Protein AF-0000000080321333 (afdb_homodimer)

Nearest PDB structures (foldseek):
  4h0o-assembly1_A  TM=6.519E-01  e=1.155E-08  Entamoeba histolytica
  5eox-assembly1_A  TM=4.778E-01  e=8.987E-06  Pseudomonas aeruginosa PAO1
  5eou-assembly2_B  TM=4.467E-01  e=1.637E-05  Pseudomonas aeruginosa PAO1
  8jgx-assembly1_A  TM=3.972E-01  e=1.157E-03  Acinetobacter baumannii 15827
  6pc1-assembly2_D  TM=5.020E-01  e=1.436E-02  Helicobacter pylori G27

Secondary structure (DSSP, 8-state):
-EEEEEE-SSEEEEEETTTTEEEEEEHHHHHH-HHHHHHHHHHT--SEEEE--TT---S-BGGG--HHHHHHHHT---TT---HHHHHHHHHHHHT--EE----GGG-TTS-GGGSTT-S-SS-HHHHHHHHHHHHHH-TT--EEEEEE-SS-EEEEEEETTEEEEEE-TTTSS--SSB--SB-HHHHHHH-B--HHHHTSBSHHHHHHHTT----HHHHHHHHHHHHHHHTTT----EEEEESTTHHHHHHHHHTTSEEEEGGGSSS-HHHHHHHHHHHHHTTSTTHHHHHHHTGGG--S-TTTT--HHHHTT----TT-/-EEEEEE-SSEEEEEETTTTEEEEEEHHHHHH-HHHHHHHHHHT--SEEEE--TT---S-BGGG--HHHHHHHHT---TT---HHHHHHHHHHHHT--EE----GGG-TTS-GGGSTT-S-SS-HHHHHHHHHHHHHH-TT--EEEEEE-SS-EEEEEEETTEEEEEE-TTTSS--SSB--SB-HHHHHHH-B--HHHHTSBSHHHHHHHTT----HHHHHHHHHHHHHHHTTT----EEEEESTTHHHHHHHHHTTSEEEEGGGSSS-HHHHHHHHHHHHHTTSTTHHHHHHHTGGG--S-TTTT--HHHHTT----TT-

Solvent-accessible surface area (backbone atoms only — not comparable to full-atom values): 31102 Å² total; per-residue (Å²): 85,22,25,4,34,29,76,43,91,68,35,30,25,37,18,34,56,85,74,70,44,61,48,77,42,50,30,67,55,36,45,75,36,32,66,59,52,51,51,50,57,57,70,64,69,56,67,30,25,16,32,77,25,57,53,19,34,40,63,41,50,54,53,69,59,48,73,66,54,49,33,61,18,63,70,49,84,59,78,81,66,69,47,48,66,54,57,38,50,52,53,43,32,74,68,56,53,61,31,26,33,33,40,12,47,74,26,26,74,64,29,57,68,84,79,36,60,58,42,52,43,26,24,34,18,54,51,47,14,34,51,40,32,48,27,68,76,76,35,54,61,45,48,28,32,40,38,40,26,37,67,47,32,25,28,32,36,30,28,55,58,32,24,51,47,47,45,35,1,36,28,45,38,47,55,15,42,27,6,32,10,25,35,22,29,63,48,40,34,45,33,27,63,41,50,71,71,56,45,62,26,51,8,51,51,44,50,25,54,78,68,77,44,73,89,53,50,68,66,52,33,45,42,51,36,22,51,57,33,20,46,51,52,79,35,95,52,57,35,33,39,26,28,52,81,47,23,76,65,28,44,66,70,52,40,74,81,32,50,67,45,71,45,78,73,65,74,51,55,48,30,6,48,5,17,8,38,44,18,28,13,75,72,66,44,84,25,28,59,48,36,58,49,50,35,46,86,64,22,45,80,57,62,68,72,40,42,27,68,80,49,49,73,46,44,59,59,68,81,86,110,85,23,26,4,34,28,74,44,89,67,35,29,24,38,17,35,55,86,75,69,44,58,48,77,42,50,30,67,55,36,44,74,36,34,64,57,52,52,50,52,59,59,70,64,67,56,67,30,24,16,33,76,24,58,53,20,34,42,64,42,50,54,53,71,59,48,73,68,54,50,33,60,18,63,70,49,84,58,78,78,64,69,47,48,65,53,56,38,49,51,53,43,31,74,67,55,52,63,32,26,33,32,38,12,49,74,25,27,73,64,28,56,68,84,78,35,62,57,43,52,44,25,23,35,17,54,51,46,14,35,50,41,32,48,26,68,77,75,36,55,62,45,48,28,32,39,38,40,26,37,68,47,31,27,28,33,36,32,28,54,59,32,23,52,48,48,47,34,1,35,27,45,38,46,56,15,42,27,5,32,11,24,34,21,30,64,49,41,36,45,33,28,61,42,50,70,69,57,42,60,25,53,8,51,50,44,51,24,55,77,68,75,43,72,90,51,51,68,64,54,33,43,43,50,36,22,52,57,32,21,46,52,52,82,37,94,51,57,34,34,40,26,28,51,80,47,22,76,66,28,42,66,69,52,40,76,80,30,49,68,46,72,44,79,76,66,73,50,54,49,31,6,48,6,17,8,37,44,18,27,14,76,72,66,43,85,25,29,61,48,36,57,49,51,35,47,86,63,22,44,80,58,62,70,71,41,43,27,68,79,48,50,74,44,44,60,60,68,82,86,108

InterPro domains:
  IPR009927 Protein of unknown function DUF1464 [PF07318] (4-307)
  IPR009927 Protein of unknown function DUF1464 [PIRSF009433] (2-315)
  IPR043129 ATPase, nucleotide binding domain [SSF53067] (142-283)

Radius of gyration: 25.5 Å; Cα contacts (8 Å, |Δi|>4): 1638; chains: 2; bounding box: 49×78×59 Å

pLDDT: mean 93.93, std 9.77, range [37.0, 98.94]

Organism: NCBI:txid113653

Structure (mmCIF, N/CA/C/O backbone):
data_AF-0000000080321333-model_v1
#
loop_
_entity.id
_entity.type
_entity.pdbx_description
1 polymer 'Putative butyrate kinase'
#
loop_
_atom_site.group_PDB
_atom_site.id
_atom_site.type_symbol
_atom_site.label_atom_id
_atom_site.label_alt_id
_atom_site.label_comp_id
_atom_site.label_asym_id
_atom_site.label_entity_id
_atom_site.label_seq_id
_atom_site.pdbx_PDB_ins_code
_atom_site.Cartn_x
_atom_site.Cartn_y
_atom_site.Cartn_z
_atom_site.occupancy
_atom_site.B_iso_or_equiv
_atom_site.auth_seq_id
_atom_site.auth_comp_id
_atom_site.auth_asym_id
_atom_site.auth_atom_id
_atom_site.pdbx_PDB_model_num
ATOM 1 N N . MET A 1 1 ? 4.902 -38.062 -16.344 1 95.88 1 MET A N 1
ATOM 2 C CA . MET A 1 1 ? 5.75 -36.938 -15.898 1 95.88 1 MET A CA 1
ATOM 3 C C . MET A 1 1 ? 4.918 -35.688 -15.633 1 95.88 1 MET A C 1
ATOM 5 O O . MET A 1 1 ? 3.945 -35.438 -16.344 1 95.88 1 MET A O 1
ATOM 9 N N . SER A 1 2 ? 5.238 -35.062 -14.516 1 98.38 2 SER A N 1
ATOM 10 C CA . SER A 1 2 ? 4.605 -33.812 -14.156 1 98.38 2 SER A CA 1
ATOM 11 C C . SER A 1 2 ? 5.496 -32.625 -14.516 1 98.38 2 SER A C 1
ATOM 13 O O . SER A 1 2 ? 6.691 -32.625 -14.211 1 98.38 2 SER A O 1
ATOM 15 N N . VAL A 1 3 ? 4.875 -31.609 -15.141 1 98.56 3 VAL A N 1
ATOM 16 C CA . VAL A 1 3 ? 5.641 -30.453 -15.617 1 98.56 3 VAL A CA 1
ATOM 17 C C . VAL A 1 3 ? 5.035 -29.172 -15.062 1 98.56 3 VAL A C 1
ATOM 19 O O . VAL A 1 3 ? 3.814 -29.047 -14.945 1 98.56 3 VAL A O 1
ATOM 22 N N . GLY A 1 4 ? 5.883 -28.328 -14.586 1 98.62 4 GLY A N 1
ATOM 23 C CA . GLY A 1 4 ? 5.484 -26.984 -14.188 1 98.62 4 GLY A CA 1
ATOM 24 C C . GLY A 1 4 ? 5.98 -25.906 -15.141 1 98.62 4 GLY A C 1
ATOM 25 O O . GLY A 1 4 ? 7.102 -25.984 -15.648 1 98.62 4 GLY A O 1
ATOM 26 N N . ILE A 1 5 ? 5.117 -24.891 -15.422 1 97.56 5 ILE A N 1
ATOM 27 C CA . ILE A 1 5 ? 5.453 -23.828 -16.359 1 97.56 5 ILE A CA 1
ATOM 28 C C . ILE A 1 5 ? 5.184 -22.469 -15.727 1 97.56 5 ILE A C 1
ATOM 30 O O . ILE A 1 5 ? 4.07 -22.203 -15.273 1 97.56 5 ILE A O 1
ATOM 34 N N . ASP A 1 6 ? 6.129 -21.578 -15.656 1 94.94 6 ASP A N 1
ATOM 35 C CA . ASP A 1 6 ? 5.98 -20.219 -15.164 1 94.94 6 ASP A CA 1
ATOM 36 C C . ASP A 1 6 ? 6.359 -19.203 -16.234 1 94.94 6 ASP A C 1
ATOM 38 O O . ASP A 1 6 ? 7.488 -19.203 -16.734 1 94.94 6 ASP A O 1
ATOM 42 N N . ALA A 1 7 ? 5.406 -18.375 -16.578 1 91.75 7 ALA A N 1
ATOM 43 C CA . ALA A 1 7 ? 5.621 -17.297 -17.547 1 91.75 7 ALA A CA 1
ATOM 44 C C . ALA A 1 7 ? 5.984 -15.992 -16.828 1 91.75 7 ALA A C 1
ATOM 46 O O . ALA A 1 7 ? 5.117 -15.148 -16.594 1 91.75 7 ALA A O 1
ATOM 47 N N . GLY A 1 8 ? 7.211 -15.773 -16.578 1 83.81 8 GLY A N 1
ATOM 48 C CA . GLY A 1 8 ? 7.656 -14.562 -15.906 1 83.81 8 GLY A CA 1
ATOM 49 C C . GLY A 1 8 ? 7.922 -13.414 -16.859 1 83.81 8 GLY A C 1
ATOM 50 O O . GLY A 1 8 ? 7.949 -13.602 -18.078 1 83.81 8 GLY A O 1
ATOM 51 N N . THR A 1 9 ? 8.094 -12.258 -16.297 1 78.81 9 THR A N 1
ATOM 52 C CA . THR A 1 9 ? 8.289 -11.023 -17.062 1 78.81 9 THR A CA 1
ATOM 53 C C . THR A 1 9 ? 9.594 -11.086 -17.859 1 78.81 9 THR A C 1
ATOM 55 O O . THR A 1 9 ? 9.633 -10.664 -19.016 1 78.81 9 THR A O 1
ATOM 58 N N . LYS A 1 10 ? 10.594 -11.711 -17.281 1 81.75 10 LYS A N 1
ATOM 59 C CA . LYS A 1 10 ? 11.891 -11.758 -17.953 1 81.75 10 LYS A CA 1
ATOM 60 C C . LYS A 1 10 ? 12.109 -13.102 -18.625 1 81.75 10 LYS A C 1
ATOM 62 O O . LYS A 1 10 ? 12.758 -13.18 -19.688 1 81.75 10 LYS A O 1
ATOM 67 N N . SER A 1 11 ? 11.539 -14.141 -18 1 89.38 11 SER A N 1
ATOM 68 C CA . SER A 1 11 ? 11.805 -15.469 -18.531 1 89.38 11 SER A CA 1
ATOM 69 C C . SER A 1 11 ? 10.672 -16.438 -18.188 1 89.38 11 SER A C 1
ATOM 71 O O . SER A 1 11 ? 10 -16.281 -17.172 1 89.38 11 SER A O 1
ATOM 73 N N . TYR A 1 12 ? 10.578 -17.453 -19.125 1 93.88 12 TYR A N 1
ATOM 74 C CA . TYR A 1 12 ? 9.734 -18.609 -18.859 1 93.88 12 TYR A CA 1
ATOM 75 C C . TYR A 1 12 ? 10.547 -19.75 -18.234 1 93.88 12 TYR A C 1
ATOM 77 O O . TYR A 1 12 ? 11.695 -19.984 -18.609 1 93.88 12 TYR A O 1
ATOM 85 N N . GLY A 1 13 ? 9.992 -20.312 -17.219 1 95.5 13 GLY A N 1
ATOM 86 C CA . GLY A 1 13 ? 10.586 -21.516 -16.625 1 95.5 13 GLY A CA 1
ATOM 87 C C . GLY A 1 13 ? 9.734 -22.75 -16.828 1 95.5 13 GLY A C 1
ATOM 88 O O . GLY A 1 13 ? 8.508 -22.688 -16.75 1 95.5 13 GLY A O 1
ATOM 89 N N . VAL A 1 14 ? 10.422 -23.875 -17.219 1 97.88 14 VAL A N 1
ATOM 90 C CA . VAL A 1 14 ? 9.789 -25.188 -17.312 1 97.88 14 VAL A CA 1
ATOM 91 C C . VAL A 1 14 ? 10.547 -26.188 -16.453 1 97.88 14 VAL A C 1
ATOM 93 O O . VAL A 1 14 ? 11.773 -26.25 -16.516 1 97.88 14 VAL A O 1
ATOM 96 N N . PHE A 1 15 ? 9.781 -26.875 -15.656 1 98.06 15 PHE A N 1
ATOM 97 C CA . PHE A 1 15 ? 10.414 -27.844 -14.766 1 98.06 15 PHE A CA 1
ATOM 98 C C . PHE A 1 15 ? 9.742 -29.203 -14.883 1 98.06 15 PHE A C 1
ATOM 100 O O . PHE A 1 15 ? 8.516 -29.297 -14.812 1 98.06 15 PHE A O 1
ATOM 107 N N . VAL A 1 16 ? 10.531 -30.281 -15.062 1 98.06 16 VAL A N 1
ATOM 108 C CA . VAL A 1 16 ? 10.062 -31.656 -15.062 1 98.06 16 VAL A CA 1
ATOM 109 C C . VAL A 1 16 ? 10.344 -32.312 -13.711 1 98.06 16 VAL A C 1
ATOM 111 O O . VAL A 1 16 ? 11.5 -32.594 -13.391 1 98.06 16 VAL A O 1
ATOM 114 N N . LEU A 1 17 ? 9.344 -32.625 -12.969 1 96.94 17 LEU A N 1
ATOM 115 C CA . LEU A 1 17 ? 9.453 -32.969 -11.555 1 96.94 17 LEU A CA 1
ATOM 116 C C . LEU A 1 17 ? 10.219 -34.25 -11.367 1 96.94 17 LEU A C 1
ATOM 118 O O . LEU A 1 17 ? 11.188 -34.312 -10.609 1 96.94 17 LEU A O 1
ATOM 122 N N . GLU A 1 18 ? 9.875 -35.312 -12.07 1 95.94 18 GLU A N 1
ATOM 123 C CA . GLU A 1 18 ? 10.414 -36.656 -11.875 1 95.94 18 GLU A CA 1
ATOM 124 C C . GLU A 1 18 ? 11.867 -36.75 -12.328 1 95.94 18 GLU A C 1
ATOM 126 O O . GLU A 1 18 ? 12.641 -37.531 -11.797 1 95.94 18 GLU A O 1
ATOM 131 N N . GLU A 1 19 ? 12.242 -35.875 -13.203 1 95.06 19 GLU A N 1
ATOM 132 C CA . GLU A 1 19 ? 13.609 -35.875 -13.727 1 95.06 19 GLU A CA 1
ATOM 133 C C . GLU A 1 19 ? 14.469 -34.812 -13.047 1 95.06 19 GLU A C 1
ATOM 135 O O . GLU A 1 19 ? 15.703 -34.875 -13.141 1 95.06 19 GLU A O 1
ATOM 140 N N . GLY A 1 20 ? 13.828 -33.906 -12.438 1 93.94 20 GLY A N 1
ATOM 141 C CA . GLY A 1 20 ? 14.57 -32.781 -11.836 1 93.94 20 GLY A CA 1
ATOM 142 C C . GLY A 1 20 ? 15.219 -31.875 -12.859 1 93.94 20 GLY A C 1
ATOM 143 O O . GLY A 1 20 ? 16.281 -31.312 -12.609 1 93.94 20 GLY A O 1
ATOM 144 N N . GLU A 1 21 ? 14.617 -31.797 -14.062 1 95.62 21 GLU A N 1
ATOM 145 C CA . GLU A 1 21 ? 15.18 -31 -15.148 1 95.62 21 GLU A CA 1
ATOM 146 C C . GLU A 1 21 ? 14.5 -29.641 -15.242 1 95.62 21 GLU A C 1
ATOM 148 O O . GLU A 1 21 ? 13.281 -29.531 -15.07 1 95.62 21 GLU A O 1
ATOM 153 N N . HIS A 1 22 ? 15.297 -28.688 -15.469 1 95.56 22 HIS A N 1
ATOM 154 C CA . HIS A 1 22 ? 14.812 -27.312 -15.586 1 95.56 22 HIS A CA 1
ATOM 155 C C . HIS A 1 22 ? 15.219 -26.703 -16.922 1 95.56 22 HIS A C 1
ATOM 157 O O . HIS A 1 22 ? 16.344 -26.938 -17.406 1 95.56 22 HIS A O 1
ATOM 163 N N . TYR A 1 23 ? 14.297 -25.984 -17.562 1 96.38 23 TYR A N 1
ATOM 164 C CA . TYR A 1 23 ? 14.523 -25.234 -18.797 1 96.38 23 TYR A CA 1
ATOM 165 C C . TYR A 1 23 ? 14.117 -23.781 -18.641 1 96.38 23 TYR A C 1
ATOM 167 O O . TYR A 1 23 ? 13.125 -23.484 -17.953 1 96.38 23 TYR A O 1
ATOM 175 N N . GLU A 1 24 ? 14.836 -22.906 -19.203 1 94.75 24 GLU A N 1
ATOM 176 C CA . GLU A 1 24 ? 14.531 -21.484 -19.156 1 94.75 24 GLU A CA 1
ATOM 177 C C . GLU A 1 24 ? 14.555 -20.875 -20.562 1 94.75 24 GLU A C 1
ATOM 179 O O . GLU A 1 24 ? 15.422 -21.203 -21.375 1 94.75 24 GLU A O 1
ATOM 184 N N . PHE A 1 25 ? 13.578 -20.062 -20.828 1 94.5 25 PHE A N 1
ATOM 185 C CA . PHE A 1 25 ? 13.438 -19.359 -22.094 1 94.5 25 PHE A CA 1
ATOM 186 C C . PHE A 1 25 ? 13.273 -17.859 -21.875 1 94.5 25 PHE A C 1
ATOM 188 O O . PHE A 1 25 ? 12.516 -17.438 -21 1 94.5 25 PHE A O 1
ATOM 195 N N . SER A 1 26 ? 13.953 -17.078 -22.641 1 93.06 26 SER A N 1
ATOM 196 C CA . SER A 1 26 ? 13.703 -15.633 -22.578 1 93.06 26 SER A CA 1
ATOM 197 C C . SER A 1 26 ? 12.273 -15.305 -22.969 1 93.06 26 SER A C 1
ATOM 199 O O . SER A 1 26 ? 11.773 -15.789 -23.984 1 93.06 26 SER A O 1
ATOM 201 N N . SER A 1 27 ? 11.578 -14.461 -22.172 1 88.94 27 SER A N 1
ATOM 202 C CA . SER A 1 27 ? 10.203 -14.07 -22.484 1 88.94 27 SER A CA 1
ATOM 203 C C . SER A 1 27 ? 10.117 -13.414 -23.859 1 88.94 27 SER A C 1
ATOM 205 O O . SER A 1 27 ? 9.148 -13.641 -24.594 1 88.94 27 SER A O 1
ATOM 207 N N . SER A 1 28 ? 11.086 -12.664 -24.156 1 90.31 28 SER A N 1
ATOM 208 C CA . SER A 1 28 ? 11.117 -12.016 -25.469 1 90.31 28 SER A CA 1
ATOM 209 C C . SER A 1 28 ? 11.188 -13.047 -26.594 1 90.31 28 SER A C 1
ATOM 211 O O . SER A 1 28 ? 10.508 -12.906 -27.609 1 90.31 28 SER A O 1
ATOM 213 N N . LYS A 1 29 ? 11.953 -14.031 -26.438 1 91.5 29 LYS A N 1
ATOM 214 C CA . LYS A 1 29 ? 12.07 -15.078 -27.438 1 91.5 29 LYS A CA 1
ATOM 215 C C . LYS A 1 29 ? 10.766 -15.852 -27.594 1 91.5 29 LYS A C 1
ATOM 217 O O . LYS A 1 29 ? 10.383 -16.219 -28.703 1 91.5 29 LYS A O 1
ATOM 222 N N . VAL A 1 30 ? 10.156 -16.125 -26.484 1 92.88 30 VAL A N 1
ATOM 223 C CA . VAL A 1 30 ? 8.883 -16.844 -26.531 1 92.88 30 VAL A CA 1
ATOM 224 C C . VAL A 1 30 ? 7.844 -16 -27.266 1 92.88 30 VAL A C 1
ATOM 226 O O . VAL A 1 30 ? 7.039 -16.547 -28.031 1 92.88 30 VAL A O 1
ATOM 229 N N . LYS A 1 31 ? 7.848 -14.734 -26.984 1 88.5 31 LYS A N 1
ATOM 230 C CA . LYS A 1 31 ? 6.926 -13.82 -27.672 1 88.5 31 LYS A CA 1
ATOM 231 C C . LYS A 1 31 ? 7.164 -13.828 -29.172 1 88.5 31 LYS A C 1
ATOM 233 O O . LYS A 1 31 ? 6.215 -13.766 -29.969 1 88.5 31 LYS A O 1
ATOM 238 N N . GLU A 1 32 ? 8.398 -13.883 -29.547 1 91.44 32 GLU A N 1
ATOM 239 C CA . GLU A 1 32 ? 8.773 -13.859 -30.953 1 91.44 32 GLU A CA 1
ATOM 240 C C . GLU A 1 32 ? 8.438 -15.18 -31.641 1 91.44 32 GLU A C 1
ATOM 242 O O . GLU A 1 32 ? 8.109 -15.203 -32.812 1 91.44 32 GLU A O 1
ATOM 247 N N . SER A 1 33 ? 8.586 -16.234 -30.922 1 93.25 33 SER A N 1
ATOM 248 C CA . SER A 1 33 ? 8.359 -17.562 -31.5 1 93.25 33 SER A CA 1
ATOM 249 C C . SER A 1 33 ? 7.578 -18.453 -30.531 1 93.25 33 SER A C 1
ATOM 251 O O . SER A 1 33 ? 8.086 -19.484 -30.078 1 93.25 33 SER A O 1
ATOM 253 N N . PRO A 1 34 ? 6.379 -18.109 -30.359 1 94.38 34 PRO A N 1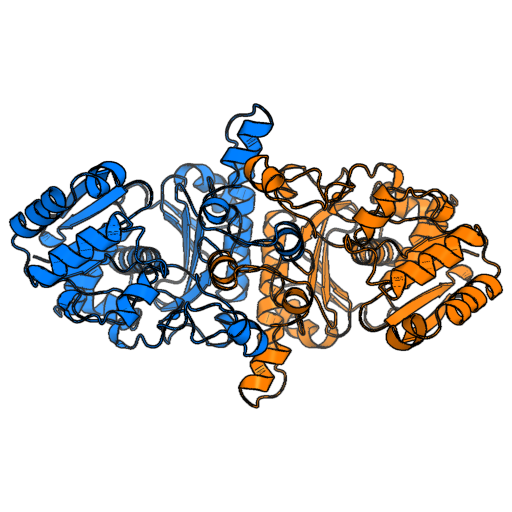
ATOM 254 C CA . PRO A 1 34 ? 5.562 -18.906 -29.438 1 94.38 34 PRO A CA 1
ATOM 255 C C . PRO A 1 34 ? 5.406 -20.359 -29.891 1 94.38 34 PRO A C 1
ATOM 257 O O . PRO A 1 34 ? 5.316 -21.266 -29.062 1 94.38 34 PRO A O 1
ATOM 260 N N . GLU A 1 35 ? 5.426 -20.594 -31.188 1 94.94 35 GLU A N 1
ATOM 261 C CA . GLU A 1 35 ? 5.281 -21.938 -31.75 1 94.94 35 GLU A CA 1
ATOM 262 C C . GLU A 1 35 ? 6.43 -22.844 -31.297 1 94.94 35 GLU A C 1
ATOM 264 O O . GLU A 1 35 ? 6.223 -24.016 -31 1 94.94 35 GLU A O 1
ATOM 269 N N . ASP A 1 36 ? 7.598 -22.25 -31.281 1 95.94 36 ASP A N 1
ATOM 270 C CA . ASP A 1 36 ? 8.766 -23.016 -30.859 1 95.94 36 ASP A CA 1
ATOM 271 C C . ASP A 1 36 ? 8.633 -23.469 -29.406 1 95.94 36 ASP A C 1
ATOM 273 O O . ASP A 1 36 ? 8.977 -24.609 -29.062 1 95.94 36 ASP A O 1
ATOM 277 N N . PHE A 1 37 ? 8.242 -22.625 -28.625 1 96.25 37 PHE A N 1
ATOM 278 C CA . PHE A 1 37 ? 8.055 -22.938 -27.203 1 96.25 37 PHE A CA 1
ATOM 279 C C . PHE A 1 37 ? 7.004 -24.031 -27.016 1 96.25 37 PHE A C 1
ATOM 281 O O . PHE A 1 37 ? 7.203 -24.969 -26.25 1 96.25 37 PHE A O 1
ATOM 288 N N . VAL A 1 38 ? 5.898 -23.938 -27.766 1 96.44 38 VAL A N 1
ATOM 289 C CA . VAL A 1 38 ? 4.816 -24.906 -27.672 1 96.44 38 VAL A CA 1
ATOM 290 C C . VAL A 1 38 ? 5.305 -26.266 -28.188 1 96.44 38 VAL A C 1
ATOM 292 O O . VAL A 1 38 ? 4.965 -27.297 -27.609 1 96.44 38 VAL A O 1
ATOM 295 N N . GLU A 1 39 ? 6.051 -26.25 -29.234 1 96.81 39 GLU A N 1
ATOM 296 C CA . GLU A 1 39 ? 6.633 -27.484 -29.75 1 96.81 39 GLU A CA 1
ATOM 297 C C . GLU A 1 39 ? 7.547 -28.141 -28.703 1 96.81 39 GLU A C 1
ATOM 299 O O . GLU A 1 39 ? 7.559 -29.359 -28.562 1 96.81 39 GLU A O 1
ATOM 304 N N . PHE A 1 40 ? 8.32 -27.312 -28.078 1 97.25 40 PHE A N 1
ATOM 305 C CA . PHE A 1 40 ? 9.172 -27.812 -27.016 1 97.25 40 PHE A CA 1
ATOM 306 C C . PHE A 1 40 ? 8.344 -28.5 -25.922 1 97.25 40 PHE A C 1
ATOM 308 O O . PHE A 1 40 ? 8.648 -29.609 -25.516 1 97.25 40 PHE A O 1
ATOM 315 N N . LEU A 1 41 ? 7.27 -27.844 -25.484 1 97.31 41 LEU A N 1
ATOM 316 C CA . LEU A 1 41 ? 6.414 -28.422 -24.453 1 97.31 41 LEU A CA 1
ATOM 317 C C . LEU A 1 41 ? 5.844 -29.75 -24.906 1 97.31 41 LEU A C 1
ATOM 319 O O . LEU A 1 41 ? 5.785 -30.703 -24.125 1 97.31 41 LEU A O 1
ATOM 323 N N . GLN A 1 42 ? 5.461 -29.812 -26.141 1 96.44 42 GLN A N 1
ATOM 324 C CA . GLN A 1 42 ? 4.918 -31.047 -26.703 1 96.44 42 GLN A CA 1
ATOM 325 C C . GLN A 1 42 ? 5.957 -32.156 -26.688 1 96.44 42 GLN A C 1
ATOM 327 O O . GLN A 1 42 ? 5.629 -33.312 -26.453 1 96.44 42 GLN A O 1
ATOM 332 N N . SER A 1 43 ? 7.117 -31.781 -26.938 1 97 43 SER A N 1
ATOM 333 C CA . SER A 1 43 ? 8.188 -32.75 -27.047 1 97 43 SER A CA 1
ATOM 334 C C . SER A 1 43 ? 8.484 -33.406 -25.703 1 97 43 SER A C 1
ATOM 336 O O . SER A 1 43 ? 9.078 -34.5 -25.641 1 97 43 SER A O 1
ATOM 338 N N . LEU A 1 44 ? 8.148 -32.75 -24.656 1 96.94 44 LEU A N 1
ATOM 339 C CA . LEU A 1 44 ? 8.383 -33.281 -23.328 1 96.94 44 LEU A CA 1
ATOM 340 C C . LEU A 1 44 ? 7.496 -34.5 -23.062 1 96.94 44 LEU A C 1
ATOM 342 O O . LEU A 1 44 ? 7.773 -35.312 -22.172 1 96.94 44 LEU A O 1
ATOM 346 N N . ASP A 1 45 ? 6.387 -34.688 -23.797 1 96 45 ASP A N 1
ATOM 347 C CA . ASP A 1 45 ? 5.473 -35.812 -23.688 1 96 45 ASP A CA 1
ATOM 348 C C . ASP A 1 45 ? 5.078 -36.062 -22.234 1 96 45 ASP A C 1
ATOM 350 O O . ASP A 1 45 ? 5.211 -37.188 -21.734 1 96 45 ASP A O 1
ATOM 354 N N . PHE A 1 46 ? 4.695 -35.031 -21.562 1 97.5 46 PHE A N 1
ATOM 355 C CA . PHE A 1 46 ? 4.332 -35.125 -20.141 1 97.5 46 PHE A CA 1
ATOM 356 C C . PHE A 1 46 ? 2.918 -35.688 -19.984 1 97.5 46 PHE A C 1
ATOM 358 O O . PHE A 1 46 ? 2.104 -35.594 -20.906 1 97.5 46 PHE A O 1
ATOM 365 N N . ASP A 1 47 ? 2.619 -36.25 -18.797 1 97.5 47 ASP A N 1
ATOM 366 C CA . ASP A 1 47 ? 1.285 -36.719 -18.453 1 97.5 47 ASP A CA 1
ATOM 367 C C . ASP A 1 47 ? 0.385 -35.562 -18 1 97.5 47 ASP A C 1
ATOM 369 O O . ASP A 1 47 ? -0.802 -35.562 -18.344 1 97.5 47 ASP A O 1
ATOM 373 N N . VAL A 1 48 ? 0.947 -34.688 -17.234 1 98.44 48 VAL A N 1
ATOM 374 C CA . VAL A 1 48 ? 0.192 -33.594 -16.672 1 98.44 48 VAL A CA 1
ATOM 375 C C . VAL A 1 48 ? 1.114 -32.375 -16.484 1 98.44 48 VAL A C 1
ATOM 377 O O . VAL A 1 48 ? 2.297 -32.531 -16.172 1 98.44 48 VAL A O 1
ATOM 380 N N . ALA A 1 49 ? 0.614 -31.172 -16.734 1 98.75 49 ALA A N 1
ATOM 381 C CA . ALA A 1 49 ? 1.336 -29.922 -16.484 1 98.75 49 ALA A CA 1
ATOM 382 C C . ALA A 1 49 ? 0.429 -28.891 -15.828 1 98.75 49 ALA A C 1
ATOM 384 O O . ALA A 1 49 ? -0.795 -29.047 -15.82 1 98.75 49 ALA A O 1
ATOM 385 N N . ALA A 1 50 ? 0.986 -27.922 -15.195 1 98.75 50 ALA A N 1
ATOM 386 C CA . ALA A 1 50 ? 0.255 -26.797 -14.625 1 98.75 50 ALA A CA 1
ATOM 387 C C . ALA A 1 50 ? 1.039 -25.5 -14.781 1 98.75 50 ALA A C 1
ATOM 389 O O . ALA A 1 50 ? 2.271 -25.516 -14.828 1 98.75 50 ALA A O 1
ATOM 390 N N . GLY A 1 51 ? 0.362 -24.422 -14.93 1 97.5 51 GLY A N 1
ATOM 391 C CA . GLY A 1 51 ? 0.979 -23.109 -15.055 1 97.5 51 GLY A CA 1
ATOM 392 C C . GLY A 1 51 ? 0.263 -22.203 -16.031 1 97.5 51 GLY A C 1
ATOM 393 O O . GLY A 1 51 ? -0.944 -22.344 -16.25 1 97.5 51 GLY A O 1
ATOM 394 N N . LEU A 1 52 ? 0.976 -21.109 -16.453 1 95.12 52 LEU A N 1
ATOM 395 C CA . LEU A 1 52 ? 0.505 -20.203 -17.484 1 95.12 52 LEU A CA 1
ATOM 396 C C . LEU A 1 52 ? -0.868 -19.641 -17.141 1 95.12 52 LEU A C 1
ATOM 398 O O . LEU A 1 52 ? -1.776 -19.641 -17.969 1 95.12 52 LEU A O 1
ATOM 402 N N . SER A 1 53 ? -0.96 -19.109 -15.938 1 95.88 53 SER A N 1
ATOM 403 C CA . SER A 1 53 ? -2.301 -18.781 -15.461 1 95.88 53 SER A CA 1
ATOM 404 C C . SER A 1 53 ? -2.449 -17.297 -15.195 1 95.88 53 SER A C 1
ATOM 406 O O . SER A 1 53 ? -3.412 -16.859 -14.562 1 95.88 53 SER A O 1
ATOM 408 N N . GLY A 1 54 ? -1.459 -16.422 -15.578 1 92.69 54 GLY A N 1
ATOM 409 C CA . GLY A 1 54 ? -1.566 -14.977 -15.445 1 92.69 54 GLY A CA 1
ATOM 410 C C . GLY A 1 54 ? -1.938 -14.531 -14.047 1 92.69 54 GLY A C 1
ATOM 411 O O . GLY A 1 54 ? -1.253 -14.867 -13.078 1 92.69 54 GLY A O 1
ATOM 412 N N . TYR A 1 55 ? -3.09 -13.953 -13.969 1 95.06 55 TYR A N 1
ATOM 413 C CA . TYR A 1 55 ? -3.568 -13.469 -12.68 1 95.06 55 TYR A CA 1
ATOM 414 C C . TYR A 1 55 ? -4.324 -14.57 -11.938 1 95.06 55 TYR A C 1
ATOM 416 O O . TYR A 1 55 ? -4.949 -14.305 -10.906 1 95.06 55 TYR A O 1
ATOM 424 N N . GLY A 1 56 ? -4.277 -15.742 -12.43 1 97.06 56 GLY A N 1
ATOM 425 C CA . GLY A 1 56 ? -4.844 -16.906 -11.781 1 97.06 56 GLY A CA 1
ATOM 426 C C . GLY A 1 56 ? -6.242 -17.25 -12.266 1 97.06 56 GLY A C 1
ATOM 427 O O . GLY A 1 56 ? -6.957 -16.375 -12.766 1 97.06 56 GLY A O 1
ATOM 428 N N . LEU A 1 57 ? -6.57 -18.453 -12.188 1 97.38 57 LEU A N 1
ATOM 429 C CA . LEU A 1 57 ? -7.898 -19.016 -12.414 1 97.38 57 LEU A CA 1
ATOM 430 C C . LEU A 1 57 ? -8.141 -20.234 -11.531 1 97.38 57 LEU A C 1
ATOM 432 O O . LEU A 1 57 ? -7.203 -20.969 -11.219 1 97.38 57 LEU A O 1
ATOM 436 N N . PRO A 1 58 ? -9.406 -20.406 -11.172 1 98.25 58 PRO A N 1
ATOM 437 C CA . PRO A 1 58 ? -9.703 -21.703 -10.562 1 98.25 58 PRO A CA 1
ATOM 438 C C . PRO A 1 58 ? -9.25 -22.875 -11.43 1 98.25 58 PRO A C 1
ATOM 440 O O . PRO A 1 58 ? -9.117 -22.734 -12.648 1 98.25 58 PRO A O 1
ATOM 443 N N . VAL A 1 59 ? -9.094 -24 -10.812 1 98.44 59 VAL A N 1
ATOM 444 C CA . VAL A 1 59 ? -8.445 -25.156 -11.445 1 98.44 59 VAL A CA 1
ATOM 445 C C . VAL A 1 59 ? -9.32 -25.672 -12.578 1 98.44 59 VAL A C 1
ATOM 447 O O . VAL A 1 59 ? -10.484 -26.031 -12.367 1 98.44 59 VAL A O 1
ATOM 450 N N . LYS A 1 60 ? -8.789 -25.688 -13.719 1 97.38 60 LYS A N 1
ATOM 451 C CA . LYS A 1 60 ? -9.375 -26.297 -14.914 1 97.38 60 LYS A CA 1
ATOM 452 C C . LYS A 1 60 ? -8.32 -26.578 -15.969 1 97.38 60 LYS A C 1
ATOM 454 O O . LYS A 1 60 ? -7.164 -26.172 -15.82 1 97.38 60 LYS A O 1
ATOM 459 N N . ARG A 1 61 ? -8.68 -27.344 -16.969 1 97.44 61 ARG A N 1
ATOM 460 C CA . ARG A 1 61 ? -7.773 -27.547 -18.094 1 97.44 61 ARG A CA 1
ATOM 461 C C . ARG A 1 61 ? -7.688 -26.297 -18.969 1 97.44 61 ARG A C 1
ATOM 463 O O . ARG A 1 61 ? -8.695 -25.625 -19.188 1 97.44 61 ARG A O 1
ATOM 470 N N . LEU A 1 62 ? -6.492 -26.031 -19.344 1 96.12 62 LEU A N 1
ATOM 471 C CA . LEU A 1 62 ? -6.238 -24.812 -20.094 1 96.12 62 LEU A CA 1
ATOM 472 C C . LEU A 1 62 ? -7.125 -24.75 -21.344 1 96.12 62 LEU A C 1
ATOM 474 O O . LEU A 1 62 ? -7.629 -23.688 -21.703 1 96.12 62 LEU A O 1
ATOM 478 N N . TYR A 1 63 ? -7.379 -25.844 -22 1 95.69 63 TYR A N 1
ATOM 479 C CA . TYR A 1 63 ? -8.125 -25.828 -23.25 1 95.69 63 TYR A CA 1
ATOM 480 C C . TYR A 1 63 ? -9.625 -25.703 -22.984 1 95.69 63 TYR A C 1
ATOM 482 O O . TYR A 1 63 ? -10.406 -25.531 -23.922 1 95.69 63 TYR A O 1
ATOM 490 N N . GLU A 1 64 ? -10.078 -25.672 -21.734 1 96 64 GLU A N 1
ATOM 491 C CA . GLU A 1 64 ? -11.484 -25.531 -21.375 1 96 64 GLU A CA 1
ATOM 492 C C . GLU A 1 64 ? -11.812 -24.094 -20.984 1 96 64 GLU A C 1
ATOM 494 O O . GLU A 1 64 ? -12.977 -23.75 -20.781 1 96 64 GLU A O 1
ATOM 499 N N . ILE A 1 65 ? -10.82 -23.25 -20.906 1 94.19 65 ILE A N 1
ATOM 500 C CA . ILE A 1 65 ? -11.062 -21.906 -20.406 1 94.19 65 ILE A CA 1
ATOM 501 C C . ILE A 1 65 ? -11.875 -21.109 -21.438 1 94.19 65 ILE A C 1
ATOM 503 O O . ILE A 1 65 ? -11.648 -21.234 -22.641 1 94.19 65 ILE A O 1
ATOM 507 N N . SER A 1 66 ? -12.875 -20.375 -20.984 1 92.38 66 SER A N 1
ATOM 508 C CA . SER A 1 66 ? -13.688 -19.531 -21.844 1 92.38 66 SER A CA 1
ATOM 509 C C . SER A 1 66 ? -12.938 -18.25 -22.219 1 92.38 66 SER A C 1
ATOM 511 O O . SER A 1 66 ? -11.891 -17.953 -21.641 1 92.38 66 SER A O 1
ATOM 513 N N . GLU A 1 67 ? -13.508 -17.516 -23.172 1 88.25 67 GLU A N 1
ATOM 514 C CA . GLU A 1 67 ? -12.922 -16.234 -23.562 1 88.25 67 GLU A CA 1
ATOM 515 C C . GLU A 1 67 ? -12.961 -15.234 -22.422 1 88.25 67 GLU A C 1
ATOM 517 O O . GLU A 1 67 ? -12.031 -14.438 -22.266 1 88.25 67 GLU A O 1
ATOM 522 N N . LYS A 1 68 ? -13.992 -15.312 -21.688 1 89.06 68 LYS A N 1
ATOM 523 C CA . LYS A 1 68 ? -14.109 -14.438 -20.516 1 89.06 68 LYS A CA 1
ATOM 524 C C . LYS A 1 68 ? -13.031 -14.742 -19.484 1 89.06 68 LYS A C 1
ATOM 526 O O . LYS A 1 68 ? -12.398 -13.828 -18.953 1 89.06 68 LYS A O 1
ATOM 531 N N . GLU A 1 69 ? -12.883 -15.984 -19.234 1 91.88 69 GLU A N 1
ATOM 532 C CA . GLU A 1 69 ? -11.859 -16.422 -18.297 1 91.88 69 GLU A CA 1
ATOM 533 C C . GLU A 1 69 ? -10.461 -16.047 -18.797 1 91.88 69 GLU A C 1
ATOM 535 O O . GLU A 1 69 ? -9.594 -15.656 -18.016 1 91.88 69 GLU A O 1
ATOM 540 N N . PHE A 1 70 ? -10.297 -16.188 -20.031 1 90.69 70 PHE A N 1
ATOM 541 C CA . PHE A 1 70 ? -9.023 -15.836 -20.641 1 90.69 70 PHE A CA 1
ATOM 542 C C . PHE A 1 70 ? -8.742 -14.352 -20.469 1 90.69 70 PHE A C 1
ATOM 544 O O . PHE A 1 70 ? -7.617 -13.961 -20.141 1 90.69 70 PHE A O 1
ATOM 551 N N . ALA A 1 71 ? -9.703 -13.539 -20.688 1 87.5 71 ALA A N 1
ATOM 552 C CA . ALA A 1 71 ? -9.57 -12.094 -20.516 1 87.5 71 ALA A CA 1
ATOM 553 C C . ALA A 1 71 ? -9.242 -11.742 -19.062 1 87.5 71 ALA A C 1
ATOM 555 O O . ALA A 1 71 ? -8.414 -10.867 -18.812 1 87.5 71 ALA A O 1
ATOM 556 N N . LEU A 1 72 ? -9.812 -12.438 -18.141 1 90.25 72 LEU A N 1
ATOM 557 C CA . LEU A 1 72 ? -9.633 -12.156 -16.719 1 90.25 72 LEU A CA 1
ATOM 558 C C . LEU A 1 72 ? -8.25 -12.602 -16.25 1 90.25 72 LEU A C 1
ATOM 560 O O . LEU A 1 72 ? -7.641 -11.945 -15.406 1 90.25 72 LEU A O 1
ATOM 564 N N . MET A 1 73 ? -7.812 -13.648 -16.828 1 91.06 73 MET A N 1
ATOM 565 C CA . MET A 1 73 ? -6.512 -14.18 -16.422 1 91.06 73 MET A CA 1
ATOM 566 C C . MET A 1 73 ? -5.379 -13.312 -16.969 1 91.06 73 MET A C 1
ATOM 568 O O . MET A 1 73 ? -4.293 -13.273 -16.391 1 91.06 73 MET A O 1
ATOM 572 N N . THR A 1 74 ? -5.609 -12.617 -18.047 1 87.19 74 THR A N 1
ATOM 573 C CA . THR A 1 74 ? -4.559 -11.812 -18.672 1 87.19 74 THR A CA 1
ATOM 574 C C . THR A 1 74 ? -4.793 -10.328 -18.422 1 87.19 74 THR A C 1
ATOM 576 O O . THR A 1 74 ? -3.9 -9.508 -18.641 1 87.19 74 THR A O 1
ATOM 579 N N . LEU A 1 75 ? -5.941 -9.961 -17.969 1 86.75 75 LEU A N 1
ATOM 580 C CA . LEU A 1 75 ? -6.391 -8.586 -17.766 1 86.75 75 LEU A CA 1
ATOM 581 C C . LEU A 1 75 ? -6.109 -7.73 -19 1 86.75 75 LEU A C 1
ATOM 583 O O . LEU A 1 75 ? -5.656 -6.59 -18.875 1 86.75 75 LEU A O 1
ATOM 587 N N . ASN A 1 76 ? -6.09 -8.312 -20.078 1 75 76 ASN A N 1
ATOM 588 C CA . ASN A 1 76 ? -6.004 -7.637 -21.375 1 75 76 ASN A CA 1
ATOM 589 C C . ASN A 1 76 ? -7.352 -7.621 -22.094 1 75 76 ASN A C 1
ATOM 591 O O . ASN A 1 76 ? -7.82 -8.664 -22.562 1 75 76 ASN A O 1
ATOM 595 N N . PHE A 1 77 ? -7.859 -6.492 -22.078 1 64.31 77 PHE A N 1
ATOM 596 C CA . PHE A 1 77 ? -9.203 -6.426 -22.641 1 64.31 77 PHE A CA 1
ATOM 597 C C . PHE A 1 77 ? -9.164 -5.844 -24.062 1 64.31 77 PHE A C 1
ATOM 599 O O . PHE A 1 77 ? -10.188 -5.789 -24.734 1 64.31 77 PHE A O 1
ATOM 606 N N . ASP A 1 78 ? -7.883 -5.391 -24.406 1 59.34 78 ASP A N 1
ATOM 607 C CA . ASP A 1 78 ? -7.738 -4.922 -25.781 1 59.34 78 ASP A CA 1
ATOM 608 C C . ASP A 1 78 ? -7.312 -6.059 -26.703 1 59.34 78 ASP A C 1
ATOM 610 O O . ASP A 1 78 ? -6.285 -6.703 -26.469 1 59.34 78 ASP A O 1
ATOM 614 N N . ARG A 1 79 ? -8.117 -6.594 -27.359 1 53.5 79 ARG A N 1
ATOM 615 C CA . ARG A 1 79 ? -7.945 -7.738 -28.25 1 53.5 79 ARG A CA 1
ATOM 616 C C . ARG A 1 79 ? -6.699 -7.574 -29.109 1 53.5 79 ARG A C 1
ATOM 618 O O . ARG A 1 79 ? -6.184 -8.555 -29.656 1 53.5 79 ARG A O 1
ATOM 625 N N . GLU A 1 80 ? -6.375 -6.477 -29.531 1 48.91 80 GLU A N 1
ATOM 626 C CA . GLU A 1 80 ? -5.363 -6.34 -30.578 1 48.91 80 GLU A CA 1
ATOM 627 C C . GLU A 1 80 ? -3.973 -6.68 -30.047 1 48.91 80 GLU A C 1
ATOM 629 O O . GLU A 1 80 ? -3.045 -6.902 -30.828 1 48.91 80 GLU A O 1
ATOM 634 N N . GLN A 1 81 ? -3.742 -6.344 -28.828 1 47.81 81 GLN A N 1
ATOM 635 C CA . GLN A 1 81 ? -2.357 -6.516 -28.391 1 47.81 81 GLN A CA 1
ATOM 636 C C . GLN A 1 81 ? -2.096 -7.949 -27.938 1 47.81 81 GLN A C 1
ATOM 638 O O . GLN A 1 81 ? -2.48 -8.336 -26.844 1 47.81 81 GLN A O 1
ATOM 643 N N . SER A 1 82 ? -2.111 -8.82 -28.938 1 49.34 82 SER A N 1
ATOM 644 C CA . SER A 1 82 ? -1.741 -10.195 -28.625 1 49.34 82 SER A CA 1
ATOM 645 C C . SER A 1 82 ? -0.492 -10.258 -27.75 1 49.34 82 SER A C 1
ATOM 647 O O . SER A 1 82 ? 0.617 -10.008 -28.234 1 49.34 82 SER A O 1
ATOM 649 N N . LEU A 1 83 ? -0.618 -10.07 -26.516 1 57.97 83 LEU A N 1
ATOM 650 C CA . LEU A 1 83 ? 0.552 -10.188 -25.656 1 57.97 83 LEU A CA 1
ATOM 651 C C . LEU A 1 83 ? 1.103 -11.609 -25.672 1 57.97 83 LEU A C 1
ATOM 653 O O . LEU A 1 83 ? 0.368 -12.562 -25.953 1 57.97 83 LEU A O 1
ATOM 657 N N . GLY A 1 84 ? 2.449 -11.82 -25.906 1 64.62 84 GLY A N 1
ATOM 658 C CA . GLY A 1 84 ? 3.262 -13.031 -25.969 1 64.62 84 GLY A CA 1
ATOM 659 C C . GLY A 1 84 ? 2.639 -14.203 -25.25 1 64.62 84 GLY A C 1
ATOM 660 O O . GLY A 1 84 ? 2.434 -15.266 -25.844 1 64.62 84 GLY A O 1
ATOM 661 N N . MET A 1 85 ? 2.006 -14.031 -24.141 1 78.25 85 MET A N 1
ATOM 662 C CA . MET A 1 85 ? 1.446 -15.141 -23.375 1 78.25 85 MET A CA 1
ATOM 663 C C . MET A 1 85 ? 0.122 -15.602 -23.969 1 78.25 85 MET A C 1
ATOM 665 O O . MET A 1 85 ? -0.175 -16.797 -23.984 1 78.25 85 MET A O 1
ATOM 669 N N . ARG A 1 86 ? -0.573 -14.742 -24.562 1 81.44 86 ARG A N 1
ATOM 670 C CA . ARG A 1 86 ? -1.868 -15.07 -25.141 1 81.44 86 ARG A CA 1
ATOM 671 C C . ARG A 1 86 ? -1.711 -16.047 -26.312 1 81.44 86 ARG A C 1
ATOM 673 O O . ARG A 1 86 ? -2.449 -17.016 -26.406 1 81.44 86 ARG A O 1
ATOM 680 N N . ARG A 1 87 ? -0.807 -15.766 -27.156 1 85.25 87 ARG A N 1
ATOM 681 C CA . ARG A 1 87 ? -0.589 -16.641 -28.312 1 85.25 87 ARG A CA 1
ATOM 682 C C . ARG A 1 87 ? -0.144 -18.031 -27.875 1 85.25 87 ARG A C 1
ATOM 684 O O . ARG A 1 87 ? -0.553 -19.031 -28.453 1 85.25 87 ARG A O 1
ATOM 691 N N . VAL A 1 88 ? 0.684 -18.031 -26.875 1 91.62 88 VAL A N 1
ATOM 692 C CA . VAL A 1 88 ? 1.132 -19.312 -26.328 1 91.62 88 VAL A CA 1
ATOM 693 C C . VAL A 1 88 ? -0.07 -20.125 -25.844 1 91.62 88 VAL A C 1
ATOM 695 O O . VAL A 1 88 ? -0.221 -21.297 -26.203 1 91.62 88 VAL A O 1
ATOM 698 N N . ILE A 1 89 ? -0.899 -19.484 -25.141 1 90.31 89 ILE A N 1
ATOM 699 C CA . ILE A 1 89 ? -2.051 -20.156 -24.547 1 90.31 89 ILE A CA 1
ATOM 700 C C . ILE A 1 89 ? -3.002 -20.625 -25.656 1 90.31 89 ILE A C 1
ATOM 702 O O . ILE A 1 89 ? -3.553 -21.719 -25.578 1 90.31 89 ILE A O 1
ATOM 706 N N . GLU A 1 90 ? -3.207 -19.844 -26.594 1 89.19 90 GLU A N 1
ATOM 707 C CA . GLU A 1 90 ? -4.066 -20.203 -27.703 1 89.19 90 GLU A CA 1
ATOM 708 C C . GLU A 1 90 ? -3.547 -21.453 -28.422 1 89.19 90 GLU A C 1
ATOM 710 O O . GLU A 1 90 ? -4.316 -22.359 -28.75 1 89.19 90 GLU A O 1
ATOM 715 N N . LEU A 1 91 ? -2.287 -21.469 -28.656 1 92.94 91 LEU A N 1
ATOM 716 C CA . LEU A 1 91 ? -1.667 -22.609 -29.312 1 92.94 91 LEU A CA 1
ATOM 717 C C . LEU A 1 91 ? -1.797 -23.875 -28.469 1 92.94 91 LEU A C 1
ATOM 719 O O . LEU A 1 91 ? -2.064 -24.953 -28.984 1 92.94 91 LEU A O 1
ATOM 723 N N . LEU A 1 92 ? -1.608 -23.703 -27.25 1 94.5 92 LEU A N 1
ATOM 724 C CA . LEU A 1 92 ? -1.706 -24.828 -26.328 1 94.5 92 LEU A CA 1
ATOM 725 C C . LEU A 1 92 ? -3.137 -25.344 -26.25 1 94.5 92 LEU A C 1
ATOM 727 O O . LEU A 1 92 ? -3.355 -26.547 -26.125 1 94.5 92 LEU A O 1
ATOM 731 N N . ARG A 1 93 ? -4.051 -24.438 -26.234 1 93.19 93 ARG A N 1
ATOM 732 C CA . ARG A 1 93 ? -5.461 -24.828 -26.25 1 93.19 93 ARG A CA 1
ATOM 733 C C . ARG A 1 93 ? -5.797 -25.641 -27.484 1 93.19 93 ARG A C 1
ATOM 735 O O . ARG A 1 93 ? -6.516 -26.641 -27.406 1 93.19 93 ARG A O 1
ATOM 742 N N . GLU A 1 94 ? -5.34 -25.219 -28.594 1 92.62 94 GLU A N 1
ATOM 743 C CA . GLU A 1 94 ? -5.578 -25.891 -29.859 1 92.62 94 GLU A CA 1
ATOM 744 C C . GLU A 1 94 ? -5.039 -27.328 -29.828 1 92.62 94 GLU A C 1
ATOM 746 O O . GLU A 1 94 ? -5.652 -28.234 -30.375 1 92.62 94 GLU A O 1
ATOM 751 N N . LYS A 1 95 ? -3.951 -27.484 -29.234 1 94.56 95 LYS A N 1
ATOM 752 C CA . LYS A 1 95 ? -3.297 -28.797 -29.172 1 94.56 95 LYS A CA 1
ATOM 753 C C . LYS A 1 95 ? -3.885 -29.656 -28.047 1 94.56 95 LYS A C 1
ATOM 755 O O . LYS A 1 95 ? -3.607 -30.844 -27.969 1 94.56 95 LYS A O 1
ATOM 760 N N . ARG A 1 96 ? -4.637 -29.109 -27.188 1 94.69 96 ARG A N 1
ATOM 761 C CA . ARG A 1 96 ? -5.34 -29.75 -26.078 1 94.69 96 ARG A CA 1
ATOM 762 C C . ARG A 1 96 ? -4.367 -30.484 -25.172 1 94.69 96 ARG A C 1
ATOM 764 O O . ARG A 1 96 ? -4.594 -31.641 -24.812 1 94.69 96 ARG A O 1
ATOM 771 N N . LEU A 1 97 ? -3.242 -29.828 -24.938 1 95.5 97 LEU A N 1
ATOM 772 C CA . LEU A 1 97 ? -2.289 -30.391 -24 1 95.5 97 LEU A CA 1
ATOM 773 C C . LEU A 1 97 ? -2.877 -30.438 -22.594 1 95.5 97 LEU A C 1
ATOM 775 O O . LEU A 1 97 ? -3.686 -29.578 -22.234 1 95.5 97 LEU A O 1
ATOM 779 N N . ASN A 1 98 ? -2.527 -31.484 -21.812 1 97.25 98 ASN A N 1
ATOM 780 C CA . ASN A 1 98 ? -3.055 -31.656 -20.469 1 97.25 98 ASN A CA 1
ATOM 781 C C . ASN A 1 98 ? -2.404 -30.703 -19.469 1 97.25 98 ASN A C 1
ATOM 783 O O . ASN A 1 98 ? -1.695 -31.125 -18.562 1 97.25 98 ASN A O 1
ATOM 787 N N . ILE A 1 99 ? -2.678 -29.438 -19.609 1 98.25 99 ILE A N 1
ATOM 788 C CA . ILE A 1 99 ? -2.156 -28.375 -18.766 1 98.25 99 ILE A CA 1
ATOM 789 C C . ILE A 1 99 ? -3.293 -27.766 -17.953 1 98.25 99 ILE A C 1
ATOM 791 O O . ILE A 1 99 ? -4.348 -27.438 -18.5 1 98.25 99 ILE A O 1
ATOM 795 N N . HIS A 1 100 ? -3.086 -27.641 -16.672 1 98.56 100 HIS A N 1
ATOM 796 C CA . HIS A 1 100 ? -4.105 -27.109 -15.766 1 98.56 100 HIS A CA 1
ATOM 797 C C . HIS A 1 100 ? -3.746 -25.703 -15.297 1 98.56 100 HIS A C 1
ATOM 799 O O . HIS A 1 100 ? -2.566 -25.375 -15.133 1 98.56 100 HIS A O 1
ATOM 805 N N . THR A 1 101 ? -4.777 -24.906 -15.078 1 98.31 101 THR A N 1
ATOM 806 C CA . THR A 1 101 ? -4.59 -23.578 -14.5 1 98.31 101 THR A CA 1
ATOM 807 C C . THR A 1 101 ? -4.297 -23.672 -13.008 1 98.31 101 THR A C 1
ATOM 809 O O . THR A 1 101 ? -4.551 -24.703 -12.383 1 98.31 101 THR A O 1
ATOM 812 N N . ILE A 1 102 ? -3.701 -22.672 -12.516 1 98.75 102 ILE A N 1
ATOM 813 C CA . ILE A 1 102 ? -3.4 -22.516 -11.102 1 98.75 102 ILE A CA 1
ATOM 814 C C . ILE A 1 102 ? -4.035 -21.234 -10.57 1 98.75 102 ILE A C 1
ATOM 816 O O . ILE A 1 102 ? -3.896 -20.172 -11.18 1 98.75 102 ILE A O 1
ATOM 820 N N . PRO A 1 103 ? -4.781 -21.281 -9.453 1 98.81 103 PRO A N 1
ATOM 821 C CA . PRO A 1 103 ? -5.371 -20.078 -8.875 1 98.81 103 PRO A CA 1
ATOM 822 C C . PRO A 1 103 ? -4.324 -19.109 -8.328 1 98.81 103 PRO A C 1
ATOM 824 O O . PRO A 1 103 ? -3.209 -19.531 -8 1 98.81 103 PRO A O 1
ATOM 827 N N . ALA A 1 104 ? -4.688 -17.844 -8.297 1 98.81 104 ALA A N 1
ATOM 828 C CA . ALA A 1 104 ? -3.947 -16.844 -7.535 1 98.81 104 ALA A CA 1
ATOM 829 C C . ALA A 1 104 ? -4.438 -16.766 -6.094 1 98.81 104 ALA A C 1
ATOM 831 O O . ALA A 1 104 ? -5.43 -17.406 -5.738 1 98.81 104 ALA A O 1
ATOM 832 N N . VAL A 1 105 ? -3.766 -16.047 -5.285 1 98.94 105 VAL A N 1
ATOM 833 C CA . VAL A 1 105 ? -4.082 -15.922 -3.869 1 98.94 105 VAL A CA 1
ATOM 834 C C . VAL A 1 105 ? -5.531 -15.469 -3.703 1 98.94 105 VAL A C 1
ATOM 836 O O . VAL A 1 105 ? -6.246 -15.961 -2.826 1 98.94 105 VAL A O 1
ATOM 839 N N . ILE A 1 106 ? -6.012 -14.586 -4.574 1 98.81 106 ILE A N 1
ATOM 840 C CA . ILE A 1 106 ? -7.32 -13.953 -4.438 1 98.81 106 ILE A CA 1
ATOM 841 C C . ILE A 1 106 ? -8.422 -14.984 -4.645 1 98.81 106 ILE A C 1
ATOM 843 O O . ILE A 1 106 ? -9.562 -14.773 -4.234 1 98.81 106 ILE A O 1
ATOM 847 N N . HIS A 1 107 ? -8.133 -16.094 -5.266 1 98.81 107 HIS A N 1
ATOM 848 C CA . HIS A 1 107 ? -9.117 -17.125 -5.566 1 98.81 107 HIS A CA 1
ATOM 849 C C . HIS A 1 107 ? -9.273 -18.109 -4.406 1 98.81 107 HIS A C 1
ATOM 851 O O . HIS A 1 107 ? -10.203 -18.922 -4.387 1 98.81 107 HIS A O 1
ATOM 857 N N . LEU A 1 108 ? -8.352 -18.094 -3.488 1 98.94 108 LEU A N 1
ATOM 858 C CA . LEU A 1 108 ? -8.258 -19.141 -2.475 1 98.94 108 LEU A CA 1
ATOM 859 C C . LEU A 1 108 ? -9.273 -18.906 -1.361 1 98.94 108 LEU A C 1
ATOM 861 O O . LEU A 1 108 ? -9.422 -17.781 -0.873 1 98.94 108 LEU A O 1
ATOM 865 N N . PRO A 1 109 ? -9.977 -19.953 -0.947 1 98.75 109 PRO A N 1
ATOM 866 C CA . PRO A 1 109 ? -10.953 -19.828 0.139 1 98.75 109 PRO A CA 1
ATOM 867 C C . PRO A 1 109 ? -10.289 -19.609 1.499 1 98.75 109 PRO A C 1
ATOM 869 O O . PRO A 1 109 ? -10.961 -19.219 2.459 1 98.75 109 PRO A O 1
ATOM 872 N N . THR A 1 110 ? -8.945 -19.859 1.617 1 98.75 110 THR A N 1
ATOM 873 C CA . THR A 1 110 ? -8.219 -19.734 2.871 1 98.75 110 THR A CA 1
ATOM 874 C C . THR A 1 110 ? -7.934 -18.266 3.182 1 98.75 110 THR A C 1
ATOM 876 O O . THR A 1 110 ? -7.539 -17.922 4.301 1 98.75 110 THR A O 1
ATOM 879 N N . VAL A 1 111 ? -8.102 -17.359 2.229 1 98.88 111 VAL A N 1
ATOM 880 C CA . VAL A 1 111 ? -7.941 -15.93 2.424 1 98.88 111 VAL A CA 1
ATOM 881 C C . VAL A 1 111 ? -9.305 -15.289 2.691 1 98.88 111 VAL A C 1
ATOM 883 O O . VAL A 1 111 ? -10.195 -15.336 1.84 1 98.88 111 VAL A O 1
ATOM 886 N N . PRO A 1 112 ? -9.477 -14.711 3.836 1 98.19 112 PRO A N 1
ATOM 887 C CA . PRO A 1 112 ? -10.758 -14.078 4.145 1 98.19 112 PRO A CA 1
ATOM 888 C C . PRO A 1 112 ? -11.125 -12.977 3.154 1 98.19 112 PRO A C 1
ATOM 890 O O . PRO A 1 112 ? -10.258 -12.219 2.713 1 98.19 112 PRO A O 1
ATOM 893 N N . ASP A 1 113 ? -12.406 -12.789 2.906 1 97.38 113 ASP A N 1
ATOM 894 C CA . ASP A 1 113 ? -12.93 -11.828 1.938 1 97.38 113 ASP A CA 1
ATOM 895 C C . ASP A 1 113 ? -12.523 -10.398 2.303 1 97.38 113 ASP A C 1
ATOM 897 O O . ASP A 1 113 ? -12.234 -9.586 1.421 1 97.38 113 ASP A O 1
ATOM 901 N N . CYS A 1 114 ? -12.492 -10.109 3.559 1 97.69 114 CYS A N 1
ATOM 902 C CA . CYS A 1 114 ? -12.219 -8.75 4.016 1 97.69 114 CYS A CA 1
ATOM 903 C C . CYS A 1 114 ? -10.797 -8.336 3.67 1 97.69 114 CYS A C 1
ATOM 905 O O . CYS A 1 114 ? -10.477 -7.141 3.666 1 97.69 114 CYS A O 1
ATOM 907 N N . ARG A 1 115 ? -9.922 -9.312 3.369 1 98.5 115 ARG A N 1
ATOM 908 C CA . ARG A 1 115 ? -8.539 -9.008 2.994 1 98.5 115 ARG A CA 1
ATOM 909 C C . ARG A 1 115 ? -8.422 -8.781 1.491 1 98.5 115 ARG A C 1
ATOM 911 O O . ARG A 1 115 ? -7.379 -8.336 1.009 1 98.5 11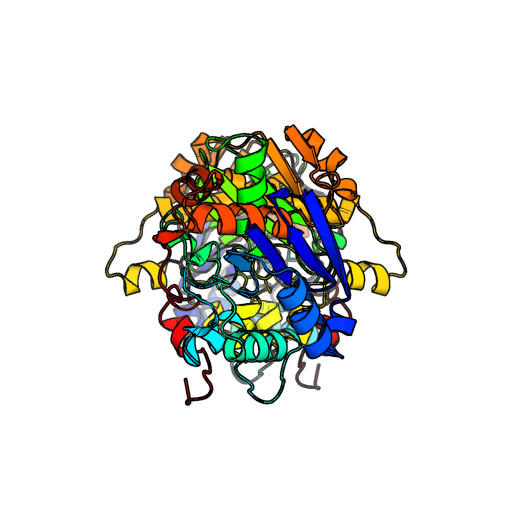5 ARG A O 1
ATOM 918 N N . LYS A 1 116 ? -9.516 -9.055 0.795 1 98.44 116 LYS A N 1
ATOM 919 C CA . LYS A 1 116 ? -9.508 -9.016 -0.665 1 98.44 116 LYS A CA 1
ATOM 920 C C . LYS A 1 116 ? -10.117 -7.719 -1.186 1 98.44 116 LYS A C 1
ATOM 922 O O . LYS A 1 116 ? -10.156 -7.488 -2.396 1 98.44 116 LYS A O 1
ATOM 927 N N . VAL A 1 117 ? -10.477 -6.809 -0.311 1 97.94 117 VAL A N 1
ATOM 928 C CA . VAL A 1 117 ? -11.281 -5.641 -0.666 1 97.94 117 VAL A CA 1
ATOM 929 C C . VAL A 1 117 ? -10.508 -4.773 -1.659 1 97.94 117 VAL A C 1
ATOM 931 O O . VAL A 1 117 ? -9.414 -4.297 -1.359 1 97.94 117 VAL A O 1
ATOM 934 N N . ASN A 1 118 ? -11.062 -4.613 -2.83 1 97.94 118 ASN A N 1
ATOM 935 C CA . ASN A 1 118 ? -10.578 -3.752 -3.904 1 97.94 118 ASN A CA 1
ATOM 936 C C . ASN A 1 118 ? -9.172 -4.145 -4.352 1 97.94 118 ASN A C 1
ATOM 938 O O . ASN A 1 118 ? -8.375 -3.287 -4.734 1 97.94 118 ASN A O 1
ATOM 942 N N . ARG A 1 119 ? -8.844 -5.426 -4.227 1 98.06 119 ARG A N 1
ATOM 943 C CA . ARG A 1 119 ? -7.594 -5.969 -4.742 1 98.06 119 ARG A CA 1
ATOM 944 C C . ARG A 1 119 ? -7.828 -6.785 -6.008 1 98.06 119 ARG A C 1
ATOM 946 O O . ARG A 1 119 ? -8.828 -7.504 -6.109 1 98.06 119 ARG A O 1
ATOM 953 N N . ILE A 1 120 ? -6.91 -6.59 -6.891 1 97.56 120 ILE A N 1
ATOM 954 C CA . ILE A 1 120 ? -6.816 -7.477 -8.047 1 97.56 120 ILE A CA 1
ATOM 955 C C . ILE A 1 120 ? -5.637 -8.43 -7.871 1 97.56 120 ILE A C 1
ATOM 957 O O . ILE A 1 120 ? -5.77 -9.633 -8.094 1 97.56 120 ILE A O 1
ATOM 961 N N . ASP A 1 121 ? -4.586 -7.859 -7.465 1 98 121 ASP A N 1
ATOM 962 C CA . ASP A 1 121 ? -3.33 -8.594 -7.34 1 98 121 ASP A CA 1
ATOM 963 C C . ASP A 1 121 ? -2.951 -8.797 -5.875 1 98 121 ASP A C 1
ATOM 965 O O . ASP A 1 121 ? -2.395 -7.895 -5.246 1 98 121 ASP A O 1
ATOM 969 N N . MET A 1 122 ? -3.131 -9.977 -5.316 1 98.69 122 MET A N 1
ATOM 970 C CA . MET A 1 122 ? -2.701 -10.344 -3.969 1 98.69 122 MET A CA 1
ATOM 971 C C . MET A 1 122 ? -1.55 -11.344 -4.02 1 98.69 122 MET A C 1
ATOM 973 O O . MET A 1 122 ? -1.099 -11.828 -2.98 1 98.69 122 MET A O 1
ATOM 977 N N . GLY A 1 123 ? -1.03 -11.555 -5.133 1 98.44 123 GLY A N 1
ATOM 978 C CA . GLY A 1 123 ? -0.108 -12.617 -5.484 1 98.44 123 GLY A CA 1
ATOM 979 C C . GLY A 1 123 ? -0.635 -13.523 -6.582 1 98.44 123 GLY A C 1
ATOM 980 O O . GLY A 1 123 ? -1.558 -14.312 -6.355 1 98.44 123 GLY A O 1
ATOM 981 N N . THR A 1 124 ? -0.066 -13.391 -7.766 1 97.38 124 THR A N 1
ATOM 982 C CA . THR A 1 124 ? -0.513 -14.148 -8.93 1 97.38 124 THR A CA 1
ATOM 983 C C . THR A 1 124 ? -0.178 -15.633 -8.766 1 97.38 124 THR A C 1
ATOM 985 O O . THR A 1 124 ? 0.338 -16.047 -7.727 1 97.38 124 THR A O 1
ATOM 988 N N . TYR A 1 125 ? -0.521 -16.406 -9.75 1 98 125 TYR A N 1
ATOM 989 C CA . TYR A 1 125 ? -0.43 -17.859 -9.641 1 98 125 TYR A CA 1
ATOM 990 C C . TYR A 1 125 ? 0.995 -18.297 -9.32 1 98 125 TYR A C 1
ATOM 992 O O . TYR A 1 125 ? 1.206 -19.281 -8.617 1 98 125 TYR A O 1
ATOM 1000 N N . ASP A 1 126 ? 1.979 -17.594 -9.891 1 96.88 126 ASP A N 1
ATOM 1001 C CA . ASP A 1 126 ? 3.371 -17.984 -9.703 1 96.88 126 ASP A CA 1
ATOM 1002 C C . ASP A 1 126 ? 3.783 -17.875 -8.242 1 96.88 126 ASP A C 1
ATOM 1004 O O . ASP A 1 126 ? 4.66 -18.609 -7.777 1 96.88 126 ASP A O 1
ATOM 1008 N N . LYS A 1 127 ? 3.156 -16.969 -7.547 1 98.25 127 LYS A N 1
ATOM 1009 C CA . LYS A 1 127 ? 3.453 -16.875 -6.121 1 98.25 127 LYS A CA 1
ATOM 1010 C C . LYS A 1 127 ? 2.871 -18.078 -5.367 1 98.25 127 LYS A C 1
ATOM 1012 O O . LYS A 1 127 ? 3.488 -18.578 -4.43 1 98.25 127 LYS A O 1
ATOM 1017 N N . VAL A 1 128 ? 1.66 -18.469 -5.75 1 98.88 128 VAL A N 1
ATOM 1018 C CA . VAL A 1 128 ? 1.08 -19.688 -5.188 1 98.88 128 VAL A CA 1
ATOM 1019 C C . VAL A 1 128 ? 2.004 -20.875 -5.457 1 98.88 128 VAL A C 1
ATOM 1021 O O . VAL A 1 128 ? 2.219 -21.719 -4.578 1 98.88 128 VAL A O 1
ATOM 1024 N N . CYS A 1 129 ? 2.607 -20.938 -6.621 1 98.62 129 CYS A N 1
ATOM 1025 C CA . CYS A 1 129 ? 3.547 -21.984 -6.98 1 98.62 129 CYS A CA 1
ATOM 1026 C C . CYS A 1 129 ? 4.773 -21.953 -6.074 1 98.62 129 CYS A C 1
ATOM 1028 O O . CYS A 1 129 ? 5.25 -23 -5.637 1 98.62 129 CYS A O 1
ATOM 1030 N N . SER A 1 130 ? 5.273 -20.797 -5.824 1 98.38 130 SER A N 1
ATOM 1031 C CA . SER A 1 130 ? 6.434 -20.688 -4.945 1 98.38 130 SER A CA 1
ATOM 1032 C C . SER A 1 130 ? 6.113 -21.188 -3.541 1 98.38 130 SER A C 1
ATOM 1034 O O . SER A 1 130 ? 6.945 -21.844 -2.902 1 98.38 130 SER A O 1
ATOM 1036 N N . VAL A 1 131 ? 4.941 -20.875 -3.068 1 98.88 131 VAL A N 1
ATOM 1037 C CA . VAL A 1 131 ? 4.52 -21.391 -1.773 1 98.88 131 VAL A CA 1
ATOM 1038 C C . VAL A 1 131 ? 4.445 -22.922 -1.83 1 98.88 131 VAL A C 1
ATOM 1040 O O . VAL A 1 131 ? 4.887 -23.609 -0.903 1 98.88 131 VAL A O 1
ATOM 1043 N N . ALA A 1 132 ? 3.896 -23.438 -2.936 1 98.88 132 ALA A N 1
ATOM 1044 C CA . ALA A 1 132 ? 3.803 -24.891 -3.105 1 98.88 132 ALA A CA 1
ATOM 1045 C C . ALA A 1 132 ? 5.18 -25.531 -3.021 1 98.88 132 ALA A C 1
ATOM 1047 O O . ALA A 1 132 ? 5.34 -26.594 -2.402 1 98.88 132 ALA A O 1
ATOM 1048 N N . TYR A 1 133 ? 6.141 -24.922 -3.611 1 98.44 133 TYR A N 1
ATOM 1049 C CA . TYR A 1 133 ? 7.504 -25.438 -3.521 1 98.44 133 TYR A CA 1
ATOM 1050 C C . TYR A 1 133 ? 7.965 -25.5 -2.07 1 98.44 133 TYR A C 1
ATOM 1052 O O . TYR A 1 133 ? 8.508 -26.531 -1.637 1 98.44 133 TYR A O 1
ATOM 1060 N N . VAL A 1 134 ? 7.77 -24.438 -1.321 1 98.62 134 VAL A N 1
ATOM 1061 C CA . VAL A 1 134 ? 8.219 -24.375 0.065 1 98.62 134 VAL A CA 1
ATOM 1062 C C . VAL A 1 134 ? 7.551 -25.469 0.882 1 98.62 134 VAL A C 1
ATOM 1064 O O . VAL A 1 134 ? 8.219 -26.188 1.633 1 98.62 134 VAL A O 1
ATOM 1067 N N . LEU A 1 135 ? 6.246 -25.625 0.683 1 98.75 135 LEU A N 1
ATOM 1068 C CA . LEU A 1 135 ? 5.516 -26.625 1.442 1 98.75 135 LEU A CA 1
ATOM 1069 C C . LEU A 1 135 ? 6.004 -28.031 1.093 1 98.75 135 LEU A C 1
ATOM 1071 O O . LEU A 1 135 ? 6.109 -28.891 1.969 1 98.75 135 LEU A O 1
ATOM 1075 N N . HIS A 1 136 ? 6.266 -28.234 -0.149 1 97.88 136 HIS A N 1
ATOM 1076 C CA . HIS A 1 136 ? 6.742 -29.547 -0.606 1 97.88 136 HIS A CA 1
ATOM 1077 C C . HIS A 1 136 ? 8.125 -29.844 -0.041 1 97.88 136 HIS A C 1
ATOM 1079 O O . HIS A 1 136 ? 8.391 -30.984 0.369 1 97.88 136 HIS A O 1
ATOM 1085 N N . GLU A 1 137 ? 9 -28.891 -0.041 1 96.75 137 GLU A N 1
ATOM 1086 C CA . GLU A 1 137 ? 10.406 -29.078 0.284 1 96.75 137 GLU A CA 1
ATOM 1087 C C . GLU A 1 137 ? 10.633 -29.047 1.792 1 96.75 137 GLU A C 1
ATOM 1089 O O . GLU A 1 137 ? 11.492 -29.766 2.316 1 96.75 137 GLU A O 1
ATOM 1094 N N . PHE A 1 138 ? 9.859 -28.219 2.486 1 97.38 138 PHE A N 1
ATOM 1095 C CA . PHE A 1 138 ? 10.234 -27.922 3.865 1 97.38 138 PHE A CA 1
ATOM 1096 C C . PHE A 1 138 ? 9.141 -28.375 4.828 1 97.38 138 PHE A C 1
ATOM 1098 O O . PHE A 1 138 ? 9.352 -28.406 6.043 1 97.38 138 PHE A O 1
ATOM 1105 N N . GLY A 1 139 ? 7.949 -28.672 4.355 1 97.62 139 GLY A N 1
ATOM 1106 C CA . GLY A 1 139 ? 6.883 -29.188 5.203 1 97.62 139 GLY A CA 1
ATOM 1107 C C . GLY A 1 139 ? 5.539 -28.531 4.93 1 97.62 139 GLY A C 1
ATOM 1108 O O . GLY A 1 139 ? 5.449 -27.312 4.809 1 97.62 139 GLY A O 1
ATOM 1109 N N . VAL A 1 140 ? 4.492 -29.281 4.926 1 97.56 140 VAL A N 1
ATOM 1110 C CA . VAL A 1 140 ? 3.168 -28.844 4.504 1 97.56 140 VAL A CA 1
ATOM 1111 C C . VAL A 1 140 ? 2.506 -28.047 5.629 1 97.56 140 VAL A C 1
ATOM 1113 O O . VAL A 1 140 ? 1.467 -27.422 5.426 1 97.56 140 VAL A O 1
ATOM 1116 N N . ASP A 1 141 ? 3.088 -28.047 6.875 1 97.62 141 ASP A N 1
ATOM 1117 C CA . ASP A 1 141 ? 2.486 -27.359 8.008 1 97.62 141 ASP A CA 1
ATOM 1118 C C . ASP A 1 141 ? 3.309 -26.125 8.406 1 97.62 141 ASP A C 1
ATOM 1120 O O . ASP A 1 141 ? 3.168 -25.609 9.516 1 97.62 141 ASP A O 1
ATOM 1124 N N . GLU A 1 142 ? 4.129 -25.656 7.508 1 97.88 142 GLU A N 1
ATOM 1125 C CA . GLU A 1 142 ? 4.992 -24.516 7.773 1 97.88 142 GLU A CA 1
ATOM 1126 C C . GLU A 1 142 ? 4.176 -23.234 7.934 1 97.88 142 GLU A C 1
ATOM 1128 O O . GLU A 1 142 ? 3.139 -23.062 7.289 1 97.88 142 GLU A O 1
ATOM 1133 N N . THR A 1 143 ? 4.605 -22.359 8.859 1 98.81 143 THR A N 1
ATOM 1134 C CA . THR A 1 143 ? 4.152 -20.984 8.984 1 98.81 143 THR A CA 1
ATOM 1135 C C . THR A 1 143 ? 5.277 -20.016 8.633 1 98.81 143 THR A C 1
ATOM 1137 O O . THR A 1 143 ? 6.348 -20.047 9.25 1 98.81 143 THR A O 1
ATOM 1140 N N . PHE A 1 144 ? 5.039 -19.203 7.617 1 98.94 144 PHE A N 1
ATOM 1141 C CA . PHE A 1 144 ? 6.113 -18.344 7.117 1 98.94 144 PHE A CA 1
ATOM 1142 C C . PHE A 1 144 ? 5.551 -17.219 6.246 1 98.94 144 PHE A C 1
ATOM 1144 O O . PHE A 1 144 ? 4.355 -17.203 5.957 1 98.94 144 PHE A O 1
ATOM 1151 N N . ILE A 1 145 ? 6.371 -16.297 5.914 1 98.94 145 ILE A N 1
ATOM 1152 C CA . ILE A 1 145 ? 6.117 -15.32 4.863 1 98.94 145 ILE A CA 1
ATOM 1153 C C . ILE A 1 145 ? 7.043 -15.578 3.678 1 98.94 145 ILE A C 1
ATOM 1155 O O . ILE A 1 145 ? 8.242 -15.812 3.859 1 98.94 145 ILE A O 1
ATOM 1159 N N . LEU A 1 146 ? 6.457 -15.672 2.51 1 98.94 146 LEU A N 1
ATOM 1160 C CA . LEU A 1 146 ? 7.234 -15.719 1.276 1 98.94 146 LEU A CA 1
ATOM 1161 C C . LEU A 1 146 ? 7.406 -14.32 0.691 1 98.94 146 LEU A C 1
ATOM 1163 O O . LEU A 1 146 ? 6.43 -13.578 0.544 1 98.94 146 LEU A O 1
ATOM 1167 N N . ALA A 1 147 ? 8.578 -13.914 0.456 1 98.81 147 ALA A N 1
ATOM 1168 C CA . ALA A 1 147 ? 8.867 -12.711 -0.312 1 98.81 147 ALA A CA 1
ATOM 1169 C C . ALA A 1 147 ? 9.445 -13.055 -1.682 1 98.81 147 ALA A C 1
ATOM 1171 O O . ALA A 1 147 ? 10.562 -13.57 -1.781 1 98.81 147 ALA A O 1
ATOM 1172 N N . GLU A 1 148 ? 8.633 -12.883 -2.699 1 97.5 148 GLU A N 1
ATOM 1173 C CA . GLU A 1 148 ? 9.062 -13.047 -4.082 1 97.5 148 GLU A CA 1
ATOM 1174 C C . GLU A 1 148 ? 9.547 -11.727 -4.672 1 97.5 148 GLU A C 1
ATOM 1176 O O . GLU A 1 148 ? 8.75 -10.82 -4.922 1 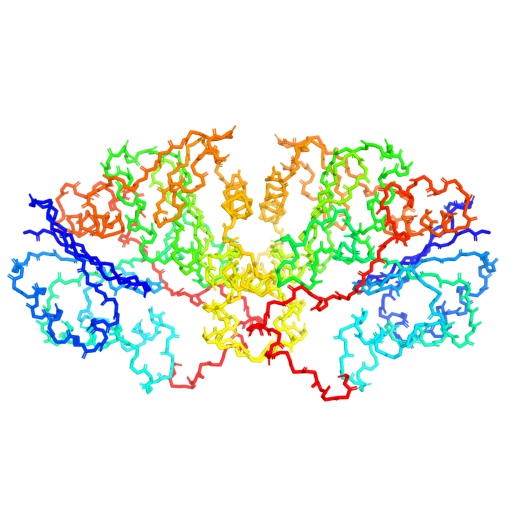97.5 148 GLU A O 1
ATOM 1181 N N . LEU A 1 149 ? 10.82 -11.648 -4.926 1 96.5 149 LEU A N 1
ATOM 1182 C CA . LEU A 1 149 ? 11.469 -10.406 -5.32 1 96.5 149 LEU A CA 1
ATOM 1183 C C . LEU A 1 149 ? 12.039 -10.516 -6.734 1 96.5 149 LEU A C 1
ATOM 1185 O O . LEU A 1 149 ? 13.203 -10.867 -6.914 1 96.5 149 LEU A O 1
ATOM 1189 N N . GLY A 1 150 ? 11.219 -10.172 -7.66 1 91.31 150 GLY A N 1
ATOM 1190 C CA . GLY A 1 150 ? 11.594 -10.32 -9.055 1 91.31 150 GLY A CA 1
ATOM 1191 C C . GLY A 1 150 ? 12.062 -9.031 -9.688 1 91.31 150 GLY A C 1
ATOM 1192 O O . GLY A 1 150 ? 12.25 -8.023 -9 1 91.31 150 GLY A O 1
ATOM 1193 N N . TYR A 1 151 ? 12.281 -9.133 -10.93 1 88.69 151 TYR A N 1
ATOM 1194 C CA . TYR A 1 151 ? 12.742 -7.977 -11.688 1 88.69 151 TYR A CA 1
ATOM 1195 C C . TYR A 1 151 ? 11.68 -6.887 -11.727 1 88.69 151 TYR A C 1
ATOM 1197 O O . TYR A 1 151 ? 11.984 -5.707 -11.531 1 88.69 151 TYR A O 1
ATOM 1205 N N . GLY A 1 152 ? 10.508 -7.262 -11.922 1 90.06 152 GLY A N 1
ATOM 1206 C CA . GLY A 1 152 ? 9.445 -6.281 -12.062 1 90.06 152 GLY A CA 1
ATOM 1207 C C . GLY A 1 152 ? 8.797 -5.906 -10.742 1 90.06 152 GLY A C 1
ATOM 1208 O O . GLY A 1 152 ? 8.719 -4.727 -10.398 1 90.06 152 GLY A O 1
ATOM 1209 N N . PHE A 1 153 ? 8.406 -6.941 -10.039 1 94.5 153 PHE A N 1
ATOM 1210 C CA . PHE A 1 153 ? 7.496 -6.734 -8.922 1 94.5 153 PHE A CA 1
ATOM 1211 C C . PHE A 1 153 ? 7.984 -7.477 -7.684 1 94.5 153 PHE A C 1
ATOM 1213 O O . PHE A 1 153 ? 8.688 -8.484 -7.793 1 94.5 153 PHE A O 1
ATOM 1220 N N . ASN A 1 154 ? 7.66 -6.934 -6.566 1 97.44 154 ASN A N 1
ATOM 1221 C CA . ASN A 1 154 ? 7.723 -7.652 -5.297 1 97.44 154 ASN A CA 1
ATOM 1222 C C . ASN A 1 154 ? 6.34 -8.133 -4.855 1 97.44 154 ASN A C 1
ATOM 1224 O O . ASN A 1 154 ? 5.344 -7.438 -5.062 1 97.44 154 ASN A O 1
ATOM 1228 N N . ALA A 1 155 ? 6.316 -9.281 -4.332 1 98.38 155 ALA A N 1
ATOM 1229 C CA . ALA A 1 155 ? 5.086 -9.797 -3.732 1 98.38 155 ALA A CA 1
ATOM 1230 C C . ALA A 1 155 ? 5.375 -10.484 -2.4 1 98.38 155 ALA A C 1
ATOM 1232 O O . ALA A 1 155 ? 6.484 -10.969 -2.172 1 98.38 155 ALA A O 1
ATOM 1233 N N . PHE A 1 156 ? 4.457 -10.477 -1.55 1 98.94 156 PHE A N 1
ATOM 1234 C CA . PHE A 1 156 ? 4.566 -11.062 -0.219 1 98.94 156 PHE A CA 1
ATOM 1235 C C . PHE A 1 156 ? 3.354 -11.93 0.094 1 98.94 156 PHE A C 1
ATOM 1237 O O . PHE A 1 156 ? 2.213 -11.508 -0.105 1 98.94 156 PHE A O 1
ATOM 1244 N N . ILE A 1 157 ? 3.574 -13.141 0.529 1 98.94 157 ILE A N 1
ATOM 1245 C CA . ILE A 1 157 ? 2.496 -14.078 0.819 1 98.94 157 ILE A CA 1
ATOM 1246 C C . ILE A 1 157 ? 2.611 -14.562 2.262 1 98.94 157 ILE A C 1
ATOM 1248 O O . ILE A 1 157 ? 3.684 -14.992 2.697 1 98.94 157 ILE A O 1
ATOM 1252 N N . ALA A 1 158 ? 1.515 -14.453 3.016 1 98.94 158 ALA A N 1
ATOM 1253 C CA . ALA A 1 158 ? 1.453 -14.961 4.387 1 98.94 158 ALA A CA 1
ATOM 1254 C C . ALA A 1 158 ? 0.877 -16.375 4.422 1 98.94 158 ALA A C 1
ATOM 1256 O O . ALA A 1 158 ? -0.224 -16.609 3.922 1 98.94 158 ALA A O 1
ATOM 1257 N N . VAL A 1 159 ? 1.615 -17.281 4.992 1 98.94 159 VAL A N 1
ATOM 1258 C CA . VAL A 1 159 ? 1.212 -18.688 5.102 1 98.94 159 VAL A CA 1
ATOM 1259 C C . VAL A 1 159 ? 1.151 -19.094 6.57 1 98.94 159 VAL A C 1
ATOM 1261 O O . VAL A 1 159 ? 2.115 -18.906 7.312 1 98.94 159 VAL A O 1
ATOM 1264 N N . GLU A 1 160 ? 0.057 -19.578 7.004 1 98.88 160 GLU A N 1
ATOM 1265 C CA . GLU A 1 160 ? -0.145 -20.078 8.359 1 98.88 160 GLU A CA 1
ATOM 1266 C C . GLU A 1 160 ? -0.475 -21.562 8.344 1 98.88 160 GLU A C 1
ATOM 1268 O O . GLU A 1 160 ? -1.523 -21.969 7.836 1 98.88 160 GLU A O 1
ATOM 1273 N N . GLU A 1 161 ? 0.412 -22.406 8.875 1 98.5 161 GLU A N 1
ATOM 1274 C CA . GLU A 1 161 ? 0.219 -23.859 8.945 1 98.5 161 GLU A CA 1
ATOM 1275 C C . GLU A 1 161 ? -0.117 -24.438 7.574 1 98.5 161 GLU A C 1
ATOM 1277 O O . GLU A 1 161 ? -1.089 -25.188 7.434 1 98.5 161 GLU A O 1
ATOM 1282 N N . GLY A 1 162 ? 0.581 -24 6.574 1 98.69 162 GLY A N 1
ATOM 1283 C CA . GLY A 1 162 ? 0.5 -24.531 5.223 1 98.69 162 GLY A CA 1
ATOM 1284 C C . GLY A 1 162 ? -0.59 -23.891 4.387 1 98.69 162 GLY A C 1
ATOM 1285 O O . GLY A 1 162 ? -0.751 -24.219 3.211 1 98.69 162 GLY A O 1
ATOM 1286 N N . ARG A 1 163 ? -1.305 -22.938 4.949 1 98.81 163 ARG A N 1
ATOM 1287 C CA . ARG A 1 163 ? -2.395 -22.281 4.238 1 98.81 163 ARG A CA 1
ATOM 1288 C C . ARG A 1 163 ? -2.049 -20.828 3.934 1 98.81 163 ARG A C 1
ATOM 1290 O O . ARG A 1 163 ? -1.577 -20.094 4.812 1 98.81 163 ARG A O 1
ATOM 1297 N N . ILE A 1 164 ? -2.256 -20.438 2.719 1 98.94 164 ILE A N 1
ATOM 1298 C CA . ILE A 1 164 ? -2.121 -19.031 2.396 1 98.94 164 ILE A CA 1
ATOM 1299 C C . ILE A 1 164 ? -3.277 -18.25 3.016 1 98.94 164 ILE A C 1
ATOM 1301 O O . ILE A 1 164 ? -4.445 -18.547 2.756 1 98.94 164 ILE A O 1
ATOM 1305 N N . VAL A 1 165 ? -2.982 -17.219 3.816 1 98.94 165 VAL A N 1
ATOM 1306 C CA . VAL A 1 165 ? -4.059 -16.547 4.543 1 98.94 165 VAL A CA 1
ATOM 1307 C C . VAL A 1 165 ? -4.117 -15.07 4.133 1 98.94 165 VAL A C 1
ATOM 1309 O O . VAL A 1 165 ? -5.074 -14.367 4.473 1 98.94 165 VAL A O 1
ATOM 1312 N N . ASP A 1 166 ? -3.143 -14.602 3.441 1 98.88 166 ASP A N 1
ATOM 1313 C CA . ASP A 1 166 ? -3.1 -13.227 2.951 1 98.88 166 ASP A CA 1
ATOM 1314 C C . ASP A 1 166 ? -1.997 -13.047 1.911 1 98.88 166 ASP A C 1
ATOM 1316 O O . ASP A 1 166 ? -1.152 -13.93 1.736 1 98.88 166 ASP A O 1
ATOM 1320 N N . GLY A 1 167 ? -2.074 -11.953 1.147 1 98.88 167 GLY A N 1
ATOM 1321 C CA . GLY A 1 167 ? -1.043 -11.648 0.169 1 98.88 167 GLY A CA 1
ATOM 1322 C C . GLY A 1 167 ? -1.032 -10.195 -0.253 1 98.88 167 GLY A C 1
ATOM 1323 O O . GLY A 1 167 ? -2.086 -9.555 -0.333 1 98.88 167 GLY A O 1
ATOM 1324 N N . ILE A 1 168 ? 0.102 -9.672 -0.48 1 98.81 168 ILE A N 1
ATOM 1325 C CA . ILE A 1 168 ? 0.351 -8.391 -1.14 1 98.81 168 ILE A CA 1
ATOM 1326 C C . ILE A 1 168 ? 1.038 -8.633 -2.482 1 98.81 168 ILE A C 1
ATOM 1328 O O . ILE A 1 168 ? 2.199 -9.039 -2.529 1 98.81 168 ILE A O 1
ATOM 1332 N N . GLY A 1 169 ? 0.333 -8.367 -3.531 1 98.44 169 GLY A N 1
ATOM 1333 C CA . GLY A 1 169 ? 0.82 -8.68 -4.863 1 98.44 169 GLY A CA 1
ATOM 1334 C C . GLY A 1 169 ? 1.772 -7.637 -5.414 1 98.44 169 GLY A C 1
ATOM 1335 O O . GLY A 1 169 ? 2.07 -6.648 -4.742 1 98.44 169 GLY A O 1
ATOM 1336 N N . GLY A 1 170 ? 2.213 -7.926 -6.578 1 97.25 170 GLY A N 1
ATOM 1337 C CA . GLY A 1 170 ? 3.205 -7.074 -7.211 1 97.25 170 GLY A CA 1
ATOM 1338 C C . GLY A 1 170 ? 2.699 -5.668 -7.484 1 97.25 170 GLY A C 1
ATOM 1339 O O . GLY A 1 170 ? 3.477 -4.711 -7.484 1 97.25 170 GLY A O 1
ATOM 1340 N N . THR A 1 171 ? 1.412 -5.504 -7.695 1 97.56 171 THR A N 1
ATOM 1341 C CA . THR A 1 171 ? 0.881 -4.195 -8.062 1 97.56 171 THR A CA 1
ATOM 1342 C C . THR A 1 171 ? 0.072 -3.604 -6.91 1 97.56 171 THR A C 1
ATOM 1344 O O . THR A 1 171 ? -0.603 -2.584 -7.078 1 97.56 171 THR A O 1
ATOM 1347 N N . SER A 1 172 ? 0.096 -4.223 -5.746 1 98 172 SER A N 1
ATOM 1348 C CA . SER A 1 172 ? -0.749 -3.748 -4.652 1 98 172 SER A CA 1
ATOM 1349 C C . SER A 1 172 ? 0.075 -3.457 -3.402 1 98 172 SER A C 1
ATOM 1351 O O . SER A 1 172 ? -0.48 -3.152 -2.344 1 98 172 SER A O 1
ATOM 1353 N N . GLY A 1 173 ? 1.34 -3.58 -3.537 1 97.12 173 GLY A N 1
ATOM 1354 C CA . GLY A 1 173 ? 2.191 -3.41 -2.369 1 97.12 173 GLY A CA 1
ATOM 1355 C C . GLY A 1 173 ? 3.178 -2.266 -2.512 1 97.12 173 GLY A C 1
ATOM 1356 O O . GLY A 1 173 ? 2.791 -1.143 -2.84 1 97.12 173 GLY A O 1
ATOM 1357 N N . PHE A 1 174 ? 4.449 -2.58 -2.248 1 97.69 174 PHE A N 1
ATOM 1358 C CA . PHE A 1 174 ? 5.539 -1.612 -2.189 1 97.69 174 PHE A CA 1
ATOM 1359 C C . PHE A 1 174 ? 6.387 -1.673 -3.455 1 97.69 174 PHE A C 1
ATOM 1361 O O . PHE A 1 174 ? 6.422 -2.701 -4.133 1 97.69 174 PHE A O 1
ATOM 1368 N N . PRO A 1 175 ? 7.09 -0.621 -3.746 1 97.19 175 PRO A N 1
ATOM 1369 C CA . PRO A 1 175 ? 7.805 -0.551 -5.023 1 97.19 175 PRO A CA 1
ATOM 1370 C C . PRO A 1 175 ? 8.781 -1.706 -5.219 1 97.19 175 PRO A C 1
ATOM 1372 O O . PRO A 1 175 ? 9.445 -2.127 -4.262 1 97.19 175 PRO A O 1
ATOM 1375 N N . GLY A 1 176 ? 8.812 -2.215 -6.422 1 96.88 176 GLY A N 1
ATOM 1376 C CA . GLY A 1 176 ? 9.797 -3.197 -6.836 1 96.88 176 GLY A CA 1
ATOM 1377 C C . GLY A 1 176 ? 10.984 -2.584 -7.551 1 96.88 176 GLY A C 1
ATOM 1378 O O . GLY A 1 176 ? 11.195 -1.369 -7.492 1 96.88 176 GLY A O 1
ATOM 1379 N N . TYR A 1 177 ? 11.75 -3.453 -8.125 1 96.5 177 TYR A N 1
ATOM 1380 C CA . TYR A 1 177 ? 12.898 -2.965 -8.883 1 96.5 177 TYR A CA 1
ATOM 1381 C C . TYR A 1 177 ? 12.445 -2.125 -10.07 1 96.5 177 TYR A C 1
ATOM 1383 O O . TYR A 1 177 ? 12.898 -0.993 -10.25 1 96.5 177 TYR A O 1
ATOM 1391 N N . SER A 1 178 ? 11.469 -2.621 -10.805 1 94.88 178 SER A N 1
ATOM 1392 C CA . SER A 1 178 ? 11.062 -1.922 -12.023 1 94.88 178 SER A CA 1
ATOM 1393 C C . SER A 1 178 ? 9.711 -1.244 -11.844 1 94.88 178 SER A C 1
ATOM 1395 O O . SER A 1 178 ? 9.391 -0.283 -12.547 1 94.88 178 SER A O 1
ATOM 1397 N N . SER A 1 179 ? 8.93 -1.712 -10.961 1 96.06 179 SER A N 1
ATOM 1398 C CA . SER A 1 179 ? 7.52 -1.349 -10.938 1 96.06 179 SER A CA 1
ATOM 1399 C C . SER A 1 179 ? 7.215 -0.377 -9.797 1 96.06 179 SER A C 1
ATOM 1401 O O . SER A 1 179 ? 7.762 -0.507 -8.703 1 96.06 179 SER A O 1
ATOM 1403 N N . ILE A 1 180 ? 6.211 0.46 -10.039 1 97.38 180 ILE A N 1
ATOM 1404 C CA . ILE A 1 180 ? 5.707 1.427 -9.07 1 97.38 180 ILE A CA 1
ATOM 1405 C C . ILE A 1 180 ? 4.852 0.713 -8.031 1 97.38 180 ILE A C 1
ATOM 1407 O O . ILE A 1 180 ? 4.668 1.217 -6.918 1 97.38 180 ILE A O 1
ATOM 1411 N N . SER A 1 181 ? 4.371 -0.481 -8.359 1 97.5 181 SER A N 1
ATOM 1412 C CA . SER A 1 181 ? 3.494 -1.287 -7.52 1 97.5 181 SER A CA 1
ATOM 1413 C C . SER A 1 181 ? 2.18 -0.565 -7.238 1 97.5 181 SER A C 1
ATOM 1415 O O . SER A 1 181 ? 1.505 -0.112 -8.164 1 97.5 181 SER A O 1
ATOM 1417 N N . ALA A 1 182 ? 1.682 -0.512 -5.949 1 98.19 182 ALA A N 1
ATOM 1418 C CA . ALA A 1 182 ? 0.47 0.247 -5.652 1 98.19 182 ALA A CA 1
ATOM 1419 C C . ALA A 1 182 ? 0.674 1.734 -5.926 1 98.19 182 ALA A C 1
ATOM 1421 O O . ALA A 1 182 ? 1.76 2.271 -5.695 1 98.19 182 ALA A O 1
ATOM 1422 N N . ILE A 1 183 ? -0.345 2.324 -6.383 1 98.06 183 ILE A N 1
ATOM 1423 C CA . ILE A 1 183 ? -0.216 3.721 -6.785 1 98.06 183 ILE A CA 1
ATOM 1424 C C . ILE A 1 183 ? -0.877 4.621 -5.742 1 98.06 183 ILE A C 1
ATOM 1426 O O . ILE A 1 183 ? -2.018 4.379 -5.34 1 98.06 183 ILE A O 1
ATOM 1430 N N . ASP A 1 184 ? -0.123 5.578 -5.23 1 98.12 184 ASP A N 1
ATOM 1431 C CA . ASP A 1 184 ? -0.703 6.645 -4.422 1 98.12 184 ASP A CA 1
ATOM 1432 C C . ASP A 1 184 ? -1.953 7.223 -5.082 1 98.12 184 ASP A C 1
ATOM 1434 O O . ASP A 1 184 ? -1.917 7.621 -6.25 1 98.12 184 ASP A O 1
ATOM 1438 N N . GLY A 1 185 ? -3.043 7.27 -4.328 1 97 185 GLY A N 1
ATOM 1439 C CA . GLY A 1 185 ? -4.305 7.719 -4.902 1 97 185 GLY A CA 1
ATOM 1440 C C . GLY A 1 185 ? -4.227 9.109 -5.504 1 97 185 GLY A C 1
ATOM 1441 O O . GLY A 1 185 ? -4.805 9.367 -6.559 1 97 185 GLY A O 1
ATOM 1442 N N . GLU A 1 186 ? -3.547 10.008 -4.863 1 95.5 186 GLU A N 1
ATOM 1443 C CA . GLU A 1 186 ? -3.402 11.367 -5.383 1 95.5 186 GLU A CA 1
ATOM 1444 C C . GLU A 1 186 ? -2.529 11.383 -6.633 1 95.5 186 GLU A C 1
ATOM 1446 O O . GLU A 1 186 ? -2.773 12.172 -7.555 1 95.5 186 GLU A O 1
ATOM 1451 N N . LEU A 1 187 ? -1.506 10.57 -6.645 1 96.31 187 LEU A N 1
ATOM 1452 C CA . LEU A 1 187 ? -0.686 10.445 -7.844 1 96.31 187 LEU A CA 1
ATOM 1453 C C . LEU A 1 187 ? -1.51 9.922 -9.016 1 96.31 187 LEU A C 1
ATOM 1455 O O . LEU A 1 187 ? -1.411 10.438 -10.125 1 96.31 187 LEU A O 1
ATOM 1459 N N . ALA A 1 188 ? -2.264 8.898 -8.734 1 95.62 188 ALA A N 1
ATOM 1460 C CA . ALA A 1 188 ? -3.131 8.344 -9.773 1 95.62 188 ALA A CA 1
ATOM 1461 C C . ALA A 1 188 ? -4.066 9.414 -10.328 1 95.62 188 ALA A C 1
ATOM 1463 O O . ALA A 1 188 ? -4.277 9.492 -11.539 1 95.62 188 ALA A O 1
ATOM 1464 N N . TYR A 1 189 ? -4.641 10.188 -9.461 1 93.25 189 TYR A N 1
ATOM 1465 C CA . TYR A 1 189 ? -5.52 11.281 -9.867 1 93.25 189 TYR A CA 1
ATOM 1466 C C . TYR A 1 189 ? -4.793 12.266 -10.781 1 93.25 189 TYR A C 1
ATOM 1468 O O . TYR A 1 189 ? -5.316 12.641 -11.828 1 93.25 189 TYR A O 1
ATOM 1476 N N . LEU A 1 190 ? -3.615 12.594 -10.383 1 92.69 190 LEU A N 1
ATOM 1477 C CA . LEU A 1 190 ? -2.842 13.57 -11.133 1 92.69 190 LEU A CA 1
ATOM 1478 C C . LEU A 1 190 ? -2.455 13.023 -12.5 1 92.69 190 LEU A C 1
ATOM 1480 O O . LEU A 1 190 ? -2.375 13.773 -13.477 1 92.69 190 LEU A O 1
ATOM 1484 N N . MET A 1 191 ? -2.219 11.734 -12.547 1 92.25 191 MET A N 1
ATOM 1485 C CA . MET A 1 191 ? -1.847 11.102 -13.812 1 92.25 191 MET A CA 1
ATOM 1486 C C . MET A 1 191 ? -3.061 10.953 -14.719 1 92.25 191 MET A C 1
ATOM 1488 O O . MET A 1 191 ? -2.922 10.922 -15.945 1 92.25 191 MET A O 1
ATOM 1492 N N . GLY A 1 192 ? -4.207 10.883 -14.133 1 89.69 192 GLY A N 1
ATOM 1493 C CA . GLY A 1 192 ? -5.414 10.648 -14.906 1 89.69 192 GLY A CA 1
ATOM 1494 C C . GLY A 1 192 ? -5.586 9.195 -15.32 1 89.69 192 GLY A C 1
ATOM 1495 O O . GLY A 1 192 ? -5.953 8.352 -14.5 1 89.69 192 GLY A O 1
ATOM 1496 N N . ARG A 1 193 ? -5.215 8.898 -16.594 1 90.75 193 ARG A N 1
ATOM 1497 C CA . ARG A 1 193 ? -5.379 7.543 -17.094 1 90.75 193 ARG A CA 1
ATOM 1498 C C . ARG A 1 193 ? -4.156 6.688 -16.781 1 90.75 193 ARG A C 1
ATOM 1500 O O . ARG A 1 193 ? -3.027 7.074 -17.094 1 90.75 193 ARG A O 1
ATOM 1507 N N . ILE A 1 194 ? -4.43 5.562 -16.203 1 92.44 194 ILE A N 1
ATOM 1508 C CA . ILE A 1 194 ? -3.352 4.645 -15.859 1 92.44 194 ILE A CA 1
ATOM 1509 C C . ILE A 1 194 ? -3.248 3.553 -16.922 1 92.44 194 ILE A C 1
ATOM 1511 O O . ILE A 1 194 ? -4.227 2.857 -17.203 1 92.44 194 ILE A O 1
ATOM 1515 N N . THR A 1 195 ? -2.082 3.396 -17.469 1 89.5 195 THR A N 1
ATOM 1516 C CA . THR A 1 195 ? -1.83 2.383 -18.484 1 89.5 195 THR A CA 1
ATOM 1517 C C . THR A 1 195 ? -0.847 1.333 -17.969 1 89.5 195 THR A C 1
ATOM 1519 O O . THR A 1 195 ? -0.228 1.516 -16.922 1 89.5 195 THR A O 1
ATOM 1522 N N . LYS A 1 196 ? -0.709 0.246 -18.703 1 86.5 196 LYS A N 1
ATOM 1523 C CA . LYS A 1 196 ? 0.159 -0.849 -18.281 1 86.5 196 LYS A CA 1
ATOM 1524 C C . LYS A 1 196 ? 1.614 -0.398 -18.203 1 86.5 196 LYS A C 1
ATOM 1526 O O . LYS A 1 196 ? 2.371 -0.869 -17.344 1 86.5 196 LYS A O 1
ATOM 1531 N N . ASP A 1 197 ? 2.012 0.464 -19.047 1 88.75 197 ASP A N 1
ATOM 1532 C CA . ASP A 1 197 ? 3.393 0.938 -19.062 1 88.75 197 ASP A CA 1
ATOM 1533 C C . ASP A 1 197 ? 3.74 1.623 -17.734 1 88.75 197 ASP A C 1
ATOM 1535 O O . ASP A 1 197 ? 4.875 1.537 -17.266 1 88.75 197 ASP A O 1
ATOM 1539 N N . VAL A 1 198 ? 2.783 2.311 -17.141 1 89.56 198 VAL A N 1
ATOM 1540 C CA . VAL A 1 198 ? 2.994 2.969 -15.859 1 89.56 198 VAL A CA 1
ATOM 1541 C C . VAL A 1 198 ? 3.201 1.921 -14.773 1 89.56 198 VAL A C 1
ATOM 1543 O O . VAL A 1 198 ? 4.09 2.059 -13.93 1 89.56 198 VAL A O 1
ATOM 1546 N N . ILE A 1 199 ? 2.457 0.886 -14.875 1 91.75 199 ILE A N 1
ATOM 1547 C CA . ILE A 1 199 ? 2.479 -0.166 -13.867 1 91.75 199 ILE A CA 1
ATOM 1548 C C . ILE A 1 199 ? 3.838 -0.863 -13.875 1 91.75 199 ILE A C 1
ATOM 1550 O O . ILE A 1 199 ? 4.344 -1.265 -12.82 1 91.75 199 ILE A O 1
ATOM 1554 N N . PHE A 1 200 ? 4.477 -0.966 -14.992 1 91.25 200 PHE A N 1
ATOM 1555 C CA . PHE A 1 200 ? 5.723 -1.713 -15.141 1 91.25 200 PHE A CA 1
ATOM 1556 C C . PHE A 1 200 ? 6.926 -0.787 -15.008 1 91.25 200 PHE A C 1
ATOM 1558 O O . PHE A 1 200 ? 8.062 -1.214 -15.195 1 91.25 200 PHE A O 1
ATOM 1565 N N . SER A 1 201 ? 6.676 0.453 -14.641 1 94.44 201 SER A N 1
ATOM 1566 C CA . SER A 1 201 ? 7.754 1.425 -14.492 1 94.44 201 SER A CA 1
ATOM 1567 C C . SER A 1 201 ? 7.684 2.123 -13.141 1 94.44 201 SER A C 1
ATOM 1569 O O . SER A 1 201 ? 6.898 1.731 -12.273 1 94.44 201 SER A O 1
ATOM 1571 N N . GLY A 1 202 ? 8.586 2.984 -12.891 1 96.25 202 GLY A N 1
ATOM 1572 C CA . GLY A 1 202 ? 8.547 3.824 -11.711 1 96.25 202 GLY A CA 1
ATOM 1573 C C . GLY A 1 202 ? 9.078 3.133 -10.469 1 96.25 202 GLY A C 1
ATOM 1574 O O . GLY A 1 202 ? 8.867 3.604 -9.352 1 96.25 202 GLY A O 1
ATOM 1575 N N . GLY A 1 203 ? 9.727 2.01 -10.625 1 97.19 203 GLY A N 1
ATOM 1576 C CA . GLY A 1 203 ? 10.344 1.341 -9.492 1 97.19 203 GLY A CA 1
ATOM 1577 C C . GLY A 1 203 ? 11.656 1.973 -9.078 1 97.19 203 GLY A C 1
ATOM 1578 O O . GLY A 1 203 ? 11.953 3.113 -9.438 1 97.19 203 GLY A O 1
ATOM 1579 N N . LEU A 1 204 ? 12.406 1.297 -8.289 1 97.62 204 LEU A N 1
ATOM 1580 C CA . LEU A 1 204 ? 13.648 1.813 -7.711 1 97.62 204 LEU A CA 1
ATOM 1581 C C . LEU A 1 204 ? 14.734 1.94 -8.773 1 97.62 204 LEU A C 1
ATOM 1583 O O . LEU A 1 204 ? 15.633 2.773 -8.648 1 97.62 204 LEU A O 1
ATOM 1587 N N . LYS A 1 205 ? 14.586 1.136 -9.844 1 96.75 205 LYS A N 1
ATOM 1588 C CA . LYS A 1 205 ? 15.5 1.305 -10.977 1 96.75 205 LYS A CA 1
ATOM 1589 C C . LYS A 1 205 ? 15.438 2.729 -11.523 1 96.75 205 LYS A C 1
ATOM 1591 O O . LYS A 1 205 ? 16.469 3.375 -11.695 1 96.75 205 LYS A O 1
ATOM 1596 N N . SER A 1 206 ? 14.242 3.217 -11.781 1 97.12 206 SER A N 1
ATOM 1597 C CA . SER A 1 206 ? 14.039 4.57 -12.281 1 97.12 206 SER A CA 1
ATOM 1598 C C . SER A 1 206 ? 14.531 5.609 -11.281 1 97.12 206 SER A C 1
ATOM 1600 O O . SER A 1 206 ? 15.109 6.629 -11.672 1 97.12 206 SER A O 1
ATOM 1602 N N . TYR A 1 207 ? 14.359 5.395 -10.008 1 97.62 207 TYR A N 1
ATOM 1603 C CA . TYR A 1 207 ? 14.797 6.281 -8.93 1 97.62 207 TYR A CA 1
ATOM 1604 C C . TYR A 1 207 ? 16.312 6.449 -8.945 1 97.62 207 TYR A C 1
ATOM 1606 O O . TYR A 1 207 ? 16.812 7.578 -8.922 1 97.62 207 TYR A O 1
ATOM 1614 N N . PHE A 1 208 ? 17.031 5.367 -9.016 1 97.81 208 PHE A N 1
ATOM 1615 C CA . PHE A 1 208 ? 18.484 5.426 -8.977 1 97.81 208 PHE A CA 1
ATOM 1616 C C . PHE A 1 208 ? 19.047 5.969 -10.281 1 97.81 208 PHE A C 1
ATOM 1618 O O . PHE A 1 208 ? 19.969 6.785 -10.281 1 97.81 208 PHE A O 1
ATOM 1625 N N . GLU A 1 209 ? 18.453 5.57 -11.406 1 97.38 209 GLU A N 1
ATOM 1626 C CA . GLU A 1 209 ? 18.906 6.047 -12.711 1 97.38 209 GLU A CA 1
ATOM 1627 C C . GLU A 1 209 ? 18.766 7.559 -12.828 1 97.38 209 GLU A C 1
ATOM 1629 O O . GLU A 1 209 ? 19.656 8.242 -13.328 1 97.38 209 GLU A O 1
ATOM 1634 N N . ALA A 1 210 ? 17.672 8.062 -12.391 1 95.94 210 ALA A N 1
ATOM 1635 C CA . ALA A 1 210 ? 17.406 9.5 -12.461 1 95.94 210 ALA A CA 1
ATOM 1636 C C . ALA A 1 210 ? 18.406 10.289 -11.633 1 95.94 210 ALA A C 1
ATOM 1638 O O . ALA A 1 210 ? 18.641 11.477 -11.891 1 95.94 210 ALA A O 1
ATOM 1639 N N . ARG A 1 211 ? 19.062 9.688 -10.672 1 95.69 211 ARG A N 1
ATOM 1640 C CA . ARG A 1 211 ? 20 10.352 -9.773 1 95.69 211 ARG A CA 1
ATOM 1641 C C . ARG A 1 211 ? 21.438 9.984 -10.102 1 95.69 211 ARG A C 1
ATOM 1643 O O . ARG A 1 211 ? 22.375 10.398 -9.406 1 95.69 211 ARG A O 1
ATOM 1650 N N . GLY A 1 212 ? 21.594 9.203 -11.141 1 96.94 212 GLY A N 1
ATOM 1651 C CA . GLY A 1 212 ? 22.922 8.766 -11.539 1 96.94 212 GLY A CA 1
ATOM 1652 C C . GLY A 1 212 ? 23.594 7.879 -10.508 1 96.94 212 GLY A C 1
ATOM 1653 O O . GLY A 1 212 ? 24.812 7.941 -10.32 1 96.94 212 GLY A O 1
ATOM 1654 N N . LYS A 1 213 ? 22.828 7.207 -9.75 1 96.88 213 LYS A N 1
ATOM 1655 C CA . LYS A 1 213 ? 23.344 6.336 -8.703 1 96.88 213 LYS A CA 1
ATOM 1656 C C . LYS A 1 213 ? 23.156 4.867 -9.062 1 96.88 213 LYS A C 1
ATOM 1658 O O . LYS A 1 213 ? 22.25 4.516 -9.828 1 96.88 213 LYS A O 1
ATOM 1663 N N . ASP A 1 214 ? 23.953 4.008 -8.523 1 96.62 214 ASP A N 1
ATOM 1664 C CA . ASP A 1 214 ? 23.812 2.561 -8.664 1 96.62 214 ASP A CA 1
ATOM 1665 C C . ASP A 1 214 ? 22.719 2.021 -7.746 1 96.62 214 ASP A C 1
ATOM 1667 O O . ASP A 1 214 ? 22.391 2.645 -6.734 1 96.62 214 ASP A O 1
ATOM 1671 N N . PHE A 1 215 ? 22.25 0.926 -8.195 1 94.94 215 PHE A N 1
ATOM 1672 C CA . PHE A 1 215 ? 21.266 0.23 -7.379 1 94.94 215 PHE A CA 1
ATOM 1673 C C . PHE A 1 215 ? 21.812 -0.018 -5.977 1 94.94 215 PHE A C 1
ATOM 1675 O O . PHE A 1 215 ? 22.938 -0.5 -5.816 1 94.94 215 PHE A O 1
ATOM 1682 N N . ASP A 1 216 ? 21.062 0.361 -4.957 1 96.62 216 ASP A N 1
ATOM 1683 C CA . ASP A 1 216 ? 21.406 0.187 -3.547 1 96.62 216 ASP A CA 1
ATOM 1684 C C . ASP A 1 216 ? 20.5 -0.855 -2.887 1 96.62 216 ASP A C 1
ATOM 1686 O O . ASP A 1 216 ? 19.328 -0.587 -2.611 1 96.62 216 ASP A O 1
ATOM 1690 N N . ALA A 1 217 ? 21.031 -1.966 -2.533 1 96.31 217 ALA A N 1
ATOM 1691 C CA . ALA A 1 217 ? 20.297 -3.1 -1.979 1 96.31 217 ALA A CA 1
ATOM 1692 C C . ALA A 1 217 ? 19.688 -2.752 -0.619 1 96.31 217 ALA A C 1
ATOM 1694 O O . ALA A 1 217 ? 18.656 -3.293 -0.234 1 96.31 217 ALA A O 1
ATOM 1695 N N . ASP A 1 218 ? 20.297 -1.856 0.074 1 97.12 218 ASP A N 1
ATOM 1696 C CA . ASP A 1 218 ? 19.781 -1.477 1.39 1 97.12 218 ASP A CA 1
ATOM 1697 C C . ASP A 1 218 ? 18.484 -0.702 1.271 1 97.12 218 ASP A C 1
ATOM 1699 O O . ASP A 1 218 ? 17.562 -0.886 2.08 1 97.12 218 ASP A O 1
ATOM 1703 N N . VAL A 1 219 ? 18.438 0.193 0.261 1 97.75 219 VAL A N 1
ATOM 1704 C CA . VAL A 1 219 ? 17.203 0.93 -0.001 1 97.75 219 VAL A CA 1
ATOM 1705 C C . VAL A 1 219 ? 16.109 -0.039 -0.428 1 97.75 219 VAL A C 1
ATOM 1707 O O . VAL A 1 219 ? 14.977 0.047 0.052 1 97.75 219 VAL A O 1
ATOM 1710 N N . PHE A 1 220 ? 16.516 -0.927 -1.287 1 98.25 220 PHE A N 1
ATOM 1711 C CA . PHE A 1 220 ? 15.578 -1.948 -1.748 1 98.25 220 PHE A CA 1
ATOM 1712 C C . PHE A 1 220 ? 15.086 -2.795 -0.583 1 98.25 220 PHE A C 1
ATOM 1714 O O . PHE A 1 220 ? 13.891 -3.062 -0.469 1 98.25 220 PHE A O 1
ATOM 1721 N N . ALA A 1 221 ? 15.922 -3.148 0.327 1 98.44 221 ALA A N 1
ATOM 1722 C CA . ALA A 1 221 ? 15.594 -4.004 1.466 1 98.44 221 ALA A CA 1
ATOM 1723 C C . ALA A 1 221 ? 14.609 -3.312 2.406 1 98.44 221 ALA A C 1
ATOM 1725 O O . ALA A 1 221 ? 13.766 -3.967 3.021 1 98.44 221 ALA A O 1
ATOM 1726 N N . GLU A 1 222 ? 14.742 -2.062 2.506 1 98.25 222 GLU A N 1
ATOM 1727 C CA . GLU A 1 222 ? 13.805 -1.333 3.357 1 98.25 222 GLU A CA 1
ATOM 1728 C C . GLU A 1 222 ? 12.367 -1.517 2.881 1 98.25 222 GLU A C 1
ATOM 1730 O O . GLU A 1 222 ? 11.469 -1.775 3.686 1 98.25 222 GLU A O 1
ATOM 1735 N N . TRP A 1 223 ? 12.164 -1.377 1.575 1 98.5 223 TRP A N 1
ATOM 1736 C CA . TRP A 1 223 ? 10.828 -1.55 1.006 1 98.5 223 TRP A CA 1
ATOM 1737 C C . TRP A 1 223 ? 10.359 -2.996 1.143 1 98.5 223 TRP A C 1
ATOM 1739 O O . TRP A 1 223 ? 9.188 -3.252 1.415 1 98.5 223 TRP A O 1
ATOM 1749 N N . VAL A 1 224 ? 11.281 -3.896 0.946 1 98.81 224 VAL A N 1
ATOM 1750 C CA . VAL A 1 224 ? 10.969 -5.312 1.123 1 98.81 224 VAL A CA 1
ATOM 1751 C C . VAL A 1 224 ? 10.539 -5.57 2.564 1 98.81 224 VAL A C 1
ATOM 1753 O O . VAL A 1 224 ? 9.539 -6.25 2.811 1 98.81 224 VAL A O 1
ATOM 1756 N N . MET A 1 225 ? 11.242 -4.992 3.52 1 98.88 225 MET A N 1
ATOM 1757 C CA . MET A 1 225 ? 10.938 -5.172 4.938 1 98.88 225 MET A CA 1
ATOM 1758 C C . MET A 1 225 ? 9.555 -4.613 5.273 1 98.88 225 MET A C 1
ATOM 1760 O O . MET A 1 225 ? 8.844 -5.172 6.113 1 98.88 225 MET A O 1
ATOM 1764 N N . LYS A 1 226 ? 9.18 -3.527 4.668 1 98.81 226 LYS A N 1
ATOM 1765 C CA . LYS A 1 226 ? 7.84 -2.992 4.898 1 98.81 226 LYS A CA 1
ATOM 1766 C C . LYS A 1 226 ? 6.77 -4.004 4.5 1 98.81 226 LYS A C 1
ATOM 1768 O O . LYS A 1 226 ? 5.785 -4.191 5.223 1 98.81 226 LYS A O 1
ATOM 1773 N N . GLY A 1 227 ? 6.957 -4.641 3.355 1 98.81 227 GLY A N 1
ATOM 1774 C CA . GLY A 1 227 ? 6.02 -5.656 2.914 1 98.81 227 GLY A CA 1
ATOM 1775 C C . GLY A 1 227 ? 5.953 -6.852 3.844 1 98.81 227 GLY A C 1
ATOM 1776 O O . GLY A 1 227 ? 4.863 -7.309 4.199 1 98.81 227 GLY A O 1
ATOM 1777 N N . ILE A 1 228 ? 7.125 -7.328 4.273 1 98.94 228 ILE A N 1
ATOM 1778 C CA . ILE A 1 228 ? 7.203 -8.469 5.176 1 98.94 228 ILE A CA 1
ATOM 1779 C C . ILE A 1 228 ? 6.535 -8.117 6.508 1 98.94 228 ILE A C 1
ATOM 1781 O O . ILE A 1 228 ? 5.684 -8.867 6.996 1 98.94 228 ILE A O 1
ATOM 1785 N N . ARG A 1 229 ? 6.848 -6.984 7.059 1 98.81 229 ARG A N 1
ATOM 1786 C CA . ARG A 1 229 ? 6.32 -6.559 8.352 1 98.81 229 ARG A CA 1
ATOM 1787 C C . ARG A 1 229 ? 4.809 -6.371 8.289 1 98.81 229 ARG A C 1
ATOM 1789 O O . ARG A 1 229 ? 4.098 -6.723 9.234 1 98.81 229 ARG A O 1
ATOM 1796 N N . ALA A 1 230 ? 4.309 -5.805 7.219 1 98.81 230 ALA A N 1
ATOM 1797 C CA . ALA A 1 230 ? 2.869 -5.613 7.086 1 98.81 230 ALA A CA 1
ATOM 1798 C C . ALA A 1 230 ? 2.123 -6.934 7.281 1 98.81 230 ALA A C 1
ATOM 1800 O O . ALA A 1 230 ? 1.08 -6.969 7.938 1 98.81 230 ALA A O 1
ATOM 1801 N N . LEU A 1 231 ? 2.701 -7.996 6.766 1 98.88 231 LEU A N 1
ATOM 1802 C CA . LEU A 1 231 ? 1.989 -9.266 6.809 1 98.88 231 LEU A CA 1
ATOM 1803 C C . LEU A 1 231 ? 2.102 -9.906 8.188 1 98.88 231 LEU A C 1
ATOM 1805 O O . LEU A 1 231 ? 1.335 -10.812 8.516 1 98.88 231 LEU A O 1
ATOM 1809 N N . THR A 1 232 ? 3.004 -9.469 9.031 1 98.56 232 THR A N 1
ATOM 1810 C CA . THR A 1 232 ? 3.059 -9.977 10.398 1 98.56 232 THR A CA 1
ATOM 1811 C C . THR A 1 232 ? 1.844 -9.516 11.195 1 98.56 232 THR A C 1
ATOM 1813 O O . THR A 1 232 ? 1.622 -9.969 12.32 1 98.56 232 THR A O 1
ATOM 1816 N N . ALA A 1 233 ? 1.043 -8.648 10.625 1 98.19 233 ALA A N 1
ATOM 1817 C CA . ALA A 1 233 ? -0.214 -8.234 11.242 1 98.19 233 ALA A CA 1
ATOM 1818 C C . ALA A 1 233 ? -1.207 -9.398 11.289 1 98.19 233 ALA A C 1
ATOM 1820 O O . ALA A 1 233 ? -2.117 -9.406 12.125 1 98.19 233 ALA A O 1
ATOM 1821 N N . VAL A 1 234 ? -1.008 -10.406 10.383 1 98.06 234 VAL A N 1
ATOM 1822 C CA . VAL A 1 234 ? -2.066 -11.406 10.281 1 98.06 234 VAL A CA 1
ATOM 1823 C C . VAL A 1 234 ? -1.487 -12.805 10.516 1 98.06 234 VAL A C 1
ATOM 1825 O O . VAL A 1 234 ? -2.232 -13.773 10.672 1 98.06 234 VAL A O 1
ATOM 1828 N N . VAL A 1 235 ? -0.206 -12.891 10.5 1 98.44 235 VAL A N 1
ATOM 1829 C CA . VAL A 1 235 ? 0.428 -14.188 10.742 1 98.44 235 VAL A CA 1
ATOM 1830 C C . VAL A 1 235 ? 1.611 -14.016 11.695 1 98.44 235 VAL A C 1
ATOM 1832 O O . VAL A 1 235 ? 2.369 -13.047 11.578 1 98.44 235 VAL A O 1
ATOM 1835 N N . ASP A 1 236 ? 1.707 -14.906 12.633 1 97 236 ASP A N 1
ATOM 1836 C CA . ASP A 1 236 ? 2.859 -14.914 13.531 1 97 236 ASP A CA 1
ATOM 1837 C C . ASP A 1 236 ? 4.008 -15.734 12.945 1 97 236 ASP A C 1
ATOM 1839 O O . ASP A 1 236 ? 4.301 -16.828 13.422 1 97 236 ASP A O 1
ATOM 1843 N N . ALA A 1 237 ? 4.652 -15.195 11.984 1 97.56 237 ALA A N 1
ATOM 1844 C CA . ALA A 1 237 ? 5.715 -15.898 11.273 1 97.56 237 ALA A CA 1
ATOM 1845 C C . ALA A 1 237 ? 7.09 -15.469 11.781 1 97.56 237 ALA A C 1
ATOM 1847 O O . ALA A 1 237 ? 7.363 -14.273 11.922 1 97.56 237 ALA A O 1
ATOM 1848 N N . LYS A 1 238 ? 7.934 -16.422 12.008 1 97.81 238 LYS A N 1
ATOM 1849 C CA . LYS A 1 238 ? 9.328 -16.172 12.367 1 97.81 238 LYS A CA 1
ATOM 1850 C C . LYS A 1 238 ? 10.25 -16.406 11.172 1 97.81 238 LYS A C 1
ATOM 1852 O O . LYS A 1 238 ? 11.398 -15.961 11.172 1 97.81 238 LYS A O 1
ATOM 1857 N N . LYS A 1 239 ? 9.742 -17.125 10.227 1 98.69 239 LYS A N 1
ATOM 1858 C CA . LYS A 1 239 ? 10.523 -17.547 9.07 1 98.69 239 LYS A CA 1
ATOM 1859 C C . LYS A 1 239 ? 10.078 -16.812 7.809 1 98.69 239 LYS A C 1
ATOM 1861 O O . LYS A 1 239 ? 8.883 -16.594 7.598 1 98.69 239 LYS A O 1
ATOM 1866 N N . VAL A 1 240 ? 11.094 -16.391 7.027 1 98.94 240 VAL A N 1
ATOM 1867 C CA . VAL A 1 240 ? 10.844 -15.773 5.73 1 98.94 240 VAL A CA 1
ATOM 1868 C C . VAL A 1 240 ? 11.594 -16.531 4.641 1 98.94 240 VAL A C 1
ATOM 1870 O O . VAL A 1 240 ? 12.797 -16.766 4.758 1 98.94 240 VAL A O 1
ATOM 1873 N N . TYR A 1 241 ? 10.891 -16.984 3.666 1 98.88 241 TYR A N 1
ATOM 1874 C CA . TYR A 1 241 ? 11.508 -17.531 2.461 1 98.88 241 TYR A CA 1
ATOM 1875 C C . TYR A 1 241 ? 11.664 -16.469 1.393 1 98.88 241 TYR A C 1
ATOM 1877 O O . TYR A 1 241 ? 10.703 -15.758 1.071 1 98.88 241 TYR A O 1
ATOM 1885 N N . LEU A 1 242 ? 12.844 -16.312 0.901 1 98.56 242 LEU A N 1
ATOM 1886 C CA . LEU A 1 242 ? 13.141 -15.32 -0.133 1 98.56 242 LEU A CA 1
ATOM 1887 C C . LEU A 1 242 ? 13.328 -15.992 -1.487 1 98.56 242 LEU A C 1
ATOM 1889 O O . LEU A 1 242 ? 14.086 -16.969 -1.604 1 98.56 242 LEU A O 1
ATOM 1893 N N . SER A 1 243 ? 12.578 -15.516 -2.441 1 96.56 243 SER A N 1
ATOM 1894 C CA . SER A 1 243 ? 12.672 -16.031 -3.805 1 96.56 243 SER A CA 1
ATOM 1895 C C . SER A 1 243 ? 12.797 -14.898 -4.816 1 96.56 243 SER A C 1
ATOM 1897 O O . SER A 1 243 ? 12.508 -13.742 -4.5 1 96.56 243 SER A O 1
ATOM 1899 N N . GLY A 1 244 ? 13.305 -15.25 -6.004 1 92.81 244 GLY A N 1
ATOM 1900 C CA . GLY A 1 244 ? 13.43 -14.273 -7.074 1 92.81 244 GLY A CA 1
ATOM 1901 C C . GLY A 1 244 ? 14.844 -13.734 -7.227 1 92.81 244 GLY A C 1
ATOM 1902 O O . GLY A 1 244 ? 15.734 -14.102 -6.465 1 92.81 244 GLY A O 1
ATOM 1903 N N . ARG A 1 245 ? 14.992 -12.836 -8.117 1 89.31 245 ARG A N 1
ATOM 1904 C CA . ARG A 1 245 ? 16.281 -12.32 -8.57 1 89.31 245 ARG A CA 1
ATOM 1905 C C . ARG A 1 245 ? 16.984 -11.57 -7.453 1 89.31 245 ARG A C 1
ATOM 1907 O O . ARG A 1 245 ? 18.219 -11.602 -7.367 1 89.31 245 ARG A O 1
ATOM 1914 N N . PHE A 1 246 ? 16.266 -10.93 -6.496 1 94.81 246 PHE A N 1
ATOM 1915 C CA . PHE A 1 246 ? 16.875 -10.023 -5.527 1 94.81 246 PHE A CA 1
ATOM 1916 C C . PHE A 1 246 ? 16.891 -10.648 -4.141 1 94.81 246 PHE A C 1
ATOM 1918 O O . PHE A 1 246 ? 17.188 -9.977 -3.152 1 94.81 246 PHE A O 1
ATOM 1925 N N . ALA A 1 247 ? 16.578 -11.945 -4.102 1 96.12 247 ALA A N 1
ATOM 1926 C CA . ALA A 1 247 ? 16.531 -12.641 -2.818 1 96.12 247 ALA A CA 1
ATOM 1927 C C . ALA A 1 247 ? 17.859 -12.508 -2.074 1 96.12 247 ALA A C 1
ATOM 1929 O O . ALA A 1 247 ? 17.875 -12.125 -0.903 1 96.12 247 ALA A O 1
ATOM 1930 N N . GLY A 1 248 ? 18.938 -12.789 -2.75 1 95.25 248 GLY A N 1
ATOM 1931 C CA . GLY A 1 248 ? 20.234 -12.742 -2.119 1 95.25 248 GLY A CA 1
ATOM 1932 C C . GLY A 1 248 ? 20.625 -11.352 -1.635 1 95.25 248 GLY A C 1
ATOM 1933 O O . GLY A 1 248 ? 21.281 -11.211 -0.603 1 95.25 248 GLY A O 1
ATOM 1934 N N . ALA A 1 249 ? 20.188 -10.359 -2.35 1 95.38 249 ALA A N 1
ATOM 1935 C CA . ALA A 1 249 ? 20.578 -8.977 -2.074 1 95.38 249 ALA A CA 1
ATOM 1936 C C . ALA A 1 249 ? 19.969 -8.492 -0.761 1 95.38 249 ALA A C 1
ATOM 1938 O O . ALA A 1 249 ? 20.516 -7.59 -0.116 1 95.38 249 ALA A O 1
ATOM 1939 N N . VAL A 1 250 ? 18.875 -9.125 -0.29 1 97.75 250 VAL A N 1
ATOM 1940 C CA . VAL A 1 250 ? 18.188 -8.57 0.867 1 97.75 250 VAL A CA 1
ATOM 1941 C C . VAL A 1 250 ? 18.281 -9.547 2.041 1 97.75 250 VAL A C 1
ATOM 1943 O O . VAL A 1 250 ? 17.812 -9.25 3.143 1 97.75 250 VAL A O 1
ATOM 1946 N N . ALA A 1 251 ? 18.875 -10.695 1.859 1 98 251 ALA A N 1
ATOM 1947 C CA . ALA A 1 251 ? 18.859 -11.789 2.828 1 98 251 ALA A CA 1
ATOM 1948 C C . ALA A 1 251 ? 19.469 -11.344 4.16 1 98 251 ALA A C 1
ATOM 1950 O O . ALA A 1 251 ? 18.938 -11.68 5.223 1 98 251 ALA A O 1
ATOM 1951 N N . GLU A 1 252 ? 20.531 -10.656 4.141 1 97.69 252 GLU A N 1
ATOM 1952 C CA . GLU A 1 252 ? 21.203 -10.227 5.367 1 97.69 252 GLU A CA 1
ATOM 1953 C C . GLU A 1 252 ? 20.312 -9.297 6.184 1 97.69 252 GLU A C 1
ATOM 1955 O O . GLU A 1 252 ? 20.125 -9.492 7.387 1 97.69 252 GLU A O 1
ATOM 1960 N N . ARG A 1 253 ? 19.781 -8.305 5.539 1 97.81 253 ARG A N 1
ATOM 1961 C CA . ARG A 1 253 ? 18.938 -7.324 6.219 1 97.81 253 ARG A CA 1
ATOM 1962 C C . ARG A 1 253 ? 17.703 -7.984 6.805 1 97.81 253 ARG A C 1
ATOM 1964 O O . ARG A 1 253 ? 17.312 -7.703 7.945 1 97.81 253 ARG A O 1
ATOM 1971 N N . VAL A 1 254 ? 17.016 -8.797 6.008 1 98.56 254 VAL A N 1
ATOM 1972 C CA . VAL A 1 254 ? 15.836 -9.508 6.488 1 98.56 254 VAL A CA 1
ATOM 1973 C C . VAL A 1 254 ? 16.219 -10.43 7.641 1 98.56 254 VAL A C 1
ATOM 1975 O O . VAL A 1 254 ? 15.484 -10.555 8.617 1 98.56 254 VAL A O 1
ATOM 1978 N N . GLY A 1 255 ? 17.391 -10.992 7.551 1 98.5 255 GLY A N 1
ATOM 1979 C CA . GLY A 1 255 ? 17.875 -11.945 8.531 1 98.5 255 GLY A CA 1
ATOM 1980 C C . GLY A 1 255 ? 18.141 -11.32 9.891 1 98.5 255 GLY A C 1
ATOM 1981 O O . GLY A 1 255 ? 18.266 -12.023 10.891 1 98.5 255 GLY A O 1
ATOM 1982 N N . GLU A 1 256 ? 18.25 -10.031 9.992 1 97.88 256 GLU A N 1
ATOM 1983 C CA . GLU A 1 256 ? 18.422 -9.336 11.258 1 97.88 256 GLU A CA 1
ATOM 1984 C C . GLU A 1 256 ? 17.188 -9.492 12.141 1 97.88 256 GLU A C 1
ATOM 1986 O O . GLU A 1 256 ? 17.266 -9.336 13.367 1 97.88 256 GLU A O 1
ATOM 1991 N N . HIS A 1 257 ? 16.047 -9.867 11.516 1 97.44 257 HIS A N 1
ATOM 1992 C CA . HIS A 1 257 ? 14.789 -9.836 12.273 1 97.44 257 HIS A CA 1
ATOM 1993 C C . HIS A 1 257 ? 14.031 -11.156 12.133 1 97.44 257 HIS A C 1
ATOM 1995 O O . HIS A 1 257 ? 13.148 -11.453 12.938 1 97.44 257 HIS A O 1
ATOM 2001 N N . PHE A 1 258 ? 14.414 -11.914 11.07 1 98.62 258 PHE A N 1
ATOM 2002 C CA . PHE A 1 258 ? 13.703 -13.156 10.781 1 98.62 258 PHE A CA 1
ATOM 2003 C C . PHE A 1 258 ? 14.688 -14.281 10.5 1 98.62 258 PHE A C 1
ATOM 2005 O O . PHE A 1 258 ? 15.844 -14.039 10.164 1 98.62 258 PHE A O 1
ATOM 2012 N N . GLU A 1 259 ? 14.211 -15.547 10.727 1 98.69 259 GLU A N 1
ATOM 2013 C CA . GLU A 1 259 ? 14.898 -16.688 10.133 1 98.69 259 GLU A CA 1
ATOM 2014 C C . GLU A 1 259 ? 14.695 -16.734 8.625 1 98.69 259 GLU A C 1
ATOM 2016 O O . GLU A 1 259 ? 13.562 -16.844 8.148 1 98.69 259 GLU A O 1
ATOM 2021 N N . VAL A 1 260 ? 15.805 -16.719 7.863 1 98.62 260 VAL A N 1
ATOM 2022 C CA . VAL A 1 260 ? 15.68 -16.547 6.418 1 98.62 260 VAL A CA 1
ATOM 2023 C C . VAL A 1 260 ? 16.141 -17.812 5.707 1 98.62 260 VAL A C 1
ATOM 2025 O O . VAL A 1 260 ? 17.141 -18.422 6.094 1 98.62 260 VAL A O 1
ATOM 2028 N N . VAL A 1 261 ? 15.383 -18.219 4.75 1 98 261 VAL A N 1
ATOM 2029 C CA . VAL A 1 261 ? 15.812 -19.219 3.785 1 98 261 VAL A CA 1
ATOM 2030 C C . VAL A 1 261 ? 15.82 -18.625 2.381 1 98 261 VAL A C 1
ATOM 2032 O O . VAL A 1 261 ? 14.781 -18.203 1.874 1 98 261 VAL A O 1
ATOM 2035 N N . ASP A 1 262 ? 16.906 -18.562 1.798 1 96.69 262 ASP A N 1
ATOM 2036 C CA . ASP A 1 262 ? 17.078 -18.109 0.426 1 96.69 262 ASP A CA 1
ATOM 2037 C C . ASP A 1 262 ? 16.859 -19.234 -0.572 1 96.69 262 ASP A C 1
ATOM 2039 O O . ASP A 1 262 ? 17.625 -20.203 -0.588 1 96.69 262 ASP A O 1
ATOM 2043 N N . LEU A 1 263 ? 15.891 -19.062 -1.438 1 96.56 263 LEU A N 1
ATOM 2044 C CA . LEU A 1 263 ? 15.484 -20.141 -2.326 1 96.56 263 LEU A CA 1
ATOM 2045 C C . LEU A 1 263 ? 16.25 -20.078 -3.646 1 96.56 263 LEU A C 1
ATOM 2047 O O . LEU A 1 263 ? 15.891 -20.766 -4.609 1 96.56 263 LEU A O 1
ATOM 2051 N N . SER A 1 264 ? 17.219 -19.234 -3.75 1 86.12 264 SER A N 1
ATOM 2052 C CA . SER A 1 264 ? 17.984 -19.031 -4.984 1 86.12 264 SER A CA 1
ATOM 2053 C C . SER A 1 264 ? 18.719 -20.297 -5.395 1 86.12 264 SER A C 1
ATOM 2055 O O . SER A 1 264 ? 19.156 -20.422 -6.539 1 86.12 264 SER A O 1
ATOM 2057 N N . HIS A 1 265 ? 18.734 -21.281 -4.555 1 80.38 265 HIS A N 1
ATOM 2058 C CA . HIS A 1 265 ? 19.5 -22.484 -4.852 1 80.38 265 HIS A CA 1
ATOM 2059 C C . HIS A 1 265 ? 18.578 -23.656 -5.184 1 80.38 265 HIS A C 1
ATOM 2061 O O . HIS A 1 265 ? 19 -24.812 -5.137 1 80.38 265 HIS A O 1
ATOM 2067 N N . ALA A 1 266 ? 17.328 -23.453 -5.527 1 81.38 266 ALA A N 1
ATOM 2068 C CA . ALA A 1 266 ? 16.328 -24.484 -5.754 1 81.38 266 ALA A CA 1
ATOM 2069 C C . ALA A 1 266 ? 16.547 -25.172 -7.102 1 81.38 266 ALA A C 1
ATOM 2071 O O . ALA A 1 266 ? 15.875 -26.156 -7.422 1 81.38 266 ALA A O 1
ATOM 2072 N N . GLY A 1 267 ? 17.641 -24.953 -7.82 1 75.81 267 GLY A N 1
ATOM 2073 C CA . GLY A 1 267 ? 17.953 -25.641 -9.062 1 75.81 267 GLY A CA 1
ATOM 2074 C C . GLY A 1 267 ? 17.078 -25.188 -10.227 1 75.81 267 GLY A C 1
ATOM 2075 O O . GLY A 1 267 ? 16.953 -25.906 -11.227 1 75.81 267 GLY A O 1
ATOM 2076 N N . GLY A 1 268 ? 16.391 -24.219 -10.188 1 83.94 268 GLY A N 1
ATOM 2077 C CA . GLY A 1 268 ? 15.539 -23.609 -11.203 1 83.94 268 GLY A CA 1
ATOM 2078 C C . GLY A 1 268 ? 14.656 -22.5 -10.664 1 83.94 268 GLY A C 1
ATOM 2079 O O . GLY A 1 268 ? 14.812 -22.078 -9.516 1 83.94 268 GLY A O 1
ATOM 2080 N N . LYS A 1 269 ? 13.766 -22.031 -11.602 1 92.06 269 LYS A N 1
ATOM 2081 C CA . LYS A 1 269 ? 12.781 -21.062 -11.125 1 92.06 269 LYS A CA 1
ATOM 2082 C C . LYS A 1 269 ? 11.836 -21.703 -10.102 1 92.06 269 LYS A C 1
ATOM 2084 O O . LYS A 1 269 ? 11.141 -22.672 -10.406 1 92.06 269 LYS A O 1
ATOM 2089 N N . VAL A 1 270 ? 11.828 -21.172 -8.945 1 96.06 270 VAL A N 1
ATOM 2090 C CA . VAL A 1 270 ? 11.094 -21.719 -7.809 1 96.06 270 VAL A CA 1
ATOM 2091 C C . VAL A 1 270 ? 9.625 -21.891 -8.18 1 96.06 270 VAL A C 1
ATOM 2093 O O . VAL A 1 270 ? 9.016 -22.922 -7.875 1 96.06 270 VAL A O 1
ATOM 2096 N N . SER A 1 271 ? 9.086 -20.922 -8.867 1 96.69 271 SER A N 1
ATOM 2097 C CA . SER A 1 271 ? 7.68 -20.969 -9.258 1 96.69 271 SER A CA 1
ATOM 2098 C C . SER A 1 271 ? 7.414 -22.109 -10.242 1 96.69 271 SER A C 1
ATOM 2100 O O . SER A 1 271 ? 6.355 -22.734 -10.203 1 96.69 271 SER A O 1
ATOM 2102 N N . ALA A 1 272 ? 8.328 -22.453 -11.125 1 97.31 272 ALA A N 1
ATOM 2103 C CA . ALA A 1 272 ? 8.164 -23.562 -12.062 1 97.31 272 ALA A CA 1
ATOM 2104 C C . ALA A 1 272 ? 8.195 -24.891 -11.328 1 97.31 272 ALA A C 1
ATOM 2106 O O . ALA A 1 272 ? 7.418 -25.797 -11.648 1 97.31 272 ALA A O 1
ATOM 2107 N N . ILE A 1 273 ? 9.094 -25.016 -10.398 1 97.94 273 ILE A N 1
ATOM 2108 C CA . ILE A 1 273 ? 9.164 -26.234 -9.594 1 97.94 273 ILE A CA 1
ATOM 2109 C C . ILE A 1 273 ? 7.863 -26.406 -8.812 1 97.94 273 ILE A C 1
ATOM 2111 O O . ILE A 1 273 ? 7.289 -27.5 -8.797 1 97.94 273 ILE A O 1
ATOM 2115 N N . GLY A 1 274 ? 7.422 -25.312 -8.188 1 98.5 274 GLY A N 1
ATOM 2116 C CA . GLY A 1 274 ? 6.156 -25.359 -7.473 1 98.5 274 GLY A CA 1
ATOM 2117 C C . GLY A 1 274 ? 4.984 -25.734 -8.359 1 98.5 274 GLY A C 1
ATOM 2118 O O . GLY A 1 274 ? 4.098 -26.484 -7.945 1 98.5 274 GLY A O 1
ATOM 2119 N N . ALA A 1 275 ? 4.996 -25.203 -9.562 1 98.75 275 ALA A N 1
ATOM 2120 C CA . ALA A 1 275 ? 3.947 -25.531 -10.516 1 98.75 275 ALA A CA 1
ATOM 2121 C C . ALA A 1 275 ? 3.963 -27.031 -10.852 1 98.75 275 ALA A C 1
ATOM 2123 O O . ALA A 1 275 ? 2.91 -27.641 -11.016 1 98.75 275 ALA A O 1
ATOM 2124 N N . ALA A 1 276 ? 5.16 -27.594 -10.961 1 98.69 276 ALA A N 1
ATOM 2125 C CA . ALA A 1 276 ? 5.285 -29.031 -11.227 1 98.69 276 ALA A CA 1
ATOM 2126 C C . ALA A 1 276 ? 4.746 -29.844 -10.055 1 98.69 276 ALA A C 1
ATOM 2128 O O . ALA A 1 276 ? 4.105 -30.875 -10.258 1 98.69 276 ALA A O 1
ATOM 2129 N N . VAL A 1 277 ? 5 -29.375 -8.859 1 98.69 277 VAL A N 1
ATOM 2130 C CA . VAL A 1 277 ? 4.473 -30.031 -7.66 1 98.69 277 VAL A CA 1
ATOM 2131 C C . VAL A 1 277 ? 2.945 -30 -7.691 1 98.69 277 VAL A C 1
ATOM 2133 O O . VAL A 1 277 ? 2.297 -31 -7.391 1 98.69 277 VAL A O 1
ATOM 2136 N N . ILE A 1 278 ? 2.391 -28.859 -8.055 1 98.94 278 ILE A N 1
ATOM 2137 C CA . ILE A 1 278 ? 0.943 -28.703 -8.133 1 98.94 278 ILE A CA 1
ATOM 2138 C C . ILE A 1 278 ? 0.374 -29.625 -9.203 1 98.94 278 ILE A C 1
ATOM 2140 O O . ILE A 1 278 ? -0.615 -30.328 -8.969 1 98.94 278 ILE A O 1
ATOM 2144 N N . ALA A 1 279 ? 1.03 -29.641 -10.383 1 98.88 279 ALA A N 1
ATOM 2145 C CA . ALA A 1 279 ? 0.6 -30.547 -11.445 1 98.88 279 ALA A CA 1
ATOM 2146 C C . ALA A 1 279 ? 0.586 -32 -10.961 1 98.88 279 ALA A C 1
ATOM 2148 O O . ALA A 1 279 ? -0.378 -32.719 -11.195 1 98.88 279 ALA A O 1
ATOM 2149 N N . ASN A 1 280 ? 1.649 -32.375 -10.297 1 98.69 280 ASN A N 1
ATOM 2150 C CA . ASN A 1 280 ? 1.763 -33.719 -9.711 1 98.69 280 ASN A CA 1
ATOM 2151 C C . ASN A 1 280 ? 0.624 -34 -8.734 1 98.69 280 ASN A C 1
ATOM 2153 O O . ASN A 1 280 ? 0.075 -35.094 -8.719 1 98.69 280 ASN A O 1
ATOM 2157 N N . GLY A 1 281 ? 0.259 -33 -7.988 1 98.62 281 GLY A N 1
ATOM 2158 C CA . GLY A 1 281 ? -0.843 -33.094 -7.047 1 98.62 281 GLY A CA 1
ATOM 2159 C C . GLY A 1 281 ? -2.195 -33.219 -7.723 1 98.62 281 GLY A C 1
ATOM 2160 O O . GLY A 1 281 ? -3.055 -33.969 -7.254 1 98.62 281 GLY A O 1
ATOM 2161 N N . TYR A 1 282 ? -2.381 -32.469 -8.781 1 98.25 282 TYR A N 1
ATOM 2162 C CA . TYR A 1 282 ? -3.621 -32.594 -9.539 1 98.25 282 TYR A CA 1
ATOM 2163 C C . TYR A 1 282 ? -3.828 -34 -10.047 1 98.25 282 TYR A C 1
ATOM 2165 O O . TYR A 1 282 ? -4.965 -34.469 -10.203 1 98.25 282 TYR A O 1
ATOM 2173 N N . ALA A 1 283 ? -2.768 -34.719 -10.297 1 97.38 283 ALA A N 1
ATOM 2174 C CA . ALA A 1 283 ? -2.816 -36.094 -10.797 1 97.38 283 ALA A CA 1
ATOM 2175 C C . ALA A 1 283 ? -2.961 -37.094 -9.648 1 97.38 283 ALA A C 1
ATOM 2177 O O . ALA A 1 283 ? -2.975 -38.281 -9.867 1 97.38 283 ALA A O 1
ATOM 2178 N N . GLY A 1 284 ? -3.012 -36.625 -8.422 1 96.38 284 GLY A N 1
ATOM 2179 C CA . GLY A 1 284 ? -3.225 -37.469 -7.266 1 96.38 284 GLY A CA 1
ATOM 2180 C C . GLY A 1 284 ? -1.953 -38.156 -6.777 1 96.38 284 GLY A C 1
ATOM 2181 O O . GLY A 1 284 ? -2.008 -39.156 -6.082 1 96.38 284 GLY A O 1
ATOM 2182 N N . LYS A 1 285 ? -0.861 -37.625 -7.113 1 96.94 285 LYS A N 1
ATOM 2183 C CA . LYS A 1 285 ? 0.421 -38.188 -6.73 1 96.94 285 LYS A CA 1
ATOM 2184 C C . LYS A 1 285 ? 0.988 -37.5 -5.492 1 96.94 285 LYS A C 1
ATOM 2186 O O . LYS A 1 285 ? 0.239 -37.125 -4.59 1 96.94 285 LYS A O 1
ATOM 2191 N N . GLU A 1 286 ? 2.242 -37.531 -5.344 1 95.31 286 GLU A N 1
ATOM 2192 C CA . GLU A 1 286 ? 2.9 -37.062 -4.121 1 95.31 286 GLU A CA 1
ATOM 2193 C C . GLU A 1 286 ? 2.555 -35.625 -3.807 1 95.31 286 GLU A C 1
ATOM 2195 O O . GLU A 1 286 ? 2.457 -35.25 -2.639 1 95.31 286 GLU A O 1
ATOM 2200 N N . GLY A 1 287 ? 2.359 -34.812 -4.777 1 97.56 287 GLY A N 1
ATOM 2201 C CA . GLY A 1 287 ? 2.039 -33.406 -4.59 1 97.56 287 GLY A CA 1
ATOM 2202 C C . GLY A 1 287 ? 0.642 -33.156 -4.047 1 97.56 287 GLY A C 1
ATOM 2203 O O . GLY A 1 287 ? 0.259 -32.031 -3.756 1 97.56 287 GLY A O 1
ATOM 2204 N N . ARG A 1 288 ? -0.112 -34.219 -3.848 1 98.12 288 ARG A N 1
ATOM 2205 C CA . ARG A 1 288 ? -1.511 -34.156 -3.438 1 98.12 288 ARG A CA 1
ATOM 2206 C C . ARG A 1 288 ? -1.645 -33.469 -2.084 1 98.12 288 ARG A C 1
ATOM 2208 O O . ARG A 1 288 ? -2.58 -32.688 -1.865 1 98.12 288 ARG A O 1
ATOM 2215 N N . GLU A 1 289 ? -0.787 -33.688 -1.206 1 98.12 289 GLU A N 1
ATOM 2216 C CA . GLU A 1 289 ? -0.845 -33.094 0.124 1 98.12 289 GLU A CA 1
ATOM 2217 C C . GLU A 1 289 ? -0.712 -31.578 0.052 1 98.12 289 GLU A C 1
ATOM 2219 O O . GLU A 1 289 ? -1.385 -30.859 0.79 1 98.12 289 GLU A O 1
ATOM 2224 N N . VAL A 1 290 ? 0.149 -31.094 -0.812 1 98.75 290 VAL A N 1
ATOM 2225 C CA . VAL A 1 290 ? 0.356 -29.656 -1.001 1 98.75 290 VAL A CA 1
ATOM 2226 C C . VAL A 1 290 ? -0.91 -29.031 -1.574 1 98.75 290 VAL A C 1
ATOM 2228 O O . VAL A 1 290 ? -1.373 -28 -1.082 1 98.75 290 VAL A O 1
ATOM 2231 N N . VAL A 1 291 ? -1.501 -29.656 -2.566 1 98.75 291 VAL A N 1
ATOM 2232 C CA . VAL A 1 291 ? -2.709 -29.172 -3.225 1 98.75 291 VAL A CA 1
ATOM 2233 C C . VAL A 1 291 ? -3.859 -29.125 -2.223 1 98.75 291 VAL A C 1
ATOM 2235 O O . VAL A 1 291 ? -4.645 -28.172 -2.221 1 98.75 291 VAL A O 1
ATOM 2238 N N . GLU A 1 292 ? -3.918 -30.141 -1.38 1 98.62 292 GLU A N 1
ATOM 2239 C CA . GLU A 1 292 ? -4.965 -30.203 -0.363 1 98.62 292 GLU A CA 1
ATOM 2240 C C . GLU A 1 292 ? -4.77 -29.125 0.699 1 98.62 292 GLU A C 1
ATOM 2242 O O . GLU A 1 292 ? -5.723 -28.453 1.097 1 98.62 292 GLU A O 1
ATOM 2247 N N . ARG A 1 293 ? -3.541 -28.984 1.159 1 98.44 293 ARG A N 1
ATOM 2248 C CA . ARG A 1 293 ? -3.242 -28 2.197 1 98.44 293 ARG A CA 1
ATOM 2249 C C . ARG A 1 293 ? -3.525 -26.578 1.711 1 98.44 293 ARG A C 1
ATOM 2251 O O . ARG A 1 293 ? -4.031 -25.75 2.465 1 98.44 293 ARG A O 1
ATOM 2258 N N . LEU A 1 294 ? -3.266 -26.297 0.446 1 98.75 294 LEU A N 1
ATOM 2259 C CA . LEU A 1 294 ? -3.479 -24.984 -0.15 1 98.75 294 LEU A CA 1
ATOM 2260 C C . LEU A 1 294 ? -4.93 -24.812 -0.58 1 98.75 294 LEU A C 1
ATOM 2262 O O . LEU A 1 294 ? -5.344 -23.703 -0.959 1 98.75 294 LEU A O 1
ATOM 2266 N N . GLU A 1 295 ? -5.668 -25.891 -0.578 1 98.75 295 GLU A N 1
ATOM 2267 C CA . GLU A 1 295 ? -7.074 -25.938 -0.966 1 98.75 295 GLU A CA 1
ATOM 2268 C C . GLU A 1 295 ? -7.266 -25.391 -2.383 1 98.75 295 GLU A C 1
ATOM 2270 O O . GLU A 1 295 ? -8.188 -24.609 -2.635 1 98.75 295 GLU A O 1
ATOM 2275 N N . LEU A 1 296 ? -6.41 -25.828 -3.271 1 98.88 296 LEU A N 1
ATOM 2276 C CA . LEU A 1 296 ? -6.414 -25.297 -4.633 1 98.88 296 LEU A CA 1
ATOM 2277 C C . LEU A 1 296 ? -7.676 -25.719 -5.379 1 98.88 296 LEU A C 1
ATOM 2279 O O . LEU A 1 296 ? -8.203 -24.969 -6.195 1 98.88 296 LEU A O 1
ATOM 2283 N N . MET A 1 297 ? -8.188 -26.891 -5.098 1 98.62 297 MET A N 1
ATOM 2284 C CA . MET A 1 297 ? -9.336 -27.422 -5.824 1 98.62 297 MET A CA 1
ATOM 2285 C C . MET A 1 297 ? -10.617 -26.703 -5.41 1 98.62 297 MET A C 1
ATOM 2287 O O . MET A 1 297 ? -11.641 -26.812 -6.086 1 98.62 297 MET A O 1
ATOM 2291 N N . ARG A 1 298 ? -10.555 -25.953 -4.336 1 98.62 298 ARG A N 1
ATOM 2292 C CA . ARG A 1 298 ? -11.719 -25.219 -3.854 1 98.62 298 ARG A CA 1
ATOM 2293 C C . ARG A 1 298 ? -11.648 -23.75 -4.266 1 98.62 298 ARG A C 1
ATOM 2295 O O . ARG A 1 298 ? -12.531 -22.969 -3.92 1 98.62 298 ARG A O 1
ATOM 2302 N N . ALA A 1 299 ? -10.594 -23.391 -4.965 1 98.69 299 ALA A N 1
ATOM 2303 C CA . ALA A 1 299 ? -10.492 -22.031 -5.449 1 98.69 299 ALA A CA 1
ATOM 2304 C C . ALA A 1 299 ? -11.695 -21.656 -6.316 1 98.69 299 ALA A C 1
ATOM 2306 O O . ALA A 1 299 ? -12.211 -22.5 -7.055 1 98.69 299 ALA A O 1
ATOM 2307 N N . SER A 1 300 ? -12.172 -20.391 -6.266 1 98.25 300 SER A N 1
ATOM 2308 C CA . SER A 1 300 ? -13.359 -19.969 -6.992 1 98.25 300 SER A CA 1
ATOM 2309 C C . SER A 1 300 ? -13.336 -18.453 -7.234 1 98.25 300 SER A C 1
ATOM 2311 O O . SER A 1 300 ? -12.453 -17.75 -6.738 1 98.25 300 SER A O 1
ATOM 2313 N N . GLY A 1 301 ? -14.234 -18.031 -8.094 1 96.81 301 GLY A N 1
ATOM 2314 C CA . GLY A 1 301 ? -14.43 -16.609 -8.336 1 96.81 301 GLY A CA 1
ATOM 2315 C C . GLY A 1 301 ? -13.438 -16.031 -9.336 1 96.81 301 GLY A C 1
ATOM 2316 O O . GLY A 1 301 ? -12.812 -16.766 -10.094 1 96.81 301 GLY A O 1
ATOM 2317 N N . THR A 1 302 ? -13.469 -14.703 -9.453 1 96.38 302 THR A N 1
ATOM 2318 C CA . THR A 1 302 ? -12.602 -13.969 -10.367 1 96.38 302 THR A CA 1
ATOM 2319 C C . THR A 1 302 ? -11.852 -12.859 -9.625 1 96.38 302 THR A C 1
ATOM 2321 O O . THR A 1 302 ? -12.164 -12.562 -8.469 1 96.38 302 THR A O 1
ATOM 2324 N N . VAL A 1 303 ? -10.945 -12.312 -10.32 1 96.31 303 VAL A N 1
ATOM 2325 C CA . VAL A 1 303 ? -10.141 -11.242 -9.742 1 96.31 303 VAL A CA 1
ATOM 2326 C C . VAL A 1 303 ? -11 -10 -9.547 1 96.31 303 VAL A C 1
ATOM 2328 O O . VAL A 1 303 ? -10.586 -9.055 -8.859 1 96.31 303 VAL A O 1
ATOM 2331 N N . LEU A 1 304 ? -12.25 -9.969 -10 1 95.5 304 LEU A N 1
ATOM 2332 C CA . LEU A 1 304 ? -13.086 -8.766 -9.945 1 95.5 304 LEU A CA 1
ATOM 2333 C C . LEU A 1 304 ? -14.133 -8.883 -8.844 1 95.5 304 LEU A C 1
ATOM 2335 O O . LEU A 1 304 ? -14.852 -7.926 -8.562 1 95.5 304 LEU A O 1
ATOM 2339 N N . ASP A 1 305 ? -14.188 -9.969 -8.172 1 96.19 305 ASP A N 1
ATOM 2340 C CA . ASP A 1 305 ? -15.32 -10.297 -7.312 1 96.19 305 ASP A CA 1
ATOM 2341 C C . ASP A 1 305 ? -15.312 -9.453 -6.043 1 96.19 305 ASP A C 1
ATOM 2343 O O . ASP A 1 305 ? -16.344 -9.328 -5.367 1 96.19 305 ASP A O 1
ATOM 2347 N N . HIS A 1 306 ? -14.203 -8.867 -5.711 1 97.06 306 HIS A N 1
ATOM 2348 C CA . HIS A 1 306 ? -14.094 -8.273 -4.379 1 97.06 306 HIS A CA 1
ATOM 2349 C C . HIS A 1 306 ? -13.984 -6.754 -4.461 1 97.06 306 HIS A C 1
ATOM 2351 O O . HIS A 1 306 ? -13.531 -6.109 -3.514 1 97.06 306 HIS A O 1
ATOM 2357 N N . LEU A 1 307 ? -14.422 -6.184 -5.551 1 97.12 307 LEU A N 1
ATOM 2358 C CA . LEU A 1 307 ? -14.516 -4.734 -5.719 1 97.12 307 LEU A CA 1
ATOM 2359 C C . LEU A 1 307 ? -15.781 -4.195 -5.07 1 97.12 307 LEU A C 1
ATOM 2361 O O . LEU A 1 307 ? -16.859 -4.77 -5.238 1 97.12 307 LEU A O 1
ATOM 2365 N N . THR A 1 308 ? -15.625 -3.166 -4.309 1 97.25 308 THR A N 1
ATOM 2366 C CA . THR A 1 308 ? -16.812 -2.516 -3.758 1 97.25 308 THR A CA 1
ATOM 2367 C C . THR A 1 308 ? -17.641 -1.868 -4.867 1 97.25 308 THR A C 1
ATOM 2369 O O . THR A 1 308 ? -17.109 -1.531 -5.926 1 97.25 308 THR A O 1
ATOM 2372 N N . PRO A 1 309 ? -18.906 -1.671 -4.641 1 95.56 309 PRO A N 1
ATOM 2373 C CA . PRO A 1 309 ? -19.781 -1.173 -5.703 1 95.56 309 PRO A CA 1
ATOM 2374 C C . PRO A 1 309 ? -19.328 0.169 -6.27 1 95.56 309 PRO A C 1
ATOM 2376 O O . PRO A 1 309 ? -19.406 0.39 -7.48 1 95.56 309 PRO A O 1
ATOM 2379 N N . ASP A 1 310 ? -18.859 1.035 -5.477 1 94.12 310 ASP A N 1
ATOM 2380 C CA . ASP A 1 310 ? -18.438 2.365 -5.906 1 94.12 310 ASP A CA 1
ATOM 2381 C C . ASP A 1 310 ? -17.188 2.285 -6.789 1 94.12 310 ASP A C 1
ATOM 2383 O O . ASP A 1 310 ? -16.984 3.146 -7.645 1 94.12 310 ASP A O 1
ATOM 2387 N N . VAL A 1 311 ? -16.391 1.226 -6.574 1 95 311 VAL A N 1
ATOM 2388 C CA . VAL A 1 311 ? -15.188 1.019 -7.387 1 95 311 VAL A CA 1
ATOM 2389 C C . VAL A 1 311 ? -15.555 0.242 -8.648 1 95 311 VAL A C 1
ATOM 2391 O O . VAL A 1 311 ? -15.125 0.595 -9.75 1 95 311 VAL A O 1
ATOM 2394 N N . ARG A 1 312 ? -16.406 -0.715 -8.5 1 94.06 312 ARG A N 1
ATOM 2395 C CA . ARG A 1 312 ? -16.797 -1.589 -9.602 1 94.06 312 ARG A CA 1
ATOM 2396 C C . ARG A 1 312 ? -17.438 -0.793 -10.734 1 94.06 312 ARG A C 1
ATOM 2398 O O . ARG A 1 312 ? -17.219 -1.078 -11.914 1 94.06 312 ARG A O 1
ATOM 2405 N N . LYS A 1 313 ? -18.219 0.175 -10.422 1 92.94 313 LYS A N 1
ATOM 2406 C CA . LYS A 1 313 ? -18.953 0.95 -11.414 1 92.94 313 LYS A CA 1
ATOM 2407 C C . LYS A 1 313 ? -18 1.763 -12.289 1 92.94 313 LYS A C 1
ATOM 2409 O O . LYS A 1 313 ? -18.375 2.242 -13.359 1 92.94 313 LYS A O 1
ATOM 2414 N N . ARG A 1 314 ? -16.781 1.878 -11.859 1 91.19 314 ARG A N 1
ATOM 2415 C CA . ARG A 1 314 ? -15.82 2.693 -12.586 1 91.19 314 ARG A CA 1
ATOM 2416 C C . ARG A 1 314 ? -15.016 1.845 -13.562 1 91.19 314 ARG A C 1
ATOM 2418 O O . ARG A 1 314 ? -14.258 2.377 -14.383 1 91.19 314 ARG A O 1
ATOM 2425 N N . ILE A 1 315 ? -15.109 0.58 -13.438 1 89.44 315 ILE A N 1
ATOM 2426 C CA . ILE A 1 315 ? -14.352 -0.31 -14.305 1 89.44 315 ILE A CA 1
ATOM 2427 C C . ILE A 1 315 ? -14.906 -0.249 -15.727 1 89.44 315 ILE A C 1
ATOM 2429 O O . ILE A 1 315 ? -16.125 -0.298 -15.922 1 89.44 315 ILE A O 1
ATOM 2433 N N . ARG A 1 316 ? -14.141 0.2 -16.641 1 73.12 316 ARG A N 1
ATOM 2434 C CA . ARG A 1 316 ? -14.5 0.28 -18.062 1 73.12 316 ARG A CA 1
ATOM 2435 C C . ARG A 1 316 ? -14.25 -1.05 -18.766 1 73.12 316 ARG A C 1
ATOM 2437 O O . ARG A 1 316 ? -13.125 -1.55 -18.781 1 73.12 316 ARG A O 1
ATOM 2444 N N . PHE A 1 317 ? -15.273 -1.989 -18.547 1 61.62 317 PHE A N 1
ATOM 2445 C CA . PHE A 1 317 ? -15.047 -3.146 -19.406 1 61.62 317 PHE A CA 1
ATOM 2446 C C . PHE A 1 317 ? -15.359 -2.814 -20.859 1 61.62 317 PHE A C 1
ATOM 2448 O O . PHE A 1 317 ? -16.234 -1.989 -21.141 1 61.62 317 PHE A O 1
ATOM 2455 N N . ASP A 1 318 ? -14.531 -2.564 -21.578 1 49.72 318 ASP A N 1
ATOM 2456 C CA . ASP A 1 318 ? -15.109 -2.574 -22.922 1 49.72 318 ASP A CA 1
ATOM 2457 C C . ASP A 1 318 ? -16.312 -3.518 -23 1 49.72 318 ASP A C 1
ATOM 2459 O O . ASP A 1 318 ? -16.312 -4.578 -22.375 1 49.72 318 ASP A O 1
ATOM 2463 N N . HIS A 1 319 ? -17.625 -3.002 -22.984 1 43.22 319 HIS A N 1
ATOM 2464 C CA . HIS A 1 319 ? -18.953 -3.58 -23.125 1 43.22 319 HIS A CA 1
ATOM 2465 C C . HIS A 1 319 ? -18.875 -5.047 -23.531 1 43.22 319 HIS A C 1
ATOM 2467 O O . HIS A 1 319 ? -19.891 -5.75 -23.531 1 43.22 319 HIS A O 1
ATOM 2473 N N . ASN A 1 320 ? -17.938 -5.551 -24.188 1 38.38 320 ASN A N 1
ATOM 2474 C CA . ASN A 1 320 ? -18.172 -6.91 -24.656 1 38.38 320 ASN A CA 1
ATOM 2475 C C . ASN A 1 320 ? -17.875 -7.945 -23.578 1 38.38 320 ASN A C 1
ATOM 2477 O O . ASN A 1 320 ? -17.75 -9.133 -23.859 1 38.38 320 ASN A O 1
ATOM 2481 N N . PHE A 1 321 ? -17.531 -7.508 -22.391 1 37 321 PHE A N 1
ATOM 2482 C CA . PHE A 1 321 ? -17.391 -8.594 -21.422 1 37 321 PHE A CA 1
ATOM 2483 C C . PHE A 1 321 ? -18.594 -8.648 -20.5 1 37 321 PHE A C 1
ATOM 2485 O O . PHE A 1 321 ? -19.078 -7.605 -20.047 1 37 321 PHE A O 1
ATOM 2492 N N . MET B 1 1 ? -1.592 35.312 21.594 1 95.81 1 MET B N 1
ATOM 2493 C CA . MET B 1 1 ? -2.23 34 21.594 1 95.81 1 MET B CA 1
ATOM 2494 C C . MET B 1 1 ? -1.871 33.219 20.328 1 95.81 1 MET B C 1
ATOM 2496 O O . MET B 1 1 ? -1.741 33.812 19.25 1 95.81 1 MET B O 1
ATOM 2500 N N . SER B 1 2 ? -1.561 31.953 20.547 1 98.38 2 SER B N 1
ATOM 2501 C CA . SER B 1 2 ? -1.281 31.047 19.438 1 98.38 2 SER B CA 1
ATOM 2502 C C . SER B 1 2 ? -2.498 30.188 19.109 1 98.38 2 SER B C 1
ATOM 2504 O O . SER B 1 2 ? -3.125 29.609 20.016 1 98.38 2 SER B O 1
ATOM 2506 N N . VAL B 1 3 ? -2.805 30.094 17.812 1 98.56 3 VAL B N 1
ATOM 2507 C CA . VAL B 1 3 ? -4 29.375 17.375 1 98.56 3 VAL B CA 1
ATOM 2508 C C . VAL B 1 3 ? -3.623 28.312 16.344 1 98.56 3 VAL B C 1
ATOM 2510 O O . VAL B 1 3 ? -2.746 28.531 15.516 1 98.56 3 VAL B O 1
ATOM 2513 N N . GLY B 1 4 ? -4.148 27.141 16.531 1 98.62 4 GLY B N 1
ATOM 2514 C CA . GLY B 1 4 ? -4.035 26.078 15.547 1 98.62 4 GLY B CA 1
ATOM 2515 C C . GLY B 1 4 ? -5.336 25.812 14.812 1 98.62 4 GLY B C 1
ATOM 2516 O O . GLY B 1 4 ? -6.414 25.844 15.414 1 98.62 4 GLY B O 1
ATOM 2517 N N . ILE B 1 5 ? -5.242 25.562 13.469 1 97.56 5 ILE B N 1
ATOM 2518 C CA . ILE B 1 5 ? -6.418 25.328 12.641 1 97.56 5 ILE B CA 1
ATOM 2519 C C . ILE B 1 5 ? -6.234 24.062 11.812 1 97.56 5 ILE B C 1
ATOM 2521 O O . ILE B 1 5 ? -5.254 23.922 11.078 1 97.56 5 ILE B O 1
ATOM 2525 N N . ASP B 1 6 ? -7.121 23.109 11.883 1 95 6 ASP B N 1
ATOM 2526 C CA . ASP B 1 6 ? -7.121 21.891 11.078 1 95 6 ASP B CA 1
ATOM 2527 C C . ASP B 1 6 ? -8.398 21.781 10.258 1 95 6 ASP B C 1
ATOM 2529 O O . ASP B 1 6 ? -9.5 21.75 10.805 1 95 6 ASP B O 1
ATOM 2533 N N . ALA B 1 7 ? -8.227 21.719 8.961 1 91.75 7 ALA B N 1
ATOM 2534 C CA . ALA B 1 7 ? -9.344 21.531 8.039 1 91.75 7 ALA B CA 1
ATOM 2535 C C . ALA B 1 7 ? -9.531 20.062 7.691 1 91.75 7 ALA B C 1
ATOM 2537 O O . ALA B 1 7 ? -9.039 19.578 6.66 1 91.75 7 ALA B O 1
ATOM 2538 N N . GLY B 1 8 ? -10.281 19.359 8.438 1 83.88 8 GLY B N 1
ATOM 2539 C CA . GLY B 1 8 ? -10.523 17.953 8.203 1 83.88 8 GLY B CA 1
ATOM 2540 C C . GLY B 1 8 ? -11.68 17.688 7.258 1 83.88 8 GLY B C 1
ATOM 2541 O O . GLY B 1 8 ? -12.438 18.609 6.93 1 83.88 8 GLY B O 1
ATOM 2542 N N . THR B 1 9 ? -11.789 16.469 6.82 1 78.75 9 THR B N 1
ATOM 2543 C CA . THR B 1 9 ? -12.805 16.047 5.863 1 78.75 9 THR B CA 1
ATOM 2544 C C . THR B 1 9 ? -14.203 16.203 6.453 1 78.75 9 THR B C 1
ATOM 2546 O O . THR B 1 9 ? -15.125 16.656 5.766 1 78.75 9 THR B O 1
ATOM 2549 N N . LYS B 1 10 ? -14.336 15.953 7.734 1 81.62 10 LYS B N 1
ATOM 2550 C CA . LYS B 1 10 ? -15.648 16.016 8.359 1 81.62 10 LYS B CA 1
ATOM 2551 C C . LYS B 1 10 ? -15.82 17.328 9.133 1 81.62 10 LYS B C 1
ATOM 2553 O O . LYS B 1 10 ? -16.938 17.859 9.211 1 81.62 10 LYS B O 1
ATOM 2558 N N . SER B 1 11 ? -14.695 17.797 9.688 1 89.5 11 SER B N 1
ATOM 2559 C CA . SE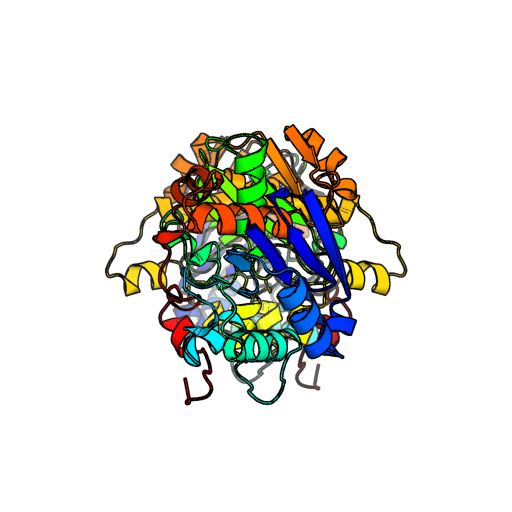R B 1 11 ? -14.812 18.984 10.523 1 89.5 11 SER B CA 1
ATOM 2560 C C . SER B 1 11 ? -13.508 19.781 10.539 1 89.5 11 SER B C 1
ATOM 2562 O O . SER B 1 11 ? -12.43 19.203 10.375 1 89.5 11 SER B O 1
ATOM 2564 N N . TYR B 1 12 ? -13.742 21.109 10.805 1 93.94 12 TYR B N 1
ATOM 2565 C CA . TYR B 1 12 ? -12.625 22.016 11.117 1 93.94 12 TYR B CA 1
ATOM 2566 C C . TYR B 1 12 ? -12.422 22.109 12.617 1 93.94 12 TYR B C 1
ATOM 2568 O O . TYR B 1 12 ? -13.383 22.172 13.383 1 93.94 12 TYR B O 1
ATOM 2576 N N . GLY B 1 13 ? -11.195 22.047 13.008 1 95.5 13 GLY B N 1
ATOM 2577 C CA . GLY B 1 13 ? -10.844 22.297 14.398 1 95.5 13 GLY B CA 1
ATOM 2578 C C . GLY B 1 13 ? -10.008 23.547 14.578 1 95.5 13 GLY B C 1
ATOM 2579 O O . GLY B 1 13 ? -9.125 23.844 13.758 1 95.5 13 GLY B O 1
ATOM 2580 N N . VAL B 1 14 ? -10.375 24.359 15.609 1 97.88 14 VAL B N 1
ATOM 2581 C CA . VAL B 1 14 ? -9.602 25.531 16.016 1 97.88 14 VAL B CA 1
ATOM 2582 C C . VAL B 1 14 ? -9.242 25.422 17.5 1 97.88 14 VAL B C 1
ATOM 2584 O O . VAL B 1 14 ? -10.094 25.109 18.328 1 97.88 14 VAL B O 1
ATOM 2587 N N . PHE B 1 15 ? -7.98 25.609 17.734 1 98.06 15 PHE B N 1
ATOM 2588 C CA . PHE B 1 15 ? -7.527 25.5 19.125 1 98.06 15 PHE B CA 1
ATOM 2589 C C . PHE B 1 15 ? -6.723 26.734 19.531 1 98.06 15 PHE B C 1
ATOM 2591 O O . PHE B 1 15 ? -5.805 27.141 18.812 1 98.06 15 PHE B O 1
ATOM 2598 N N . VAL B 1 16 ? -7.039 27.344 20.672 1 98.12 16 VAL B N 1
ATOM 2599 C CA . VAL B 1 16 ? -6.289 28.453 21.266 1 98.12 16 VAL B CA 1
ATOM 2600 C C . VAL B 1 16 ? -5.395 27.922 22.391 1 98.12 16 VAL B C 1
ATOM 2602 O O . VAL B 1 16 ? -5.879 27.562 23.469 1 98.12 16 VAL B O 1
ATOM 2605 N N . LEU B 1 17 ? -4.125 27.953 22.219 1 97 17 LEU B N 1
ATOM 2606 C CA . LEU B 1 17 ? -3.17 27.234 23.047 1 97 17 LEU B CA 1
ATOM 2607 C C . LEU B 1 17 ? -3.164 27.781 24.469 1 97 17 LEU B C 1
ATOM 2609 O O . LEU B 1 17 ? -3.312 27.031 25.438 1 97 17 LEU B O 1
ATOM 2613 N N . GLU B 1 18 ? -3.061 29.094 24.672 1 95.88 18 GLU B N 1
ATOM 2614 C CA . GLU B 1 18 ? -2.885 29.719 25.984 1 95.88 18 GLU B CA 1
ATOM 2615 C C . GLU B 1 18 ? -4.156 29.625 26.812 1 95.88 18 GLU B C 1
ATOM 2617 O O . GLU B 1 18 ? -4.094 29.578 28.047 1 95.88 18 GLU B O 1
ATOM 2622 N N . GLU B 1 19 ? -5.273 29.469 26.156 1 95.06 19 GLU B N 1
ATOM 2623 C CA . GLU B 1 19 ? -6.551 29.391 26.875 1 95.06 19 GLU B CA 1
ATOM 2624 C C . GLU B 1 19 ? -7.023 27.953 27 1 95.06 19 GLU B C 1
ATOM 2626 O O . GLU B 1 19 ? -7.914 27.656 27.812 1 95.06 19 GLU B O 1
ATOM 2631 N N . GLY B 1 20 ? -6.465 27.109 26.203 1 94.12 20 GLY B N 1
ATOM 2632 C CA . GLY B 1 20 ? -6.918 25.719 26.188 1 94.12 20 GLY B CA 1
ATOM 2633 C C . GLY B 1 20 ? -8.32 25.562 25.641 1 94.12 20 GLY B C 1
ATOM 2634 O O . GLY B 1 20 ? -9.062 24.672 26.062 1 94.12 20 GLY B O 1
ATOM 2635 N N . GLU B 1 21 ? -8.727 26.469 24.734 1 95.69 21 GLU B N 1
ATOM 2636 C CA . GLU B 1 21 ? -10.07 26.453 24.172 1 95.69 21 GLU B CA 1
ATOM 2637 C C . GLU B 1 21 ? -10.086 25.797 22.797 1 95.69 21 GLU B C 1
ATOM 2639 O O . GLU B 1 21 ? -9.172 26 22 1 95.69 21 GLU B O 1
ATOM 2644 N N . HIS B 1 22 ? -11.062 25.047 22.609 1 95.75 22 HIS B N 1
ATOM 2645 C CA . HIS B 1 22 ? -11.227 24.344 21.328 1 95.75 22 HIS B CA 1
ATOM 2646 C C . HIS B 1 22 ? -12.578 24.656 20.703 1 95.75 22 HIS B C 1
ATOM 2648 O O . HIS B 1 22 ? -13.586 24.75 21.406 1 95.75 22 HIS B O 1
ATOM 2654 N N . TYR B 1 23 ? -12.609 24.844 19.391 1 96.38 23 TYR B N 1
ATOM 2655 C CA . TYR B 1 23 ? -13.812 25.062 18.594 1 96.38 23 TYR B CA 1
ATOM 2656 C C . TYR B 1 23 ? -13.875 24.078 17.438 1 96.38 23 TYR B C 1
ATOM 2658 O O . TYR B 1 23 ? -12.852 23.734 16.844 1 96.38 23 TYR B O 1
ATOM 2666 N N . GLU B 1 24 ? -15.016 23.609 17.125 1 94.69 24 GLU B N 1
ATOM 2667 C CA . GLU B 1 24 ? -15.227 22.688 16 1 94.69 24 GLU B CA 1
ATOM 2668 C C . GLU B 1 24 ? -16.344 23.188 15.094 1 94.69 24 GLU B C 1
ATOM 2670 O O . GLU B 1 24 ? -17.375 23.672 15.57 1 94.69 24 GLU B O 1
ATOM 2675 N N . PHE B 1 25 ? -16.109 23.109 13.82 1 94.44 25 PHE B N 1
ATOM 2676 C CA . PHE B 1 25 ? -17.062 23.5 12.797 1 94.44 25 PHE B CA 1
ATOM 2677 C C . PHE B 1 25 ? -17.266 22.375 11.797 1 94.44 25 PHE B C 1
ATOM 2679 O O . PHE B 1 25 ? -16.297 21.734 11.359 1 94.44 25 PHE B O 1
ATOM 2686 N N . SER B 1 26 ? -18.484 22.125 11.43 1 93.12 26 SER B N 1
ATOM 2687 C CA . SER B 1 26 ? -18.719 21.156 10.359 1 93.12 26 SER B CA 1
ATOM 2688 C C . SER B 1 26 ? -18.094 21.625 9.047 1 93.12 26 SER B C 1
ATOM 2690 O O . SER B 1 26 ? -18.266 22.781 8.656 1 93.12 26 SER B O 1
ATOM 2692 N N . SER B 1 27 ? -17.359 20.734 8.359 1 89 27 SER B N 1
ATOM 2693 C CA . SER B 1 27 ? -16.75 21.109 7.086 1 89 27 SER B CA 1
ATOM 2694 C C . SER B 1 27 ? -17.781 21.578 6.078 1 89 27 SER B C 1
ATOM 2696 O O . SER B 1 27 ? -17.531 22.5 5.309 1 89 27 SER B O 1
ATOM 2698 N N . SER B 1 28 ? -18.891 20.953 6.102 1 90.44 28 SER B N 1
ATOM 2699 C CA . SER B 1 28 ? -19.969 21.359 5.207 1 90.44 28 SER B CA 1
ATOM 2700 C C . SER B 1 28 ? -20.438 22.781 5.496 1 90.44 28 SER B C 1
ATOM 2702 O O . SER B 1 28 ? -20.688 23.547 4.57 1 90.44 28 SER B O 1
ATOM 2704 N N . LYS B 1 29 ? -20.547 23.109 6.703 1 91.56 29 LYS B N 1
ATOM 2705 C CA . LYS B 1 29 ? -20.969 24.453 7.082 1 91.56 29 LYS B CA 1
ATOM 2706 C C . LYS B 1 29 ? -19.922 25.5 6.68 1 91.56 29 LYS B C 1
ATOM 2708 O O . LYS B 1 29 ? -20.266 26.594 6.25 1 91.56 29 LYS B O 1
ATOM 2713 N N . VAL B 1 30 ? -18.688 25.156 6.871 1 92.94 30 VAL B N 1
ATOM 2714 C CA . VAL B 1 30 ? -17.625 26.078 6.488 1 92.94 30 VAL B CA 1
ATOM 2715 C C . VAL B 1 30 ? -17.656 26.297 4.977 1 92.94 30 VAL B C 1
ATOM 2717 O O . VAL B 1 30 ? -17.438 27.422 4.508 1 92.94 30 VAL B O 1
ATOM 2720 N N . LYS B 1 31 ? -17.875 25.234 4.254 1 88.56 31 LYS B N 1
ATOM 2721 C CA . LYS B 1 31 ? -17.969 25.344 2.801 1 88.56 31 LYS B CA 1
ATOM 2722 C C . LYS B 1 31 ? -19.109 26.266 2.391 1 88.56 31 LYS B C 1
ATOM 2724 O O . LYS B 1 31 ? -19 27.031 1.434 1 88.56 31 LYS B O 1
ATOM 2729 N N . GLU B 1 32 ? -20.188 26.156 3.104 1 91.5 32 GLU B N 1
ATOM 2730 C CA . GLU B 1 32 ? -21.375 26.938 2.803 1 91.5 32 GLU B CA 1
ATOM 2731 C C . GLU B 1 32 ? -21.188 28.406 3.186 1 91.5 32 GLU B C 1
ATOM 2733 O O . GLU B 1 32 ? -21.734 29.297 2.535 1 91.5 32 GLU B O 1
ATOM 2738 N N . SER B 1 33 ? -20.5 28.609 4.254 1 93.31 33 SER B N 1
ATOM 2739 C CA . SER B 1 33 ? -20.297 29.953 4.758 1 93.31 33 SER B CA 1
ATOM 2740 C C . SER B 1 33 ? -18.859 30.188 5.184 1 93.31 33 SER B C 1
ATOM 2742 O O . SER B 1 33 ? -18.594 30.453 6.359 1 93.31 33 SER B O 1
ATOM 2744 N N . PRO B 1 34 ? -18.016 30.219 4.227 1 94.44 34 PRO B N 1
ATOM 2745 C CA . PRO B 1 34 ? -16.609 30.422 4.559 1 94.44 34 PRO B CA 1
ATOM 2746 C C . PRO B 1 34 ? -16.344 31.766 5.23 1 94.44 34 PRO B C 1
ATOM 2748 O O . PRO B 1 34 ? -15.461 31.875 6.074 1 94.44 34 PRO B O 1
ATOM 2751 N N . GLU B 1 35 ? -17.141 32.781 4.91 1 94.94 35 GLU B N 1
ATOM 2752 C CA . GLU B 1 35 ? -16.984 34.125 5.484 1 94.94 35 GLU B CA 1
ATOM 2753 C C . GLU B 1 35 ? -17.203 34.094 6.996 1 94.94 35 GLU B C 1
ATOM 2755 O O . GLU B 1 35 ? -16.484 34.781 7.742 1 94.94 35 GLU B O 1
ATOM 2760 N N . ASP B 1 36 ? -18.172 33.312 7.379 1 95.94 36 ASP B N 1
ATOM 2761 C CA . ASP B 1 36 ? -18.453 33.219 8.805 1 95.94 36 ASP B CA 1
ATOM 2762 C C . ASP B 1 36 ? -17.266 32.625 9.562 1 95.94 36 ASP B C 1
ATOM 2764 O O . ASP B 1 36 ? -16.938 33.062 10.656 1 95.94 36 ASP B O 1
ATOM 2768 N N . PHE B 1 37 ? -16.75 31.625 9.055 1 96.25 37 PHE B N 1
ATOM 2769 C CA . PHE B 1 37 ? -15.602 30.969 9.672 1 96.25 37 PHE B CA 1
ATOM 2770 C C . PHE B 1 37 ? -14.414 31.922 9.758 1 96.25 37 PHE B C 1
ATOM 2772 O O . PHE B 1 37 ? -13.75 32 10.797 1 96.25 37 PHE B O 1
ATOM 2779 N N . VAL B 1 38 ? -14.172 32.719 8.703 1 96.38 38 VAL B N 1
ATOM 2780 C CA . VAL B 1 38 ? -13.07 33.656 8.656 1 96.38 38 VAL B CA 1
ATOM 2781 C C . VAL B 1 38 ? -13.312 34.781 9.68 1 96.38 38 VAL B C 1
ATOM 2783 O O . VAL B 1 38 ? -12.383 35.219 10.352 1 96.38 38 VAL B O 1
ATOM 2786 N N . GLU B 1 39 ? -14.516 35.219 9.766 1 96.75 39 GLU B N 1
ATOM 2787 C CA . GLU B 1 39 ? -14.859 36.219 10.758 1 96.75 39 GLU B CA 1
ATOM 2788 C C . GLU B 1 39 ? -14.609 35.719 12.18 1 96.75 39 GLU B C 1
ATOM 2790 O O . GLU B 1 39 ? -14.148 36.469 13.039 1 96.75 39 GLU B O 1
ATOM 2795 N N . PHE B 1 40 ? -14.992 34.5 12.383 1 97.19 40 PHE B N 1
ATOM 2796 C CA . PHE B 1 40 ? -14.719 33.875 13.672 1 97.19 40 PHE B CA 1
ATOM 2797 C C . PHE B 1 40 ? -13.227 33.906 13.984 1 97.19 40 PHE B C 1
ATOM 2799 O O . PHE B 1 40 ? -12.828 34.312 15.07 1 97.19 40 PHE B O 1
ATOM 2806 N N . LEU B 1 41 ? -12.406 33.5 13.008 1 97.25 41 LEU B N 1
ATOM 2807 C CA . LEU B 1 41 ? -10.961 33.469 13.211 1 97.25 41 LEU B CA 1
ATOM 2808 C C . LEU B 1 41 ? -10.445 34.875 13.531 1 97.25 41 LEU B C 1
ATOM 2810 O O . LEU B 1 41 ? -9.594 35.031 14.414 1 97.25 41 L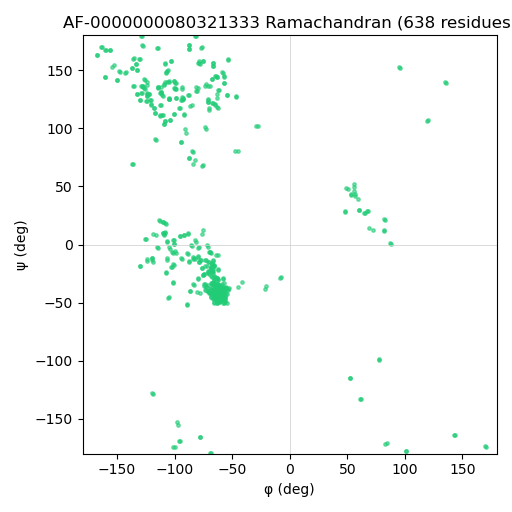EU B O 1
ATOM 2814 N N . GLN B 1 42 ? -10.969 35.844 12.859 1 96.38 42 GLN B N 1
ATOM 2815 C CA . GLN B 1 42 ? -10.578 37.219 13.094 1 96.38 42 GLN B CA 1
ATOM 2816 C C . GLN B 1 42 ? -10.938 37.656 14.508 1 96.38 42 GLN B C 1
ATOM 2818 O O . GLN B 1 42 ? -10.195 38.438 15.141 1 96.38 42 GLN B O 1
ATOM 2823 N N . SER B 1 43 ? -12.023 37.219 14.93 1 96.94 43 SER B N 1
ATOM 2824 C CA . SER B 1 43 ? -12.531 37.625 16.234 1 96.94 43 SER B CA 1
ATOM 2825 C C . SER B 1 43 ? -11.648 37.094 17.359 1 96.94 43 SER B C 1
ATOM 2827 O O . SER B 1 43 ? -11.68 37.625 18.469 1 96.94 43 SER B O 1
ATOM 2829 N N . LEU B 1 44 ? -10.945 36.031 17.094 1 96.88 44 LEU B N 1
ATOM 2830 C CA . LEU B 1 44 ? -10.062 35.469 18.125 1 96.88 44 LEU B CA 1
ATOM 2831 C C . LEU B 1 44 ? -8.906 36.438 18.422 1 96.88 44 LEU B C 1
ATOM 2833 O O . LEU B 1 44 ? -8.258 36.312 19.469 1 96.88 44 LEU B O 1
ATOM 2837 N N . ASP B 1 45 ? -8.547 37.375 17.547 1 95.88 45 ASP B N 1
ATOM 2838 C CA . ASP B 1 45 ? -7.5 38.375 17.734 1 95.88 45 ASP B CA 1
ATOM 2839 C C . ASP B 1 45 ? -6.195 37.75 18.188 1 95.88 45 ASP B C 1
ATOM 2841 O O . ASP B 1 45 ? -5.617 38.125 19.188 1 95.88 45 ASP B O 1
ATOM 2845 N N . PHE B 1 46 ? -5.816 36.688 17.5 1 97.38 46 PHE B N 1
ATOM 2846 C CA . PHE B 1 46 ? -4.613 35.938 17.859 1 97.38 46 PHE B CA 1
ATOM 2847 C C . PHE B 1 46 ? -3.367 36.656 17.344 1 97.38 46 PHE B C 1
ATOM 2849 O O . PHE B 1 46 ? -3.441 37.469 16.406 1 97.38 46 PHE B O 1
ATOM 2856 N N . ASP B 1 47 ? -2.191 36.406 17.984 1 97.44 47 ASP B N 1
ATOM 2857 C CA . ASP B 1 47 ? -0.896 36.906 17.547 1 97.44 47 ASP B CA 1
ATOM 2858 C C . ASP B 1 47 ? -0.348 36.094 16.375 1 97.44 47 ASP B C 1
ATOM 2860 O O . ASP B 1 47 ? 0.245 36.656 15.453 1 97.44 47 ASP B O 1
ATOM 2864 N N . VAL B 1 48 ? -0.503 34.812 16.453 1 98.38 48 VAL B N 1
ATOM 2865 C CA . VAL B 1 48 ? 0.033 33.906 15.445 1 98.38 48 VAL B CA 1
ATOM 2866 C C . VAL B 1 48 ? -0.852 32.656 15.336 1 98.38 48 VAL B C 1
ATOM 2868 O O . VAL B 1 48 ? -1.417 32.219 16.328 1 98.38 48 VAL B O 1
ATOM 2871 N N . ALA B 1 49 ? -1.055 32.156 14.117 1 98.75 49 ALA B N 1
ATOM 2872 C CA . ALA B 1 49 ? -1.771 30.906 13.875 1 98.75 49 ALA B CA 1
ATOM 2873 C C . ALA B 1 49 ? -1.04 30.047 12.852 1 98.75 49 ALA B C 1
ATOM 2875 O O . ALA B 1 49 ? -0.145 30.531 12.156 1 98.75 49 ALA B O 1
ATOM 2876 N N . ALA B 1 50 ? -1.311 28.797 12.82 1 98.75 50 ALA B N 1
ATOM 2877 C CA . ALA B 1 50 ? -0.786 27.875 11.82 1 98.75 50 ALA B CA 1
ATOM 2878 C C . ALA B 1 50 ? -1.835 26.828 11.43 1 98.75 50 ALA B C 1
ATOM 2880 O O . ALA B 1 50 ? -2.703 26.484 12.234 1 98.75 50 ALA B O 1
ATOM 2881 N N . GLY B 1 51 ? -1.807 26.391 10.219 1 97.56 51 GLY B N 1
ATOM 2882 C CA . GLY B 1 51 ? -2.723 25.375 9.719 1 97.56 51 GLY B CA 1
ATOM 2883 C C . GLY B 1 51 ? -3.152 25.609 8.289 1 97.56 51 GLY B C 1
ATOM 2884 O O . GLY B 1 51 ? -2.414 26.203 7.504 1 97.56 51 GLY B O 1
ATOM 2885 N N . LEU B 1 52 ? -4.266 24.891 7.887 1 95.25 52 LEU B N 1
ATOM 2886 C CA . LEU B 1 52 ? -4.906 25.094 6.59 1 95.25 52 LEU B CA 1
ATOM 2887 C C . LEU B 1 52 ? -3.906 24.906 5.457 1 95.25 52 LEU B C 1
ATOM 2889 O O . LEU B 1 52 ? -3.834 25.734 4.543 1 95.25 52 LEU B O 1
ATOM 2893 N N . SER B 1 53 ? -3.188 23.812 5.512 1 95.94 53 SER B N 1
ATOM 2894 C CA . SER B 1 53 ? -2.053 23.688 4.602 1 95.94 53 SER B CA 1
ATOM 2895 C C . SER B 1 53 ? -2.244 22.531 3.627 1 95.94 53 SER B C 1
ATOM 2897 O O . SER B 1 53 ? -1.298 22.109 2.955 1 95.94 53 SER B O 1
ATOM 2899 N N . GLY B 1 54 ? -3.449 21.875 3.566 1 92.75 54 GLY B N 1
ATOM 2900 C CA . GLY B 1 54 ? -3.738 20.828 2.602 1 92.75 54 GLY B CA 1
ATOM 2901 C C . GLY B 1 54 ? -2.701 19.719 2.594 1 92.75 54 GLY B C 1
ATOM 2902 O O . GLY B 1 54 ? -2.43 19.109 3.629 1 92.75 54 GLY B O 1
ATOM 2903 N N . TYR B 1 55 ? -2.035 19.625 1.481 1 95.12 55 TYR B N 1
ATOM 2904 C CA . TYR B 1 55 ? -1.008 18.594 1.34 1 95.12 55 TYR B CA 1
ATOM 2905 C C . TYR B 1 55 ? 0.34 19.109 1.839 1 95.12 55 TYR B C 1
ATOM 2907 O O . TYR B 1 55 ? 1.367 18.453 1.647 1 95.12 55 TYR B O 1
ATOM 2915 N N . GLY B 1 56 ? 0.342 20.219 2.457 1 97.12 56 GLY B N 1
ATOM 2916 C CA . GLY B 1 56 ? 1.525 20.781 3.092 1 97.12 56 GLY B CA 1
ATOM 2917 C C . GLY B 1 56 ? 2.268 21.766 2.211 1 97.12 56 GLY B C 1
ATOM 2918 O O . GLY B 1 56 ? 2.152 21.719 0.984 1 97.12 56 GLY B O 1
ATOM 2919 N N . LEU B 1 57 ? 2.928 22.656 2.812 1 97.44 57 LEU B N 1
ATOM 2920 C CA . LEU B 1 57 ? 3.863 23.594 2.215 1 97.44 57 LEU B CA 1
ATOM 2921 C C . LEU B 1 57 ? 4.988 23.938 3.188 1 97.44 57 LEU B C 1
ATOM 2923 O O . LEU B 1 57 ? 4.781 23.953 4.402 1 97.44 57 LEU B O 1
ATOM 2927 N N . PRO B 1 58 ? 6.148 24.219 2.602 1 98.25 58 PRO B N 1
ATOM 2928 C CA . PRO B 1 58 ? 7.152 24.812 3.486 1 98.25 58 PRO B CA 1
ATOM 2929 C C . PRO B 1 58 ? 6.637 26.047 4.219 1 98.25 58 PRO B C 1
ATOM 2931 O O . PRO B 1 58 ? 5.703 26.703 3.752 1 98.25 58 PRO B O 1
ATOM 2934 N N . VAL B 1 59 ? 7.285 26.359 5.297 1 98.44 59 VAL B N 1
ATOM 2935 C CA . VAL B 1 59 ? 6.781 27.359 6.234 1 98.44 59 VAL B CA 1
ATOM 2936 C C . VAL B 1 59 ? 6.797 28.734 5.574 1 98.44 59 VAL B C 1
ATOM 2938 O O . VAL B 1 59 ? 7.848 29.219 5.133 1 98.44 59 VAL B O 1
ATOM 2941 N N . LYS B 1 60 ? 5.688 29.328 5.512 1 97.31 60 LYS B N 1
ATOM 2942 C CA . LYS B 1 60 ? 5.5 30.703 5.066 1 97.31 60 LYS B CA 1
ATOM 2943 C C . LYS B 1 60 ? 4.164 31.266 5.555 1 97.31 60 LYS B C 1
ATOM 2945 O O . LYS B 1 60 ? 3.346 30.531 6.109 1 97.31 60 LYS B O 1
ATOM 2950 N N . ARG B 1 61 ? 3.988 32.562 5.438 1 97.5 61 ARG B N 1
ATOM 2951 C CA . ARG B 1 61 ? 2.689 33.156 5.746 1 97.5 61 ARG B CA 1
ATOM 2952 C C . ARG B 1 61 ? 1.672 32.844 4.652 1 97.5 61 ARG B C 1
ATOM 2954 O O . ARG B 1 61 ? 2.004 32.844 3.467 1 97.5 61 ARG B O 1
ATOM 2961 N N . LEU B 1 62 ? 0.514 32.5 5.113 1 96.06 62 LEU B N 1
ATOM 2962 C CA . LEU B 1 62 ? -0.535 32.094 4.191 1 96.06 62 LEU B CA 1
ATOM 2963 C C . LEU B 1 62 ? -0.757 33.125 3.102 1 96.06 62 LEU B C 1
ATOM 2965 O O . LEU B 1 62 ? -0.977 32.781 1.939 1 96.06 62 LEU B O 1
ATOM 2969 N N . TYR B 1 63 ? -0.669 34.406 3.404 1 95.75 63 TYR B N 1
ATOM 2970 C CA . TYR B 1 63 ? -0.978 35.438 2.432 1 95.75 63 TYR B CA 1
ATOM 2971 C C . TYR B 1 63 ? 0.18 35.656 1.463 1 95.75 63 TYR B C 1
ATOM 2973 O O . TYR B 1 63 ? 0.057 36.406 0.486 1 95.75 63 TYR B O 1
ATOM 2981 N N . GLU B 1 64 ? 1.312 34.969 1.621 1 96 64 GLU B N 1
ATOM 2982 C CA . GLU B 1 64 ? 2.475 35.062 0.744 1 96 64 GLU B CA 1
ATOM 2983 C C . GLU B 1 64 ? 2.508 33.938 -0.26 1 96 64 GLU B C 1
ATOM 2985 O O . GLU B 1 64 ? 3.34 33.906 -1.171 1 96 64 GLU B O 1
ATOM 2990 N N . ILE B 1 65 ? 1.606 32.969 -0.131 1 94.12 65 ILE B N 1
ATOM 2991 C CA . ILE B 1 65 ? 1.674 31.797 -0.985 1 94.12 65 ILE B CA 1
ATOM 2992 C C . ILE B 1 65 ? 1.314 32.188 -2.42 1 94.12 65 ILE B C 1
ATOM 2994 O O . ILE B 1 65 ? 0.397 32.969 -2.648 1 94.12 65 ILE B O 1
ATOM 2998 N N . SER B 1 66 ? 2.074 31.688 -3.391 1 92.38 66 SER B N 1
ATOM 2999 C CA . SER B 1 66 ? 1.8 31.922 -4.809 1 92.38 66 SER B CA 1
ATOM 3000 C C . SER B 1 66 ? 0.644 31.047 -5.289 1 92.38 66 SER B C 1
ATOM 3002 O O . SER B 1 66 ? 0.21 30.141 -4.586 1 92.38 66 SER B O 1
ATOM 3004 N N . GLU B 1 67 ? 0.167 31.344 -6.492 1 88.44 67 GLU B N 1
ATOM 3005 C CA . GLU B 1 67 ? -0.895 30.547 -7.09 1 88.44 67 GLU B CA 1
ATOM 3006 C C . GLU B 1 67 ? -0.428 29.109 -7.34 1 88.44 67 GLU B C 1
ATOM 3008 O O . GLU B 1 67 ? -1.205 28.156 -7.195 1 88.44 67 GLU B O 1
ATOM 3013 N N . LYS B 1 68 ? 0.802 29 -7.695 1 89.25 68 LYS B N 1
ATOM 3014 C CA . LYS B 1 68 ? 1.374 27.672 -7.906 1 89.25 68 LYS B CA 1
ATOM 3015 C C . LYS B 1 68 ? 1.411 26.875 -6.609 1 89.25 68 LYS B C 1
ATOM 3017 O O . LYS B 1 68 ? 1.044 25.703 -6.586 1 89.25 68 LYS B O 1
ATOM 3022 N N . GLU B 1 69 ? 1.856 27.516 -5.609 1 92.06 69 GLU B N 1
ATOM 3023 C CA . GLU B 1 69 ? 1.904 26.875 -4.297 1 92.06 69 GLU B CA 1
ATOM 3024 C C . GLU B 1 69 ? 0.504 26.516 -3.809 1 92.06 69 GLU B C 1
ATOM 3026 O O . GLU B 1 69 ? 0.302 25.453 -3.207 1 92.06 69 GLU B O 1
ATOM 3031 N N . PHE B 1 70 ? -0.382 27.375 -4.074 1 90.88 70 PHE B N 1
ATOM 3032 C CA . PHE B 1 70 ? -1.771 27.141 -3.703 1 90.88 70 PHE B CA 1
ATOM 3033 C C . PHE B 1 70 ? -2.318 25.906 -4.418 1 90.88 70 PHE B C 1
ATOM 3035 O O . PHE B 1 70 ? -2.988 25.078 -3.805 1 90.88 70 PHE B O 1
ATOM 3042 N N . ALA B 1 71 ? -2.043 25.781 -5.652 1 87.62 71 ALA B N 1
ATOM 3043 C CA . ALA B 1 71 ? -2.471 24.625 -6.441 1 87.62 71 ALA B CA 1
ATOM 3044 C C . ALA B 1 71 ? -1.853 23.344 -5.91 1 87.62 71 ALA B C 1
ATOM 3046 O O . ALA B 1 71 ? -2.521 22.312 -5.84 1 87.62 71 ALA B O 1
ATOM 3047 N N . LEU B 1 72 ? -0.632 23.391 -5.488 1 90.25 72 LEU B N 1
ATOM 3048 C CA . LEU B 1 72 ? 0.088 22.219 -5.016 1 90.25 72 LEU B CA 1
ATOM 3049 C C . LEU B 1 72 ? -0.415 21.781 -3.641 1 90.25 72 LEU B C 1
ATOM 3051 O O . LEU B 1 72 ? -0.476 20.594 -3.344 1 90.25 72 LEU B O 1
ATOM 3055 N N . MET B 1 73 ? -0.771 22.75 -2.895 1 91.19 73 MET B N 1
ATOM 3056 C CA . MET B 1 73 ? -1.23 22.453 -1.541 1 91.19 73 MET B CA 1
ATOM 3057 C C . MET B 1 73 ? -2.631 21.859 -1.562 1 91.19 73 MET B C 1
ATOM 3059 O O . MET B 1 73 ? -3.008 21.125 -0.648 1 91.19 73 MET B O 1
ATOM 3063 N N . THR B 1 74 ? -3.404 22.156 -2.584 1 87.38 74 THR B N 1
ATOM 3064 C CA . THR B 1 74 ? -4.781 21.672 -2.641 1 87.38 74 THR B CA 1
ATOM 3065 C C . THR B 1 74 ? -4.926 20.562 -3.672 1 87.38 74 THR B C 1
ATOM 3067 O O . THR B 1 74 ? -5.941 19.859 -3.701 1 87.38 74 THR B O 1
ATOM 3070 N N . LEU B 1 75 ? -3.951 20.359 -4.496 1 86.81 75 LEU B N 1
ATOM 3071 C CA . LEU B 1 75 ? -3.943 19.406 -5.609 1 86.81 75 LEU B CA 1
ATOM 3072 C C . LEU B 1 75 ? -5.219 19.531 -6.434 1 86.81 75 LEU B C 1
ATOM 3074 O O . LEU B 1 75 ? -5.812 18.531 -6.82 1 86.81 75 LEU B O 1
ATOM 3078 N N . ASN B 1 76 ? -5.785 20.609 -6.461 1 74.94 76 ASN B N 1
ATOM 3079 C CA . ASN B 1 76 ? -6.906 20.953 -7.324 1 74.94 76 ASN B CA 1
ATOM 3080 C C . ASN B 1 76 ? -6.469 21.844 -8.492 1 74.94 76 ASN B C 1
ATOM 3082 O O . ASN B 1 76 ? -6.137 23.016 -8.289 1 74.94 76 ASN B O 1
ATOM 3086 N N . PHE B 1 77 ? -6.469 21.188 -9.562 1 64.5 77 PHE B N 1
ATOM 3087 C CA . PHE B 1 77 ? -5.957 21.922 -10.703 1 64.5 77 PHE B CA 1
ATOM 3088 C C . PHE B 1 77 ? -7.098 22.438 -11.578 1 64.5 77 PHE B C 1
ATOM 3090 O O . PHE B 1 77 ? -6.867 23.156 -12.555 1 64.5 77 PHE B O 1
ATOM 3097 N N . ASP B 1 78 ? -8.344 21.922 -11.133 1 58.53 78 ASP B N 1
ATOM 3098 C CA . ASP B 1 78 ? -9.492 22.453 -11.852 1 58.53 78 ASP B CA 1
ATOM 3099 C C . ASP B 1 78 ? -10.039 23.703 -11.18 1 58.53 78 ASP B C 1
ATOM 3101 O O . ASP B 1 78 ? -10.352 23.688 -9.984 1 58.53 78 ASP B O 1
ATOM 3105 N N . ARG B 1 79 ? -9.695 24.875 -11.562 1 51.62 79 ARG B N 1
ATOM 3106 C CA . ARG B 1 79 ? -10.047 26.188 -11.047 1 51.62 79 ARG B CA 1
ATOM 3107 C C . ARG B 1 79 ? -11.523 26.266 -10.672 1 51.62 79 ARG B C 1
ATOM 3109 O O . ARG B 1 79 ? -11.93 27.094 -9.852 1 51.62 79 ARG B O 1
ATOM 3116 N N . GLU B 1 80 ? -12.32 25.578 -11.352 1 49.56 80 GLU B N 1
ATOM 3117 C CA . GLU B 1 80 ? -13.75 25.828 -11.156 1 49.56 80 GLU B CA 1
ATOM 3118 C C . GLU B 1 80 ? -14.234 25.25 -9.828 1 49.56 80 GLU B C 1
ATOM 3120 O O . GLU B 1 80 ? -15.289 25.641 -9.328 1 49.56 80 GLU B O 1
ATOM 3125 N N . GLN B 1 81 ? -13.695 24.188 -9.5 1 47.59 81 GLN B N 1
ATOM 3126 C CA . GLN B 1 81 ? -14.289 23.594 -8.312 1 47.59 81 GLN B CA 1
ATOM 3127 C C . GLN B 1 81 ? -13.727 24.219 -7.039 1 47.59 81 GLN B C 1
ATOM 3129 O O . GLN B 1 81 ? -12.594 23.922 -6.645 1 47.59 81 GLN B O 1
ATOM 3134 N N . SER B 1 82 ? -14.156 25.438 -6.816 1 49.09 82 SER B N 1
ATOM 3135 C CA . SER B 1 82 ? -13.781 26.062 -5.555 1 49.09 82 SER B CA 1
ATOM 3136 C C . SER B 1 82 ? -14.016 25.125 -4.379 1 49.09 82 SER B C 1
ATOM 3138 O O . SER B 1 82 ? -15.164 24.875 -3.99 1 49.09 82 SER B O 1
ATOM 3140 N N . LEU B 1 83 ? -13.148 24.234 -4.137 1 57.28 83 LEU B N 1
ATOM 3141 C CA . LEU B 1 83 ? -13.32 23.406 -2.955 1 57.28 83 LEU B CA 1
ATOM 3142 C C . LEU B 1 83 ? -13.266 24.234 -1.684 1 57.28 83 LEU B C 1
ATOM 3144 O O . LEU B 1 83 ? -12.633 25.297 -1.661 1 57.28 83 LEU B O 1
ATOM 3148 N N . GLY B 1 84 ? -14.328 24.141 -0.751 1 64 84 GLY B N 1
ATOM 3149 C CA . GLY B 1 84 ? -14.562 24.797 0.528 1 64 84 GLY B CA 1
ATOM 3150 C C . GLY B 1 84 ? -13.297 25.344 1.164 1 64 84 GLY B C 1
ATOM 3151 O O . GLY B 1 84 ? -13.227 26.516 1.519 1 64 84 GLY B O 1
ATOM 3152 N N . MET B 1 85 ? -12.164 24.703 1.048 1 78.19 85 MET B N 1
ATOM 3153 C CA . MET B 1 85 ? -10.938 25.156 1.697 1 78.19 85 MET B CA 1
ATOM 3154 C C . MET B 1 85 ? -10.289 26.281 0.902 1 78.19 85 MET B C 1
ATOM 3156 O O . MET B 1 85 ? -9.727 27.219 1.482 1 78.19 85 MET B O 1
ATOM 3160 N N . ARG B 1 86 ? -10.477 26.297 -0.355 1 81.94 86 ARG B N 1
ATOM 3161 C CA . ARG B 1 86 ? -9.867 27.297 -1.21 1 81.94 86 ARG B CA 1
ATOM 3162 C C . ARG B 1 86 ? -10.438 28.688 -0.911 1 81.94 86 ARG B C 1
ATOM 3164 O O . ARG B 1 86 ? -9.688 29.656 -0.787 1 81.94 86 ARG B O 1
ATOM 3171 N N . ARG B 1 87 ? -11.695 28.781 -0.806 1 85.5 87 ARG B N 1
ATOM 3172 C CA . ARG B 1 87 ? -12.336 30.062 -0.529 1 85.5 87 ARG B CA 1
ATOM 3173 C C . ARG B 1 87 ? -11.922 30.594 0.838 1 85.5 87 ARG B C 1
ATOM 3175 O O . ARG B 1 87 ? -11.719 31.797 1.005 1 85.5 87 ARG B O 1
ATOM 3182 N N . VAL B 1 88 ? -11.836 29.688 1.762 1 91.75 88 VAL B N 1
ATOM 3183 C CA . VAL B 1 88 ? -11.391 30.078 3.096 1 91.75 88 VAL B CA 1
ATOM 3184 C C . VAL B 1 88 ? -10 30.688 3.018 1 91.75 88 VAL B C 1
ATOM 3186 O O . VAL B 1 88 ? -9.758 31.766 3.559 1 91.75 88 VAL B O 1
ATOM 3189 N N . ILE B 1 89 ? -9.164 30.047 2.324 1 90.44 89 ILE B N 1
ATOM 3190 C CA . ILE B 1 89 ? -7.777 30.484 2.229 1 90.44 89 ILE B CA 1
ATOM 3191 C C . ILE B 1 89 ? -7.707 31.828 1.492 1 90.44 89 ILE B C 1
ATOM 3193 O O . ILE B 1 89 ? -6.945 32.719 1.877 1 90.44 89 ILE B O 1
ATOM 3197 N N . GLU B 1 90 ? -8.414 31.969 0.493 1 89.31 90 GLU B N 1
ATOM 3198 C CA . GLU B 1 90 ? -8.453 33.219 -0.256 1 89.31 90 GLU B CA 1
ATOM 3199 C C . GLU B 1 90 ? -8.891 34.375 0.631 1 89.31 90 GLU B C 1
ATOM 3201 O O . GLU B 1 90 ? -8.289 35.469 0.594 1 89.31 90 GLU B O 1
ATOM 3206 N N . LEU B 1 91 ? -9.898 34.156 1.383 1 92.88 91 LEU B N 1
ATOM 3207 C CA . LEU B 1 91 ? -10.406 35.188 2.289 1 92.88 91 LEU B CA 1
ATOM 3208 C C . LEU B 1 91 ? -9.359 35.531 3.346 1 92.88 91 LEU B C 1
ATOM 3210 O O . LEU B 1 91 ? -9.188 36.719 3.68 1 92.88 91 LEU B O 1
ATOM 3214 N N . LEU B 1 92 ? -8.734 34.531 3.814 1 94.38 92 LEU B N 1
ATOM 3215 C CA . LEU B 1 92 ? -7.715 34.75 4.836 1 94.38 92 LEU B CA 1
ATOM 3216 C C . LEU B 1 92 ? -6.523 35.5 4.262 1 94.38 92 LEU B C 1
ATOM 3218 O O . LEU B 1 92 ? -5.91 36.312 4.957 1 94.38 92 LEU B O 1
ATOM 3222 N N . ARG B 1 93 ? -6.18 35.188 3.082 1 93.12 93 ARG B N 1
ATOM 3223 C CA . ARG B 1 93 ? -5.102 35.875 2.4 1 93.12 93 ARG B CA 1
ATOM 3224 C C . ARG B 1 93 ? -5.434 37.375 2.248 1 93.12 93 ARG B C 1
ATOM 3226 O O . ARG B 1 93 ? -4.574 38.219 2.461 1 93.12 93 ARG B O 1
ATOM 3233 N N . GLU B 1 94 ? -6.598 37.656 1.844 1 92.56 94 GLU B N 1
ATOM 3234 C CA . GLU B 1 94 ? -7.055 39.031 1.658 1 92.56 94 GLU B CA 1
ATOM 3235 C C . GLU B 1 94 ? -6.961 39.844 2.959 1 92.56 94 GLU B C 1
ATOM 3237 O O . GLU B 1 94 ? -6.617 41.031 2.945 1 92.56 94 GLU B O 1
ATOM 3242 N N . LYS B 1 95 ? -7.254 39.219 4.008 1 94.5 95 LYS B N 1
ATOM 3243 C CA . LYS B 1 95 ? -7.258 39.875 5.312 1 94.5 95 LYS B CA 1
ATOM 3244 C C . LYS B 1 95 ? -5.852 39.906 5.91 1 94.5 95 LYS B C 1
ATOM 3246 O O . LYS B 1 95 ? -5.617 40.594 6.906 1 94.5 95 LYS B O 1
ATOM 3251 N N . ARG B 1 96 ? -4.93 39.188 5.379 1 94.56 96 ARG B N 1
ATOM 3252 C CA . ARG B 1 96 ? -3.521 39.156 5.75 1 94.56 96 ARG B CA 1
ATOM 3253 C C . ARG B 1 96 ? -3.359 38.75 7.215 1 94.56 96 ARG B C 1
ATOM 3255 O O . ARG B 1 96 ? -2.611 39.375 7.957 1 94.56 96 ARG B O 1
ATOM 3262 N N . LEU B 1 97 ? -4.191 37.812 7.617 1 95.31 97 LEU B N 1
ATOM 3263 C CA . LEU B 1 97 ? -4.047 37.281 8.969 1 95.31 97 LEU B CA 1
ATOM 3264 C C . LEU B 1 97 ? -2.707 36.562 9.141 1 95.31 97 LEU B C 1
ATOM 3266 O O . LEU B 1 97 ? -2.182 36 8.18 1 95.31 97 LEU B O 1
ATOM 3270 N N . ASN B 1 98 ? -2.104 36.656 10.344 1 97.19 98 ASN B N 1
ATOM 3271 C CA . ASN B 1 98 ? -0.801 36.062 10.617 1 97.19 98 ASN B CA 1
ATOM 3272 C C . ASN B 1 98 ? -0.901 34.562 10.797 1 97.19 98 ASN B C 1
ATOM 3274 O O . ASN B 1 98 ? -0.651 34.031 11.883 1 97.19 98 ASN B O 1
ATOM 3278 N N . ILE B 1 99 ? -1.214 33.875 9.75 1 98.25 99 ILE B N 1
ATOM 3279 C CA . ILE B 1 99 ? -1.354 32.406 9.711 1 98.25 99 ILE B CA 1
ATOM 3280 C C . ILE B 1 99 ? -0.231 31.812 8.867 1 98.25 99 ILE B C 1
ATOM 3282 O O . ILE B 1 99 ? 0.035 32.281 7.754 1 98.25 99 ILE B O 1
ATOM 3286 N N . HIS B 1 100 ? 0.436 30.812 9.406 1 98.56 100 HIS B N 1
ATOM 3287 C CA . HIS B 1 100 ? 1.562 30.188 8.734 1 98.56 100 HIS B CA 1
ATOM 3288 C C . HIS B 1 100 ? 1.188 28.797 8.227 1 98.56 100 HIS B C 1
ATOM 3290 O O . HIS B 1 100 ? 0.386 28.094 8.844 1 98.56 100 HIS B O 1
ATOM 3296 N N . THR B 1 101 ? 1.8 28.422 7.121 1 98.38 101 THR B N 1
ATOM 3297 C CA . THR B 1 101 ? 1.64 27.078 6.59 1 98.38 101 THR B CA 1
ATOM 3298 C C . THR B 1 101 ? 2.445 26.062 7.41 1 98.38 101 THR B C 1
ATOM 3300 O O . THR B 1 101 ? 3.344 26.453 8.164 1 98.38 101 THR B O 1
ATOM 3303 N N . ILE B 1 102 ? 2.041 24.859 7.32 1 98.75 102 ILE B N 1
ATOM 3304 C CA . ILE B 1 102 ? 2.717 23.734 7.953 1 98.75 102 ILE B CA 1
ATOM 3305 C C . ILE B 1 102 ? 3.096 22.703 6.898 1 98.75 102 ILE B C 1
ATOM 3307 O O . ILE B 1 102 ? 2.27 22.328 6.066 1 98.75 102 ILE B O 1
ATOM 3311 N N . PRO B 1 103 ? 4.363 22.25 6.875 1 98.81 103 PRO B N 1
ATOM 3312 C CA . PRO B 1 103 ? 4.777 21.219 5.914 1 98.81 103 PRO B CA 1
ATOM 3313 C C . PRO B 1 103 ? 4.113 19.875 6.176 1 98.81 103 PRO B C 1
ATOM 3315 O O . PRO B 1 103 ? 3.682 19.594 7.297 1 98.81 103 PRO B O 1
ATOM 3318 N N . ALA B 1 104 ? 3.99 19.094 5.109 1 98.81 104 ALA B N 1
ATOM 3319 C CA . ALA B 1 104 ? 3.662 17.672 5.227 1 98.81 104 ALA B CA 1
ATOM 3320 C C . ALA B 1 104 ? 4.926 16.828 5.402 1 98.81 104 ALA B C 1
ATOM 3322 O O . ALA B 1 104 ? 6.039 17.344 5.301 1 98.81 104 ALA B O 1
ATOM 3323 N N . VAL B 1 105 ? 4.758 15.594 5.68 1 98.94 105 VAL B N 1
ATOM 3324 C CA . VAL B 1 105 ? 5.867 14.68 5.922 1 98.94 105 VAL B CA 1
ATOM 3325 C C . VAL B 1 105 ? 6.832 14.703 4.738 1 98.94 105 VAL B C 1
ATOM 3327 O O . VAL B 1 105 ? 8.055 14.695 4.926 1 98.94 105 VAL B O 1
ATOM 3330 N N . ILE B 1 106 ? 6.324 14.82 3.523 1 98.81 106 ILE B N 1
ATOM 3331 C CA . ILE B 1 106 ? 7.109 14.703 2.301 1 98.81 106 ILE B CA 1
ATOM 3332 C C . ILE B 1 106 ? 8.055 15.891 2.178 1 98.81 106 I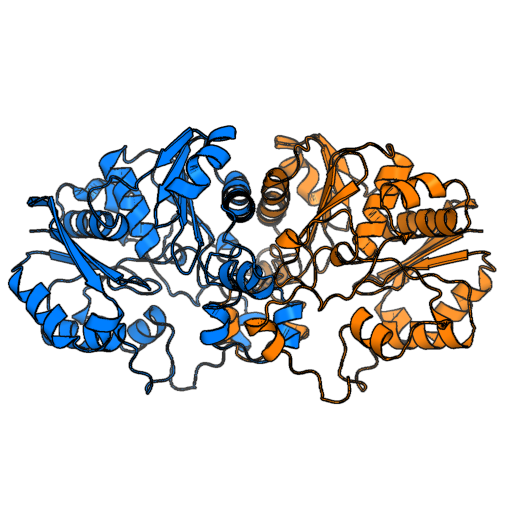LE B C 1
ATOM 3334 O O . ILE B 1 106 ? 9.047 15.836 1.444 1 98.81 106 ILE B O 1
ATOM 3338 N N . HIS B 1 107 ? 7.801 16.969 2.863 1 98.81 107 HIS B N 1
ATOM 3339 C CA . HIS B 1 107 ? 8.602 18.188 2.77 1 98.81 107 HIS B CA 1
ATOM 3340 C C . HIS B 1 107 ? 9.773 18.156 3.748 1 98.81 107 HIS B C 1
ATOM 3342 O O . HIS B 1 107 ? 10.68 18.984 3.67 1 98.81 107 HIS B O 1
ATOM 3348 N N . LEU B 1 108 ? 9.75 17.25 4.684 1 98.94 108 LEU B N 1
ATOM 3349 C CA . LEU B 1 108 ? 10.672 17.297 5.812 1 98.94 108 LEU B CA 1
ATOM 3350 C C . LEU B 1 108 ? 12.031 16.719 5.418 1 98.94 108 LEU B C 1
ATOM 3352 O O . LEU B 1 108 ? 12.102 15.672 4.766 1 98.94 108 LEU B O 1
ATOM 3356 N N . PRO B 1 109 ? 13.109 17.375 5.801 1 98.75 109 PRO B N 1
ATOM 3357 C CA . PRO B 1 109 ? 14.445 16.891 5.488 1 98.75 109 PRO B CA 1
ATOM 3358 C C . PRO B 1 109 ? 14.82 15.641 6.289 1 98.75 109 PRO B C 1
ATOM 3360 O O . PRO B 1 109 ? 15.789 14.953 5.953 1 98.75 109 PRO B O 1
ATOM 3363 N N . THR B 1 110 ? 14.055 15.32 7.379 1 98.75 110 THR B N 1
ATOM 3364 C CA . THR B 1 110 ? 14.336 14.18 8.242 1 98.75 110 THR B CA 1
ATOM 3365 C C . THR B 1 110 ? 13.883 12.875 7.59 1 98.75 110 THR B C 1
ATOM 3367 O O . THR B 1 110 ? 14.234 11.789 8.047 1 98.75 110 THR B O 1
ATOM 3370 N N . VAL B 1 111 ? 13.086 12.938 6.535 1 98.88 111 VAL B N 1
ATOM 3371 C CA . VAL B 1 111 ? 12.656 11.773 5.773 1 98.88 111 VAL B CA 1
ATOM 3372 C C . VAL B 1 111 ? 13.57 11.578 4.562 1 98.88 111 VAL B C 1
ATOM 3374 O O . VAL B 1 111 ? 13.641 12.445 3.688 1 98.88 111 VAL B O 1
ATOM 3377 N N . PRO B 1 112 ? 14.258 10.492 4.512 1 98.25 112 PRO B N 1
ATOM 3378 C CA . PRO B 1 112 ? 15.148 10.242 3.373 1 98.25 112 PRO B CA 1
ATOM 3379 C C . PRO B 1 112 ? 14.414 10.258 2.035 1 98.25 112 PRO B C 1
ATOM 3381 O O . PRO B 1 112 ? 13.289 9.758 1.94 1 98.25 112 PRO B O 1
ATOM 3384 N N . ASP B 1 113 ? 15.078 10.695 0.987 1 97.44 113 ASP B N 1
ATOM 3385 C CA . ASP B 1 113 ? 14.516 10.836 -0.354 1 97.44 113 ASP B CA 1
ATOM 3386 C C . ASP B 1 113 ? 14.031 9.492 -0.889 1 97.44 113 ASP B C 1
ATOM 3388 O O . ASP B 1 113 ? 13 9.422 -1.562 1 97.44 113 ASP B O 1
ATOM 3392 N N . CYS B 1 114 ? 14.727 8.453 -0.582 1 97.69 114 CYS B N 1
ATOM 3393 C CA . CYS B 1 114 ? 14.414 7.133 -1.127 1 97.69 114 CYS B CA 1
ATOM 3394 C C . CYS B 1 114 ? 13.078 6.621 -0.595 1 97.69 114 CYS B C 1
ATOM 3396 O O . CYS B 1 114 ? 12.492 5.703 -1.166 1 97.69 114 CYS B O 1
ATOM 3398 N N . ARG B 1 115 ? 12.586 7.219 0.498 1 98.5 115 ARG B N 1
ATOM 3399 C CA . ARG B 1 115 ? 11.297 6.82 1.063 1 98.5 115 ARG B CA 1
ATOM 3400 C C . ARG B 1 115 ? 10.156 7.609 0.434 1 98.5 115 ARG B C 1
ATOM 3402 O O . ARG B 1 115 ? 8.984 7.297 0.655 1 98.5 115 ARG B O 1
ATOM 3409 N N . LYS B 1 116 ? 10.539 8.594 -0.373 1 98.5 116 LYS B N 1
ATOM 3410 C CA . LYS B 1 116 ? 9.555 9.516 -0.94 1 98.5 116 LYS B CA 1
ATOM 3411 C C . LYS B 1 116 ? 9.234 9.148 -2.387 1 98.5 116 LYS B C 1
ATOM 3413 O O . LYS B 1 116 ? 8.398 9.789 -3.021 1 98.5 116 LYS B O 1
ATOM 3418 N N . VAL B 1 117 ? 9.789 8.062 -2.893 1 97.94 117 VAL B N 1
ATOM 3419 C CA . VAL B 1 117 ? 9.742 7.738 -4.316 1 97.94 117 VAL B CA 1
ATOM 3420 C C . VAL B 1 117 ? 8.289 7.551 -4.754 1 97.94 117 VAL B C 1
ATOM 3422 O O . VAL B 1 117 ? 7.582 6.688 -4.234 1 97.94 117 VAL B O 1
ATOM 3425 N N . ASN B 1 118 ? 7.852 8.375 -5.648 1 97.94 118 ASN B N 1
ATOM 3426 C CA . ASN B 1 118 ? 6.547 8.336 -6.305 1 97.94 118 ASN B CA 1
ATOM 3427 C C . ASN B 1 118 ? 5.41 8.461 -5.293 1 97.94 118 ASN B C 1
ATOM 3429 O O . ASN B 1 118 ? 4.34 7.883 -5.484 1 97.94 118 ASN B O 1
ATOM 3433 N N . ARG B 1 119 ? 5.656 9.156 -4.203 1 98.06 119 ARG B N 1
ATOM 3434 C CA . ARG B 1 119 ? 4.625 9.477 -3.219 1 98.06 119 ARG B CA 1
ATOM 3435 C C . ARG B 1 119 ? 4.207 10.938 -3.316 1 98.06 119 ARG B C 1
ATOM 3437 O O . ARG B 1 119 ? 5.043 11.812 -3.541 1 98.06 119 ARG B O 1
ATOM 3444 N N . ILE B 1 120 ? 2.934 11.102 -3.162 1 97.56 120 ILE B N 1
ATOM 3445 C CA . ILE B 1 120 ? 2.387 12.438 -2.957 1 97.56 120 ILE B CA 1
ATOM 3446 C C . ILE B 1 120 ? 1.99 12.609 -1.492 1 97.56 120 ILE B C 1
ATOM 3448 O O . ILE B 1 120 ? 2.318 13.625 -0.87 1 97.56 120 ILE B O 1
ATOM 3452 N N . ASP B 1 121 ? 1.338 11.625 -1.02 1 98 121 ASP B N 1
ATOM 3453 C CA . ASP B 1 121 ? 0.789 11.664 0.333 1 98 121 ASP B CA 1
ATOM 3454 C C . ASP B 1 121 ? 1.556 10.727 1.264 1 98 121 ASP B C 1
ATOM 3456 O O . ASP B 1 121 ? 1.308 9.516 1.28 1 98 121 ASP B O 1
ATOM 3460 N N . MET B 1 122 ? 2.416 11.234 2.131 1 98.69 122 MET B N 1
ATOM 3461 C CA . MET B 1 122 ? 3.121 10.477 3.162 1 98.69 122 MET B CA 1
ATOM 3462 C C . MET B 1 122 ? 2.611 10.844 4.551 1 98.69 122 MET B C 1
ATOM 3464 O O . MET B 1 122 ? 3.145 10.375 5.559 1 98.69 122 MET B O 1
ATOM 3468 N N . GLY B 1 123 ? 1.584 11.547 4.613 1 98.44 123 GLY B N 1
ATOM 3469 C CA . GLY B 1 123 ? 1.052 12.234 5.781 1 98.44 123 GLY B CA 1
ATOM 3470 C C . GLY B 1 123 ? 0.977 13.734 5.613 1 98.44 123 GLY B C 1
ATOM 3471 O O . GLY B 1 123 ? 2.004 14.422 5.605 1 98.44 123 GLY B O 1
ATOM 3472 N N . THR B 1 124 ? -0.236 14.242 5.441 1 97.38 124 THR B N 1
ATOM 3473 C CA . THR B 1 124 ? -0.455 15.664 5.207 1 97.38 124 THR B CA 1
ATOM 3474 C C . THR B 1 124 ? -0.119 16.484 6.453 1 97.38 124 THR B C 1
ATOM 3476 O O . THR B 1 124 ? 0.336 15.93 7.457 1 97.38 124 THR B O 1
ATOM 3479 N N . TYR B 1 125 ? -0.284 17.75 6.367 1 98.06 125 TYR B N 1
ATOM 3480 C CA . TYR B 1 125 ? 0.176 18.656 7.414 1 98.06 125 TYR B CA 1
ATOM 3481 C C . TYR B 1 125 ? -0.458 18.312 8.758 1 98.06 125 TYR B C 1
ATOM 3483 O O . TYR B 1 125 ? 0.172 18.453 9.805 1 98.06 125 TYR B O 1
ATOM 3491 N N . ASP B 1 126 ? -1.721 17.891 8.727 1 96.94 126 ASP B N 1
ATOM 3492 C CA . ASP B 1 126 ? -2.43 17.609 9.969 1 96.94 126 ASP B CA 1
ATOM 3493 C C . ASP B 1 126 ? -1.783 16.438 10.719 1 96.94 126 ASP B C 1
ATOM 3495 O O . ASP B 1 126 ? -1.853 16.375 11.945 1 96.94 126 ASP B O 1
ATOM 3499 N N . LYS B 1 127 ? -1.182 15.547 9.969 1 98.31 127 LYS B N 1
ATOM 3500 C CA . LYS B 1 127 ? -0.47 14.469 10.648 1 98.31 127 LYS B CA 1
ATOM 3501 C C . LYS B 1 127 ? 0.793 14.984 11.328 1 98.31 127 LYS B C 1
ATOM 3503 O O . LYS B 1 127 ? 1.145 14.531 12.422 1 98.31 127 LYS B O 1
ATOM 3508 N N . VAL B 1 128 ? 1.496 15.898 10.648 1 98.88 128 VAL B N 1
ATOM 3509 C CA . VAL B 1 128 ? 2.641 16.547 11.273 1 98.88 128 VAL B CA 1
ATOM 3510 C C . VAL B 1 128 ? 2.197 17.25 12.555 1 98.88 128 VAL B C 1
ATOM 3512 O O . VAL B 1 128 ? 2.889 17.203 13.578 1 98.88 128 VAL B O 1
ATOM 3515 N N . CYS B 1 129 ? 1.042 17.859 12.555 1 98.69 129 CYS B N 1
ATOM 3516 C CA . CYS B 1 129 ? 0.487 18.531 13.719 1 98.69 129 CYS B CA 1
ATOM 3517 C C . CYS B 1 129 ? 0.232 17.531 14.852 1 98.69 129 CYS B C 1
ATOM 3519 O O . CYS B 1 129 ? 0.52 17.828 16.016 1 98.69 129 CYS B O 1
ATOM 3521 N N . SER B 1 130 ? -0.31 16.422 14.523 1 98.44 130 SER B N 1
ATOM 3522 C CA . SER B 1 130 ? -0.567 15.414 15.539 1 98.44 130 SER B CA 1
ATOM 3523 C C . SER B 1 130 ? 0.729 14.938 16.188 1 98.44 130 SER B C 1
ATOM 3525 O O . SER B 1 130 ? 0.776 14.703 17.406 1 98.44 130 SER B O 1
ATOM 3527 N N . VAL B 1 131 ? 1.743 14.773 15.391 1 98.88 131 VAL B N 1
ATOM 3528 C CA . VAL B 1 131 ? 3.047 14.414 15.938 1 98.88 131 VAL B CA 1
ATOM 3529 C C . VAL B 1 131 ? 3.535 15.523 16.859 1 98.88 131 VAL B C 1
ATOM 3531 O O . VAL B 1 131 ? 4.051 15.258 17.953 1 98.88 131 VAL B O 1
ATOM 3534 N N . ALA B 1 132 ? 3.355 16.766 16.438 1 98.88 132 ALA B N 1
ATOM 3535 C CA . ALA B 1 132 ? 3.76 17.906 17.25 1 98.88 132 ALA B CA 1
ATOM 3536 C C . ALA B 1 132 ? 3.07 17.875 18.609 1 98.88 132 ALA B C 1
ATOM 3538 O O . ALA B 1 132 ? 3.697 18.141 19.641 1 98.88 132 ALA B O 1
ATOM 3539 N N . TYR B 1 133 ? 1.827 17.531 18.609 1 98.44 133 TYR B N 1
ATOM 3540 C CA . TYR B 1 133 ? 1.107 17.406 19.875 1 98.44 133 TYR B CA 1
ATOM 3541 C C . TYR B 1 133 ? 1.765 16.359 20.781 1 98.44 133 TYR B C 1
ATOM 3543 O O . TYR B 1 133 ? 1.994 16.609 21.953 1 98.44 133 TYR B O 1
ATOM 3551 N N . VAL B 1 134 ? 2.049 15.203 20.219 1 98.62 134 VAL B N 1
ATOM 3552 C CA . VAL B 1 134 ? 2.627 14.102 21 1 98.62 134 VAL B CA 1
ATOM 3553 C C . VAL B 1 134 ? 3.965 14.539 21.594 1 98.62 134 VAL B C 1
ATOM 3555 O O . VAL B 1 134 ? 4.219 14.336 22.781 1 98.62 134 VAL B O 1
ATOM 3558 N N . LEU B 1 135 ? 4.781 15.188 20.766 1 98.75 135 LEU B N 1
ATOM 3559 C CA . LEU B 1 135 ? 6.098 15.609 21.234 1 98.75 135 LEU B CA 1
ATOM 3560 C C . LEU B 1 135 ? 5.965 16.656 22.328 1 98.75 135 LEU B C 1
ATOM 3562 O O . LEU B 1 135 ? 6.734 16.641 23.297 1 98.75 135 LEU B O 1
ATOM 3566 N N . HIS B 1 136 ? 5.039 17.516 22.172 1 97.88 136 HIS B N 1
ATOM 3567 C CA . HIS B 1 136 ? 4.816 18.562 23.156 1 97.88 136 HIS B CA 1
ATOM 3568 C C . HIS B 1 136 ? 4.336 17.984 24.484 1 97.88 136 HIS B C 1
ATOM 3570 O O . HIS B 1 136 ? 4.77 18.406 25.562 1 97.88 136 HIS B O 1
ATOM 3576 N N . GLU B 1 137 ? 3.434 17.047 24.438 1 96.75 137 GLU B N 1
ATOM 3577 C CA . GLU B 1 137 ? 2.74 16.516 25.609 1 96.75 137 GLU B CA 1
ATOM 3578 C C . GLU B 1 137 ? 3.561 15.438 26.297 1 96.75 137 GLU B C 1
ATOM 3580 O O . GLU B 1 137 ? 3.541 15.32 27.531 1 96.75 137 GLU B O 1
ATOM 3585 N N . PHE B 1 138 ? 4.309 14.664 25.516 1 97.38 138 PHE B N 1
ATOM 3586 C CA . PHE B 1 138 ? 4.867 13.453 26.078 1 97.38 138 PHE B CA 1
ATOM 3587 C C . PHE B 1 138 ? 6.391 13.469 26.016 1 97.38 138 PHE B C 1
ATOM 3589 O O . PHE B 1 138 ? 7.055 12.633 26.625 1 97.38 138 PHE B O 1
ATOM 3596 N N . GLY B 1 139 ? 6.98 14.359 25.266 1 97.56 139 GLY B N 1
ATOM 3597 C CA . GLY B 1 139 ? 8.43 14.492 25.219 1 97.56 139 GLY B CA 1
ATOM 3598 C C . GLY B 1 139 ? 8.969 14.633 23.812 1 97.56 139 GLY B C 1
ATOM 3599 O O . GLY B 1 139 ? 8.57 13.891 22.906 1 97.56 139 GLY B O 1
ATOM 3600 N N . VAL B 1 140 ? 9.93 15.469 23.594 1 97.56 140 VAL B N 1
ATOM 3601 C CA . VAL B 1 140 ? 10.43 15.836 22.281 1 97.56 140 VAL B CA 1
ATOM 3602 C C . VAL B 1 140 ? 11.375 14.758 21.766 1 97.56 140 VAL B C 1
ATOM 3604 O O . VAL B 1 140 ? 11.773 14.773 20.594 1 97.56 140 VAL B O 1
ATOM 3607 N N . ASP B 1 141 ? 11.781 13.773 22.625 1 97.62 141 ASP B N 1
ATOM 3608 C CA . ASP B 1 141 ? 12.719 12.734 22.203 1 97.62 141 ASP B CA 1
ATOM 3609 C C . ASP B 1 141 ? 12.031 11.383 22.094 1 97.62 141 ASP B C 1
ATOM 3611 O O . ASP B 1 141 ? 12.688 10.336 22.062 1 97.62 141 ASP B O 1
ATOM 3615 N N . GLU B 1 142 ? 10.727 11.383 21.984 1 97.81 142 GLU B N 1
ATOM 3616 C CA . GLU B 1 142 ? 9.953 10.156 21.891 1 97.81 142 GLU B CA 1
ATOM 3617 C C . GLU B 1 142 ? 10.219 9.422 20.578 1 97.81 142 GLU B C 1
ATOM 3619 O O . GLU B 1 142 ? 10.453 10.055 19.547 1 97.81 142 GLU B O 1
ATOM 3624 N N . THR B 1 143 ? 10.25 8.094 20.641 1 98.81 143 THR B N 1
ATOM 3625 C CA . THR B 1 143 ? 10.219 7.203 19.484 1 98.81 143 THR B CA 1
ATOM 3626 C C . THR B 1 143 ? 8.914 6.414 19.453 1 98.81 143 THR B C 1
ATOM 3628 O O . THR B 1 143 ? 8.586 5.703 20.406 1 98.81 143 THR B O 1
ATOM 3631 N N . PHE B 1 144 ? 8.164 6.598 18.375 1 98.94 144 PHE B N 1
ATOM 3632 C CA . PHE B 1 144 ? 6.832 6 18.328 1 98.94 144 PHE B CA 1
ATOM 3633 C C . PHE B 1 144 ? 6.301 5.973 16.906 1 98.94 144 PHE B C 1
ATOM 3635 O O . PHE B 1 144 ? 6.922 6.52 16 1 98.94 144 PHE B O 1
ATOM 3642 N N . ILE B 1 145 ? 5.234 5.285 16.719 1 98.94 145 ILE B N 1
ATOM 3643 C CA . ILE B 1 145 ? 4.414 5.375 15.516 1 98.94 145 ILE B CA 1
ATOM 3644 C C . ILE B 1 145 ? 3.08 6.043 15.844 1 98.94 145 ILE B C 1
ATOM 3646 O O . ILE B 1 145 ? 2.449 5.719 16.859 1 98.94 145 ILE B O 1
ATOM 3650 N N . LEU B 1 146 ? 2.736 7.062 15.086 1 98.94 146 LEU B N 1
ATOM 3651 C CA . LEU B 1 146 ? 1.405 7.656 15.156 1 98.94 146 LEU B CA 1
ATOM 3652 C C . LEU B 1 146 ? 0.472 7.023 14.133 1 98.94 146 LEU B C 1
ATOM 3654 O O . LEU B 1 146 ? 0.819 6.918 12.953 1 98.94 146 LEU B O 1
ATOM 3658 N N . ALA B 1 147 ? -0.614 6.531 14.547 1 98.81 147 ALA B N 1
ATOM 3659 C CA . ALA B 1 147 ? -1.695 6.109 13.656 1 98.81 147 ALA B CA 1
ATOM 3660 C C . ALA B 1 147 ? -2.881 7.066 13.75 1 98.81 147 ALA B C 1
ATOM 3662 O O . ALA B 1 147 ? -3.553 7.141 14.781 1 98.81 147 ALA B O 1
ATOM 3663 N N . GLU B 1 148 ? -3.043 7.871 12.711 1 97.56 148 GLU B N 1
ATOM 3664 C CA . GLU B 1 148 ? -4.199 8.75 12.586 1 97.56 148 GLU B CA 1
ATOM 3665 C C . GLU B 1 148 ? -5.332 8.07 11.82 1 97.56 148 GLU B C 1
ATOM 3667 O O . GLU B 1 148 ? -5.223 7.848 10.609 1 97.56 148 GLU B O 1
ATOM 3672 N N . LEU B 1 149 ? -6.391 7.801 12.508 1 96.5 149 LEU B N 1
ATOM 3673 C CA . LEU B 1 149 ? -7.484 6.992 11.977 1 96.5 149 LEU B CA 1
ATOM 3674 C C . LEU B 1 149 ? -8.766 7.812 11.883 1 96.5 149 LEU B C 1
ATOM 3676 O O . LEU B 1 149 ? -9.57 7.82 12.82 1 96.5 149 LEU B O 1
ATOM 3680 N N . GLY B 1 150 ? -8.93 8.414 10.766 1 91.38 150 GLY B N 1
ATOM 3681 C CA . GLY B 1 150 ? -10.055 9.32 10.578 1 91.38 150 GLY B CA 1
ATOM 3682 C C . GLY B 1 150 ? -11.195 8.695 9.797 1 91.38 150 GLY B C 1
ATOM 3683 O O . GLY B 1 150 ? -11.18 7.496 9.516 1 91.38 150 GLY B O 1
ATOM 3684 N N . TYR B 1 151 ? -12.125 9.516 9.539 1 89.06 151 TYR B N 1
ATOM 3685 C CA . TYR B 1 151 ? -13.297 9.078 8.789 1 89.06 151 TYR B CA 1
ATOM 3686 C C . TYR B 1 151 ? -12.922 8.688 7.367 1 89.06 151 TYR B C 1
ATOM 3688 O O . TYR B 1 151 ? -13.367 7.656 6.859 1 89.06 151 TYR B O 1
ATOM 3696 N N . GLY B 1 152 ? -12.133 9.445 6.785 1 90.44 152 GLY B N 1
ATOM 3697 C CA . GLY B 1 152 ? -11.797 9.203 5.391 1 90.44 152 GLY B CA 1
ATOM 3698 C C . GLY B 1 152 ? -10.602 8.281 5.223 1 90.44 152 GLY B C 1
ATOM 3699 O O . GLY B 1 152 ? -10.688 7.273 4.52 1 90.44 152 GLY B O 1
ATOM 3700 N N . PHE B 1 153 ? -9.547 8.648 5.91 1 94.62 153 PHE B N 1
ATOM 3701 C CA . PHE B 1 153 ? -8.25 8.047 5.602 1 94.62 153 PHE B CA 1
ATOM 3702 C C . PHE B 1 153 ? -7.547 7.602 6.875 1 94.62 153 PHE B C 1
ATOM 3704 O O . PHE B 1 153 ? -7.793 8.141 7.953 1 94.62 153 PHE B O 1
ATOM 3711 N N . ASN B 1 154 ? -6.758 6.59 6.73 1 97.44 154 ASN B N 1
ATOM 3712 C CA . ASN B 1 154 ? -5.742 6.238 7.719 1 97.44 154 ASN B CA 1
ATOM 3713 C C . ASN B 1 154 ? -4.355 6.707 7.293 1 97.44 154 ASN B C 1
ATOM 3715 O O . ASN B 1 154 ? -4.02 6.668 6.105 1 97.44 154 ASN B O 1
ATOM 3719 N N . ALA B 1 155 ? -3.645 7.164 8.219 1 98.44 155 ALA B N 1
ATOM 3720 C CA . ALA B 1 155 ? -2.246 7.512 7.98 1 98.44 155 ALA B CA 1
ATOM 3721 C C . ALA B 1 155 ? -1.356 7.027 9.125 1 98.44 155 ALA B C 1
ATOM 3723 O O . ALA B 1 155 ? -1.817 6.879 10.258 1 98.44 155 ALA B O 1
ATOM 3724 N N . PHE B 1 156 ? -0.163 6.754 8.836 1 98.94 156 PHE B N 1
ATOM 3725 C CA . PHE B 1 156 ? 0.814 6.254 9.797 1 98.94 156 PHE B CA 1
ATOM 3726 C C . PHE B 1 156 ? 2.123 7.027 9.688 1 98.94 156 PHE B C 1
ATOM 3728 O O . PHE B 1 156 ? 2.645 7.227 8.586 1 98.94 156 PHE B O 1
ATOM 3735 N N . ILE B 1 157 ? 2.629 7.504 10.781 1 98.94 157 ILE B N 1
ATOM 3736 C CA . ILE B 1 157 ? 3.854 8.297 10.805 1 98.94 157 ILE B CA 1
ATOM 3737 C C . ILE B 1 157 ? 4.871 7.652 11.742 1 98.94 157 ILE B C 1
ATOM 3739 O O . ILE B 1 157 ? 4.551 7.324 12.883 1 98.94 157 ILE B O 1
ATOM 3743 N N . ALA B 1 158 ? 6.082 7.426 11.234 1 98.94 158 ALA B N 1
ATOM 3744 C CA . ALA B 1 158 ? 7.18 6.898 12.047 1 98.94 158 ALA B CA 1
ATOM 3745 C C . ALA B 1 158 ? 8.039 8.031 12.602 1 98.94 158 ALA B C 1
ATOM 3747 O O . ALA B 1 158 ? 8.547 8.859 11.844 1 98.94 158 ALA B O 1
ATOM 3748 N N . VAL B 1 159 ? 8.195 8.055 13.898 1 98.94 159 VAL B N 1
ATOM 3749 C CA . VAL B 1 159 ? 8.984 9.078 14.586 1 98.94 159 VAL B CA 1
ATOM 3750 C C . VAL B 1 159 ? 10.117 8.414 15.375 1 98.94 159 VAL B C 1
ATOM 3752 O O . VAL B 1 159 ? 9.875 7.5 16.156 1 98.94 159 VAL B O 1
ATOM 3755 N N . GLU B 1 160 ? 11.305 8.805 15.133 1 98.88 160 GLU B N 1
ATOM 3756 C CA . GLU B 1 160 ? 12.492 8.328 15.844 1 98.88 160 GLU B CA 1
ATOM 3757 C C . GLU B 1 160 ? 13.172 9.469 16.594 1 98.88 160 GLU B C 1
ATOM 3759 O O . GLU B 1 160 ? 13.688 10.406 15.977 1 98.88 160 GLU B O 1
ATOM 3764 N N . GLU B 1 161 ? 13.172 9.422 17.938 1 98.5 161 GLU B N 1
ATOM 3765 C CA . GLU B 1 161 ? 13.805 10.43 18.781 1 98.5 161 GLU B CA 1
ATOM 3766 C C . GLU B 1 161 ? 13.32 11.828 18.422 1 98.5 161 GLU B C 1
ATOM 3768 O O . GLU B 1 161 ? 14.125 12.742 18.203 1 98.5 161 GLU B O 1
ATOM 3773 N N . GLY B 1 162 ? 12.047 11.969 18.203 1 98.69 162 GLY B N 1
ATOM 3774 C CA . GLY B 1 162 ? 11.391 13.242 18 1 98.69 162 GLY B CA 1
ATOM 3775 C C . GLY B 1 162 ? 11.383 13.68 16.547 1 98.69 162 GLY B C 1
ATOM 3776 O O . GLY B 1 162 ? 10.82 14.727 16.203 1 98.69 162 GLY B O 1
ATOM 3777 N N . ARG B 1 163 ? 11.938 12.891 15.656 1 98.81 163 ARG B N 1
ATOM 3778 C CA . ARG B 1 163 ? 12.016 13.242 14.242 1 98.81 163 ARG B CA 1
ATOM 3779 C C . ARG B 1 163 ? 11.125 12.328 13.406 1 98.81 163 ARG B C 1
ATOM 3781 O O . ARG B 1 163 ? 11.156 11.102 13.57 1 98.81 163 ARG B O 1
ATOM 3788 N N . ILE B 1 164 ? 10.352 12.922 12.562 1 98.94 164 ILE B N 1
ATOM 3789 C CA . ILE B 1 164 ? 9.602 12.117 11.602 1 98.94 164 ILE B CA 1
ATOM 3790 C C . ILE B 1 164 ? 10.562 11.531 10.562 1 98.94 164 ILE B C 1
ATOM 3792 O O . ILE B 1 164 ? 11.289 12.273 9.898 1 98.94 164 ILE B O 1
ATOM 3796 N N . VAL B 1 165 ? 10.57 10.219 10.391 1 98.94 165 VAL B N 1
ATOM 3797 C CA . VAL B 1 165 ? 11.578 9.617 9.523 1 98.94 165 VAL B CA 1
ATOM 3798 C C . VAL B 1 165 ? 10.898 8.883 8.375 1 98.94 165 VAL B C 1
ATOM 3800 O O . VAL B 1 165 ? 11.555 8.477 7.414 1 98.94 165 VAL B O 1
ATOM 3803 N N . ASP B 1 166 ? 9.617 8.703 8.445 1 98.88 166 ASP B N 1
ATOM 3804 C CA . ASP B 1 166 ? 8.844 8.055 7.391 1 98.88 166 ASP B CA 1
ATOM 3805 C C . ASP B 1 166 ? 7.348 8.266 7.602 1 98.88 166 ASP B C 1
ATOM 3807 O O . ASP B 1 166 ? 6.926 8.727 8.664 1 98.88 166 ASP B O 1
ATOM 3811 N N . GLY B 1 167 ? 6.555 8.039 6.547 1 98.88 167 GLY B N 1
ATOM 3812 C CA . GLY B 1 167 ? 5.109 8.148 6.652 1 98.88 167 GLY B CA 1
ATOM 3813 C C . GLY B 1 167 ? 4.375 7.414 5.547 1 98.88 167 GLY B C 1
ATOM 3814 O O . GLY B 1 167 ? 4.852 7.355 4.41 1 98.88 167 GLY B O 1
ATOM 3815 N N . ILE B 1 168 ? 3.277 6.848 5.859 1 98.81 168 ILE B N 1
ATOM 3816 C CA . ILE B 1 168 ? 2.275 6.32 4.938 1 98.81 168 ILE B CA 1
ATOM 3817 C C . ILE B 1 168 ? 0.997 7.148 5.035 1 98.81 168 ILE B C 1
ATOM 3819 O O . ILE B 1 168 ? 0.292 7.094 6.047 1 98.81 168 ILE B O 1
ATOM 3823 N N . GLY B 1 169 ? 0.719 7.879 4.008 1 98.44 169 GLY B N 1
ATOM 3824 C CA . GLY B 1 169 ? -0.394 8.812 4.027 1 98.44 169 GLY B CA 1
ATOM 3825 C C . GLY B 1 169 ? -1.733 8.156 3.756 1 98.44 169 GLY B C 1
ATOM 3826 O O . GLY B 1 169 ? -1.804 6.938 3.562 1 98.44 169 GLY B O 1
ATOM 3827 N N . GLY B 1 170 ? -2.713 8.984 3.785 1 97.31 170 GLY B N 1
ATOM 3828 C CA . GLY B 1 170 ? -4.074 8.492 3.639 1 97.31 170 GLY B CA 1
ATOM 3829 C C . GLY B 1 170 ? -4.34 7.863 2.285 1 97.31 170 GLY B C 1
ATOM 3830 O O . GLY B 1 170 ? -5.172 6.961 2.168 1 97.31 170 GLY B O 1
ATOM 3831 N N . THR B 1 171 ? -3.646 8.289 1.26 1 97.56 171 THR B N 1
ATOM 3832 C CA . THR B 1 171 ? -3.924 7.785 -0.081 1 97.56 171 THR B CA 1
ATOM 3833 C C . THR B 1 171 ? 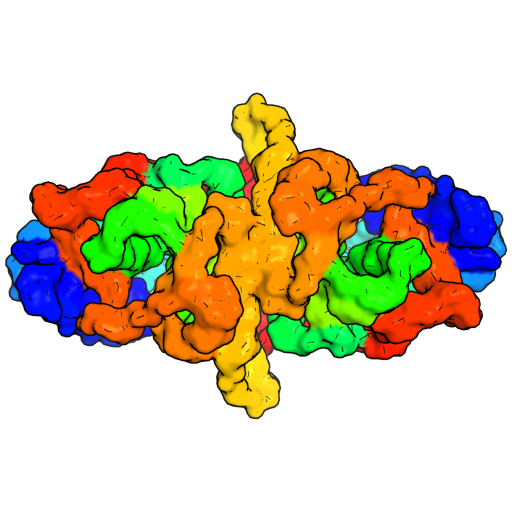-2.795 6.879 -0.565 1 97.56 171 THR B C 1
ATOM 3835 O O . THR B 1 171 ? -2.746 6.516 -1.741 1 97.56 171 THR B O 1
ATOM 3838 N N . SER B 1 172 ? -1.863 6.52 0.296 1 98 172 SER B N 1
ATOM 3839 C CA . SER B 1 172 ? -0.711 5.746 -0.154 1 98 172 SER B CA 1
ATOM 3840 C C . SER B 1 172 ? -0.548 4.473 0.666 1 98 172 SER B C 1
ATOM 3842 O O . SER B 1 172 ? 0.436 3.746 0.507 1 98 172 SER B O 1
ATOM 3844 N N . GLY B 1 173 ? -1.467 4.246 1.518 1 97.19 173 GLY B N 1
ATOM 3845 C CA . GLY B 1 173 ? -1.337 3.098 2.402 1 97.19 173 GLY B CA 1
ATOM 3846 C C . GLY B 1 173 ? -2.469 2.1 2.254 1 97.19 173 GLY B C 1
ATOM 3847 O O . GLY B 1 173 ? -2.779 1.664 1.144 1 97.19 173 GLY B O 1
ATOM 3848 N N . PHE B 1 174 ? -3.078 1.753 3.396 1 97.75 174 PHE B N 1
ATOM 3849 C CA . PHE B 1 174 ? -4.09 0.711 3.506 1 97.75 174 PHE B CA 1
ATOM 3850 C C . PHE B 1 174 ? -5.484 1.319 3.619 1 97.75 174 PHE B C 1
ATOM 3852 O O . PHE B 1 174 ? -5.633 2.463 4.059 1 97.75 174 PHE B O 1
ATOM 3859 N N . PRO B 1 175 ? -6.488 0.565 3.285 1 97.19 175 PRO B N 1
ATOM 3860 C CA . PRO B 1 175 ? -7.84 1.13 3.223 1 97.19 175 PRO B CA 1
ATOM 3861 C C . PRO B 1 175 ? -8.281 1.752 4.547 1 97.19 175 PRO B C 1
ATOM 3863 O O . PRO B 1 175 ? -7.977 1.218 5.617 1 97.19 175 PRO B O 1
ATOM 3866 N N . GLY B 1 176 ? -8.93 2.887 4.43 1 96.94 176 GLY B N 1
ATOM 3867 C CA . GLY B 1 176 ? -9.57 3.533 5.559 1 96.94 176 GLY B CA 1
ATOM 3868 C C . GLY B 1 176 ? -11.047 3.203 5.672 1 96.94 176 GLY B C 1
ATOM 3869 O O . GLY B 1 176 ? -11.531 2.256 5.047 1 96.94 176 GLY B O 1
ATOM 3870 N N . TYR B 1 177 ? -11.68 3.936 6.539 1 96.5 177 TYR B N 1
ATOM 3871 C CA . TYR B 1 177 ? -13.117 3.732 6.688 1 96.5 177 TYR B CA 1
ATOM 3872 C C . TYR B 1 177 ? -13.852 4.074 5.395 1 96.5 177 TYR B C 1
ATOM 3874 O O . TYR B 1 177 ? -14.633 3.266 4.887 1 96.5 177 TYR B O 1
ATOM 3882 N N . SER B 1 178 ? -13.516 5.207 4.801 1 95.06 178 SER B N 1
ATOM 3883 C CA . SER B 1 178 ? -14.25 5.641 3.617 1 95.06 178 SER B CA 1
ATOM 3884 C C . SER B 1 178 ? -13.414 5.484 2.354 1 95.06 178 SER B C 1
ATOM 3886 O O . SER B 1 178 ? -13.953 5.383 1.251 1 95.06 178 SER B O 1
ATOM 3888 N N . SER B 1 179 ? -12.141 5.465 2.488 1 96.12 179 SER B N 1
ATOM 3889 C CA . SER B 1 179 ? -11.266 5.641 1.335 1 96.12 179 SER B CA 1
ATOM 3890 C C . SER B 1 179 ? -10.609 4.32 0.93 1 96.12 179 SER B C 1
ATOM 3892 O O . SER B 1 179 ? -10.227 3.523 1.788 1 96.12 179 SER B O 1
ATOM 3894 N N . ILE B 1 180 ? -10.344 4.211 -0.362 1 97.5 180 ILE B N 1
ATOM 3895 C CA . ILE B 1 180 ? -9.664 3.068 -0.961 1 97.5 180 ILE B CA 1
ATOM 3896 C C . ILE B 1 180 ? -8.172 3.143 -0.663 1 97.5 180 ILE B C 1
ATOM 3898 O O . ILE B 1 180 ? -7.477 2.125 -0.689 1 97.5 180 ILE B O 1
ATOM 3902 N N . SER B 1 181 ? -7.68 4.336 -0.331 1 97.56 181 SER B N 1
ATOM 3903 C CA . SER B 1 181 ? -6.273 4.613 -0.057 1 97.56 181 SER B CA 1
ATOM 3904 C C . SER B 1 181 ? -5.406 4.344 -1.282 1 97.56 181 SER B C 1
ATOM 3906 O O . SER B 1 181 ? -5.688 4.848 -2.371 1 97.56 181 SER B O 1
ATOM 3908 N N . ALA B 1 182 ? -4.234 3.621 -1.157 1 98.19 182 ALA B N 1
ATOM 3909 C CA . ALA B 1 182 ? -3.441 3.277 -2.336 1 98.19 182 ALA B CA 1
ATOM 3910 C C . ALA B 1 182 ? -4.227 2.369 -3.279 1 98.19 182 ALA B C 1
ATOM 3912 O O . ALA B 1 182 ? -4.992 1.514 -2.83 1 98.19 182 ALA B O 1
ATOM 3913 N N . ILE B 1 183 ? -4.008 2.584 -4.512 1 98.12 183 ILE B N 1
ATOM 3914 C CA . ILE B 1 183 ? -4.793 1.844 -5.492 1 98.12 183 ILE B CA 1
ATOM 3915 C C . ILE B 1 183 ? -3.938 0.749 -6.121 1 98.12 183 ILE B C 1
ATOM 3917 O O . ILE B 1 183 ? -2.814 1.007 -6.562 1 98.12 183 ILE B O 1
ATOM 3921 N N . ASP B 1 184 ? -4.418 -0.489 -6.059 1 98.19 184 ASP B N 1
ATOM 3922 C CA . ASP B 1 184 ? -3.822 -1.574 -6.832 1 98.19 184 ASP B CA 1
ATOM 3923 C C . ASP B 1 184 ? -3.578 -1.15 -8.281 1 98.19 184 ASP B C 1
ATOM 3925 O O . ASP B 1 184 ? -4.492 -0.674 -8.953 1 98.19 184 ASP B O 1
ATOM 3929 N N . GLY B 1 185 ? -2.352 -1.332 -8.742 1 97 185 GLY B N 1
ATOM 3930 C CA . GLY B 1 185 ? -2.004 -0.875 -10.078 1 97 185 GLY B CA 1
ATOM 3931 C C . GLY B 1 185 ? -2.887 -1.468 -11.164 1 97 185 GLY B C 1
ATOM 3932 O O . GLY B 1 185 ? -3.264 -0.776 -12.109 1 97 185 GLY B O 1
ATOM 3933 N N . GLU B 1 186 ? -3.215 -2.719 -11.055 1 95.5 186 GLU B N 1
ATOM 3934 C CA . GLU B 1 186 ? -4.078 -3.361 -12.047 1 95.5 186 GLU B CA 1
ATOM 3935 C C . GLU B 1 186 ? -5.508 -2.828 -11.953 1 95.5 186 GLU B C 1
ATOM 3937 O O . GLU B 1 186 ? -6.188 -2.695 -12.977 1 95.5 186 GLU B O 1
ATOM 3942 N N . LEU B 1 187 ? -5.957 -2.578 -10.75 1 96.25 187 LEU B N 1
ATOM 3943 C CA . LEU B 1 187 ? -7.27 -1.964 -10.586 1 96.25 187 LEU B CA 1
ATOM 3944 C C . LEU B 1 187 ? -7.309 -0.581 -11.227 1 96.25 187 LEU B C 1
ATOM 3946 O O . LEU B 1 187 ? -8.266 -0.239 -11.922 1 96.25 187 LEU B O 1
ATOM 3950 N N . ALA B 1 188 ? -6.285 0.185 -10.953 1 95.62 188 ALA B N 1
ATOM 3951 C CA . ALA B 1 188 ? -6.195 1.513 -11.555 1 95.62 188 ALA B CA 1
ATOM 3952 C C . ALA B 1 188 ? -6.25 1.429 -13.078 1 95.62 188 ALA B C 1
ATOM 3954 O O . ALA B 1 188 ? -6.922 2.232 -13.727 1 95.62 188 ALA B O 1
ATOM 3955 N N . TYR B 1 189 ? -5.527 0.501 -13.633 1 93.19 189 TYR B N 1
ATOM 3956 C CA . TYR B 1 189 ? -5.527 0.283 -15.078 1 93.19 189 TYR B CA 1
ATOM 3957 C C . TYR B 1 189 ? -6.93 -0.023 -15.586 1 93.19 189 TYR B C 1
ATOM 3959 O O . TYR B 1 189 ? -7.379 0.562 -16.578 1 93.19 189 TYR B O 1
ATOM 3967 N N . LEU B 1 190 ? -7.59 -0.874 -14.867 1 92.69 190 LEU B N 1
ATOM 3968 C CA . LEU B 1 190 ? -8.922 -1.293 -15.289 1 92.69 190 LEU B CA 1
ATOM 3969 C C . LEU B 1 190 ? -9.914 -0.137 -15.188 1 92.69 190 LEU B C 1
ATOM 3971 O O . LEU B 1 190 ? -10.836 -0.037 -15.992 1 92.69 190 LEU B O 1
ATOM 3975 N N . MET B 1 191 ? -9.695 0.708 -14.203 1 92.25 191 MET B N 1
ATOM 3976 C CA . MET B 1 191 ? -10.586 1.854 -14.031 1 92.25 191 MET B CA 1
ATOM 3977 C C . MET B 1 191 ? -10.297 2.93 -15.078 1 92.25 191 MET B C 1
ATOM 3979 O O . MET B 1 191 ? -11.188 3.707 -15.43 1 92.25 191 MET B O 1
ATOM 3983 N N . GLY B 1 192 ? -9.086 2.957 -15.555 1 89.81 192 GLY B N 1
ATOM 3984 C CA . GLY B 1 192 ? -8.688 4 -16.484 1 89.81 192 GLY B CA 1
ATOM 3985 C C . GLY B 1 192 ? -8.398 5.324 -15.805 1 89.81 192 GLY B C 1
ATOM 3986 O O . GLY B 1 192 ? -7.348 5.488 -15.18 1 89.81 192 GLY B O 1
ATOM 3987 N N . ARG B 1 193 ? -9.414 6.234 -15.844 1 90.75 193 ARG B N 1
ATOM 3988 C CA . ARG B 1 193 ? -9.211 7.555 -15.258 1 90.75 193 ARG B CA 1
ATOM 3989 C C . ARG B 1 193 ? -9.578 7.555 -13.773 1 90.75 193 ARG B C 1
ATOM 3991 O O . ARG B 1 193 ? -10.68 7.145 -13.406 1 90.75 193 ARG B O 1
ATOM 3998 N N . ILE B 1 194 ? -8.648 8.047 -13 1 92.5 194 ILE B N 1
ATOM 3999 C CA . ILE B 1 194 ? -8.883 8.117 -11.562 1 92.5 194 ILE B CA 1
ATOM 4000 C C . ILE B 1 194 ? -9.32 9.531 -11.18 1 92.5 194 ILE B C 1
ATOM 4002 O O . ILE B 1 194 ? -8.625 10.508 -11.484 1 92.5 194 ILE B O 1
ATOM 4006 N N . THR B 1 195 ? -10.43 9.633 -10.516 1 89.56 195 THR B N 1
ATOM 4007 C CA . THR B 1 195 ? -10.953 10.914 -10.07 1 89.56 195 THR B CA 1
ATOM 4008 C C . THR B 1 195 ? -10.969 11 -8.547 1 89.56 195 THR B C 1
ATOM 4010 O O . THR B 1 195 ? -10.758 10 -7.863 1 89.56 195 THR B O 1
ATOM 4013 N N . LYS B 1 196 ? -11.203 12.188 -8.031 1 86.75 196 LYS B N 1
ATOM 4014 C CA . LYS B 1 196 ? -11.18 12.398 -6.586 1 86.75 196 LYS B CA 1
ATOM 4015 C C . LYS B 1 196 ? -12.273 11.586 -5.891 1 86.75 196 LYS B C 1
ATOM 4017 O O . LYS B 1 196 ? -12.086 11.125 -4.766 1 86.75 196 LYS B O 1
ATOM 4022 N N . ASP B 1 197 ? -13.375 11.43 -6.516 1 88.81 197 ASP B N 1
ATOM 4023 C CA . ASP B 1 197 ? -14.469 10.672 -5.914 1 88.81 197 ASP B CA 1
ATOM 4024 C C . ASP B 1 197 ? -14.055 9.227 -5.641 1 88.81 197 ASP B C 1
ATOM 4026 O O . ASP B 1 197 ? -14.5 8.625 -4.66 1 88.81 197 ASP B O 1
ATOM 4030 N N . VAL B 1 198 ? -13.234 8.656 -6.496 1 89.75 198 VAL B N 1
ATOM 4031 C CA . VAL B 1 198 ? -12.734 7.301 -6.305 1 89.75 198 VAL B CA 1
ATOM 4032 C C . VAL B 1 198 ? -11.836 7.246 -5.074 1 89.75 198 VAL B C 1
ATOM 4034 O O . VAL B 1 198 ? -11.938 6.324 -4.262 1 89.75 198 VAL B O 1
ATOM 4037 N N . ILE B 1 199 ? -11.07 8.258 -4.93 1 91.88 199 ILE B N 1
ATOM 4038 C CA . ILE B 1 199 ? -10.086 8.312 -3.85 1 91.88 199 ILE B CA 1
ATOM 4039 C C . ILE B 1 199 ? -10.805 8.375 -2.504 1 91.88 199 ILE B C 1
ATOM 4041 O O . ILE B 1 199 ? -10.344 7.809 -1.516 1 91.88 199 ILE B O 1
ATOM 4045 N N . PHE B 1 200 ? -11.945 8.984 -2.445 1 91.25 200 PHE B N 1
ATOM 4046 C CA . PHE B 1 200 ? -12.656 9.211 -1.193 1 91.25 200 PHE B CA 1
ATOM 4047 C C . PHE B 1 200 ? -13.688 8.109 -0.955 1 91.25 200 PHE B C 1
ATOM 4049 O O . PHE B 1 200 ? -14.453 8.164 0.009 1 91.25 200 PHE B O 1
ATOM 4056 N N . SER B 1 201 ? -13.672 7.102 -1.797 1 94.5 201 SER B N 1
ATOM 4057 C CA . SER B 1 201 ? -14.617 5.996 -1.666 1 94.5 201 SER B CA 1
ATOM 4058 C C . SER B 1 201 ? -13.898 4.652 -1.656 1 94.5 201 SER B C 1
ATOM 4060 O O . SER B 1 201 ? -12.672 4.602 -1.581 1 94.5 201 SER B O 1
ATOM 4062 N N . GLY B 1 202 ? -14.641 3.609 -1.538 1 96.38 202 GLY B N 1
ATOM 4063 C CA . GLY B 1 202 ? -14.094 2.268 -1.667 1 96.38 202 GLY B CA 1
ATOM 4064 C C . GLY B 1 202 ? -13.438 1.767 -0.396 1 96.38 202 GLY B C 1
ATOM 4065 O O . GLY B 1 202 ? -12.688 0.784 -0.423 1 96.38 202 GLY B O 1
ATOM 4066 N N . GLY B 1 203 ? -13.633 2.439 0.694 1 97.25 203 GLY B N 1
ATOM 4067 C CA . GLY B 1 203 ? -13.109 1.967 1.966 1 97.25 203 GLY B CA 1
ATOM 4068 C C . GLY B 1 203 ? -13.938 0.845 2.57 1 97.25 203 GLY B C 1
ATOM 4069 O O . GLY B 1 203 ? -14.727 0.206 1.876 1 97.25 203 GLY B O 1
ATOM 4070 N N . LEU B 1 204 ? -13.727 0.555 3.803 1 97.69 204 LEU B N 1
ATOM 4071 C CA . LEU B 1 204 ? -14.359 -0.564 4.496 1 97.69 204 LEU B CA 1
ATOM 4072 C C . LEU B 1 204 ? -15.844 -0.299 4.719 1 97.69 204 LEU B C 1
ATOM 4074 O O . LEU B 1 204 ? -16.641 -1.236 4.812 1 97.69 204 LEU B O 1
ATOM 4078 N N . LYS B 1 205 ? -16.188 1.006 4.758 1 96.81 205 LYS B N 1
ATOM 4079 C CA . LYS B 1 205 ? -17.609 1.341 4.816 1 96.81 205 LYS B CA 1
ATOM 4080 C C . LYS B 1 205 ? -18.375 0.736 3.641 1 96.81 205 LYS B C 1
ATOM 4082 O O . LYS B 1 205 ? -19.391 0.08 3.828 1 96.81 205 LYS B O 1
ATOM 4087 N N . SER B 1 206 ? -17.875 0.947 2.438 1 97.19 206 SER B N 1
ATOM 4088 C CA . SER B 1 206 ? -18.5 0.405 1.229 1 97.19 206 SER B CA 1
ATOM 4089 C C . SER B 1 206 ? -18.5 -1.12 1.247 1 97.19 206 SER B C 1
ATOM 4091 O O . SER B 1 206 ? -19.469 -1.748 0.813 1 97.19 206 SER B O 1
ATOM 4093 N N . TYR B 1 207 ? -17.469 -1.757 1.762 1 97.69 207 TYR B N 1
ATOM 4094 C CA . TYR B 1 207 ? -17.328 -3.205 1.875 1 97.69 207 TYR B CA 1
ATOM 4095 C C . TYR B 1 207 ? -18.438 -3.787 2.75 1 97.69 207 TYR B C 1
ATOM 4097 O O . TYR B 1 207 ? -19.125 -4.734 2.352 1 97.69 207 TYR B O 1
ATOM 4105 N N . PHE B 1 208 ? -18.656 -3.215 3.902 1 97.75 208 PHE B N 1
ATOM 4106 C CA . PHE B 1 208 ? -19.641 -3.734 4.836 1 97.75 208 PHE B CA 1
ATOM 4107 C C . PHE B 1 208 ? -21.062 -3.43 4.352 1 97.75 208 PHE B C 1
ATOM 4109 O O . PHE B 1 208 ? -21.938 -4.285 4.418 1 97.75 208 PHE B O 1
ATOM 4116 N N . GLU B 1 209 ? -21.266 -2.227 3.789 1 97.31 209 GLU B N 1
ATOM 4117 C CA . GLU B 1 209 ? -22.578 -1.849 3.291 1 97.31 209 GLU B CA 1
ATOM 4118 C C . GLU B 1 209 ? -23.016 -2.77 2.158 1 97.31 209 GLU B C 1
ATOM 4120 O O . GLU B 1 209 ? -24.188 -3.188 2.111 1 97.31 209 GLU B O 1
ATOM 4125 N N . ALA B 1 210 ? -22.141 -3.068 1.279 1 96 210 ALA B N 1
ATOM 4126 C CA . ALA B 1 210 ? -22.453 -3.924 0.136 1 96 210 ALA B CA 1
ATOM 4127 C C . ALA B 1 210 ? -22.859 -5.324 0.589 1 96 210 ALA B C 1
ATOM 4129 O O . ALA B 1 210 ? -23.547 -6.039 -0.132 1 96 210 ALA B O 1
ATOM 4130 N N . ARG B 1 211 ? -22.484 -5.75 1.781 1 95.69 211 ARG B N 1
ATOM 4131 C CA . ARG B 1 211 ? -22.734 -7.094 2.293 1 95.69 211 ARG B CA 1
ATOM 4132 C C . ARG B 1 211 ? -23.828 -7.07 3.355 1 95.69 211 ARG B C 1
ATOM 4134 O O . ARG B 1 211 ? -24.141 -8.102 3.959 1 95.69 211 ARG B O 1
ATOM 4141 N N . GLY B 1 212 ? -24.375 -5.898 3.582 1 97 212 GLY B N 1
ATOM 4142 C CA . GLY B 1 212 ? -25.406 -5.746 4.59 1 97 212 GLY B CA 1
ATOM 4143 C C . GLY B 1 212 ? -24.906 -6.016 6 1 97 212 GLY B C 1
ATOM 4144 O O . GLY B 1 212 ? -25.641 -6.559 6.828 1 97 212 GLY B O 1
ATOM 4145 N N . LYS B 1 213 ? -23.672 -5.805 6.211 1 96.88 213 LYS B N 1
ATOM 4146 C CA . LYS B 1 213 ? -23.078 -6.051 7.52 1 96.88 213 LYS B CA 1
ATOM 4147 C C . LYS B 1 213 ? -22.734 -4.742 8.227 1 96.88 213 LYS B C 1
ATOM 4149 O O . LYS B 1 213 ? -22.516 -3.721 7.57 1 96.88 213 LYS B O 1
ATOM 4154 N N . ASP B 1 214 ? -22.656 -4.75 9.508 1 96.56 214 ASP B N 1
ATOM 4155 C CA . ASP B 1 214 ? -22.203 -3.617 10.312 1 96.56 214 ASP B CA 1
ATOM 4156 C C . ASP B 1 214 ? -20.688 -3.508 10.297 1 96.56 214 ASP B C 1
ATOM 4158 O O . ASP B 1 214 ? -19.984 -4.492 10.047 1 96.56 214 ASP B O 1
ATOM 4162 N N . PHE B 1 215 ? -20.312 -2.301 10.547 1 94.94 215 PHE B N 1
ATOM 4163 C CA . PHE B 1 215 ? -18.875 -2.051 10.672 1 94.94 215 PHE B CA 1
ATOM 4164 C C . PHE B 1 215 ? -18.266 -2.973 11.711 1 94.94 215 PHE B C 1
ATOM 4166 O O . PHE B 1 215 ? -18.781 -3.105 12.82 1 94.94 215 PHE B O 1
ATOM 4173 N N . ASP B 1 216 ? -17.188 -3.664 11.352 1 96.62 216 ASP B N 1
ATOM 4174 C CA . ASP B 1 216 ? -16.453 -4.574 12.219 1 96.62 216 ASP B CA 1
ATOM 4175 C C . ASP B 1 216 ? -15.078 -4.008 12.562 1 96.62 216 ASP B C 1
ATOM 4177 O O . ASP B 1 216 ? -14.172 -4.004 11.727 1 96.62 216 ASP B O 1
ATOM 4181 N N . ALA B 1 217 ? -14.859 -3.635 13.773 1 96.31 217 ALA B N 1
ATOM 4182 C CA . ALA B 1 217 ? -13.633 -2.986 14.242 1 96.31 217 ALA B CA 1
ATOM 4183 C C . ALA B 1 217 ? -12.438 -3.928 14.133 1 96.31 217 ALA B C 1
ATOM 4185 O O . ALA B 1 217 ? -11.305 -3.482 13.953 1 96.31 217 ALA B O 1
ATOM 4186 N N . ASP B 1 218 ? -12.664 -5.188 14.195 1 97.19 218 ASP B N 1
ATOM 4187 C CA . ASP B 1 218 ? -11.578 -6.152 14.109 1 97.19 218 ASP B CA 1
ATOM 4188 C C . ASP B 1 218 ? -11 -6.199 12.703 1 97.19 218 ASP B C 1
ATOM 4190 O O . ASP B 1 218 ? -9.781 -6.316 12.523 1 97.19 218 ASP B O 1
ATOM 4194 N N . VAL B 1 219 ? -11.914 -6.145 11.711 1 97.81 219 VAL B N 1
ATOM 4195 C CA . VAL B 1 219 ? -11.469 -6.098 10.32 1 97.81 219 VAL B CA 1
ATOM 4196 C C . VAL B 1 219 ? -10.695 -4.809 10.07 1 97.81 219 VAL B C 1
ATOM 4198 O O . VAL B 1 219 ? -9.633 -4.828 9.453 1 97.81 219 VAL B O 1
ATOM 4201 N N . PHE B 1 220 ? -11.266 -3.752 10.594 1 98.25 220 PHE B N 1
ATOM 4202 C CA . PHE B 1 220 ? -10.609 -2.455 10.477 1 98.25 220 PHE B CA 1
ATOM 4203 C C . PHE B 1 220 ? -9.234 -2.48 11.141 1 98.25 220 PHE B C 1
ATOM 4205 O O . PHE B 1 220 ? -8.258 -1.999 10.578 1 98.25 220 PHE B O 1
ATOM 4212 N N . ALA B 1 221 ? -9.109 -3.098 12.266 1 98.5 221 ALA B N 1
ATOM 4213 C CA . ALA B 1 221 ? -7.871 -3.152 13.039 1 98.5 221 ALA B CA 1
ATOM 4214 C C . ALA B 1 221 ? -6.793 -3.939 12.297 1 98.5 221 ALA B C 1
ATOM 4216 O O . ALA B 1 221 ? -5.605 -3.623 12.398 1 98.5 221 ALA B O 1
ATOM 4217 N N . GLU B 1 222 ? -7.203 -4.91 11.609 1 98.25 222 GLU B N 1
ATOM 4218 C CA . GLU B 1 222 ? -6.234 -5.68 10.836 1 98.25 222 GLU B CA 1
ATOM 4219 C C . GLU B 1 222 ? -5.5 -4.793 9.828 1 98.25 222 GLU B C 1
ATOM 4221 O O . GLU B 1 222 ? -4.273 -4.863 9.711 1 98.25 222 GLU B O 1
ATOM 4226 N N . TRP B 1 223 ? -6.262 -3.973 9.109 1 98.5 223 TRP B N 1
ATOM 4227 C CA . TRP B 1 223 ? -5.664 -3.066 8.133 1 98.5 223 TRP B CA 1
ATOM 4228 C C . TRP B 1 223 ? -4.805 -2.014 8.828 1 98.5 223 TRP B C 1
ATOM 4230 O O . TRP B 1 223 ? -3.738 -1.65 8.32 1 98.5 223 TRP B O 1
ATOM 4240 N N . VAL B 1 224 ? -5.277 -1.539 9.945 1 98.81 224 VAL B N 1
ATOM 4241 C CA . VAL B 1 224 ? -4.504 -0.582 10.727 1 98.81 224 VAL B CA 1
ATOM 4242 C C . VAL B 1 224 ? -3.182 -1.213 11.156 1 98.81 224 VAL B C 1
ATOM 4244 O O . VAL B 1 224 ? -2.123 -0.591 11.039 1 98.81 224 VAL B O 1
ATOM 4247 N N . MET B 1 225 ? -3.213 -2.455 11.602 1 98.88 225 MET B N 1
ATOM 4248 C CA . MET B 1 225 ? -2.018 -3.162 12.055 1 98.88 225 MET B CA 1
ATOM 4249 C C . MET B 1 225 ? -1.022 -3.34 10.914 1 98.88 225 MET B C 1
ATOM 4251 O O . MET B 1 225 ? 0.189 -3.287 11.125 1 98.88 225 MET B O 1
ATOM 4255 N N . LYS B 1 226 ? -1.503 -3.584 9.727 1 98.81 226 LYS B N 1
ATOM 4256 C CA . LYS B 1 226 ? -0.598 -3.682 8.586 1 98.81 226 LYS B CA 1
ATOM 4257 C C . LYS B 1 226 ? 0.193 -2.391 8.398 1 98.81 226 LYS B C 1
ATOM 4259 O O . LYS B 1 226 ? 1.399 -2.426 8.141 1 98.81 226 LYS B O 1
ATOM 4264 N N . GLY B 1 227 ? -0.496 -1.255 8.5 1 98.81 227 GLY B N 1
ATOM 4265 C CA . GLY B 1 227 ? 0.174 0.03 8.383 1 98.81 227 GLY B CA 1
ATOM 4266 C C . GLY B 1 227 ? 1.199 0.269 9.477 1 98.81 227 GLY B C 1
ATOM 4267 O O . GLY B 1 227 ? 2.322 0.695 9.195 1 98.81 227 GLY B O 1
ATOM 4268 N N . ILE B 1 228 ? 0.825 -0.057 10.711 1 98.94 228 ILE B N 1
ATOM 4269 C CA . ILE B 1 228 ? 1.72 0.115 11.852 1 98.94 228 ILE B CA 1
ATOM 4270 C C . ILE B 1 228 ? 2.943 -0.785 11.688 1 98.94 228 ILE B C 1
ATOM 4272 O O . ILE B 1 228 ? 4.082 -0.323 11.805 1 98.94 228 ILE B O 1
ATOM 4276 N N . ARG B 1 229 ? 2.744 -2.029 11.359 1 98.81 229 ARG B N 1
ATOM 4277 C CA . ARG B 1 229 ? 3.822 -3.002 11.227 1 98.81 229 ARG B CA 1
ATOM 4278 C C . ARG B 1 229 ? 4.766 -2.619 10.086 1 98.81 229 ARG B C 1
ATOM 4280 O O . ARG B 1 229 ? 5.98 -2.773 10.203 1 98.81 229 ARG B O 1
ATOM 4287 N N . ALA B 1 230 ? 4.223 -2.15 8.984 1 98.81 230 ALA B N 1
ATOM 4288 C CA . ALA B 1 230 ? 5.07 -1.741 7.867 1 98.81 230 ALA B CA 1
ATOM 4289 C C . ALA B 1 230 ? 6.125 -0.733 8.32 1 98.81 230 ALA B C 1
ATOM 4291 O O . ALA B 1 230 ? 7.285 -0.816 7.91 1 98.81 230 ALA B O 1
ATOM 4292 N N . LEU B 1 231 ? 5.723 0.159 9.195 1 98.88 231 LEU B N 1
ATOM 4293 C CA . LEU B 1 231 ? 6.637 1.229 9.578 1 98.88 231 LEU B CA 1
ATOM 4294 C C . LEU B 1 231 ? 7.66 0.729 10.594 1 98.88 231 LEU B C 1
ATOM 4296 O O . LEU B 1 231 ? 8.688 1.372 10.812 1 98.88 231 LEU B O 1
ATOM 4300 N N . THR B 1 232 ? 7.461 -0.413 11.211 1 98.56 232 THR B N 1
ATOM 4301 C CA . THR B 1 232 ? 8.477 -0.976 12.094 1 98.56 232 THR B CA 1
ATOM 4302 C C . THR B 1 232 ? 9.688 -1.448 11.297 1 98.56 232 THR B C 1
ATOM 4304 O O . THR B 1 232 ? 10.719 -1.804 11.875 1 98.56 232 THR B O 1
ATOM 4307 N N . ALA B 1 233 ? 9.594 -1.418 9.992 1 98.19 233 ALA B N 1
ATOM 4308 C CA . ALA B 1 233 ? 10.734 -1.72 9.133 1 98.19 233 ALA B CA 1
ATOM 4309 C C . ALA B 1 233 ? 11.812 -0.646 9.258 1 98.19 233 ALA B C 1
ATOM 4311 O O . ALA B 1 233 ? 12.992 -0.902 8.984 1 98.19 233 ALA B O 1
ATOM 4312 N N . VAL B 1 234 ? 11.391 0.588 9.711 1 98.06 234 VAL B N 1
ATOM 4313 C CA . VAL B 1 234 ? 12.367 1.672 9.633 1 98.06 234 VAL B CA 1
ATOM 4314 C C . VAL B 1 234 ? 12.562 2.289 11.016 1 98.06 234 VAL B C 1
ATOM 4316 O O . VAL B 1 234 ? 13.5 3.061 11.234 1 98.06 234 VAL B O 1
ATOM 4319 N N . VAL B 1 235 ? 11.688 1.976 11.906 1 98.38 235 VAL B N 1
ATOM 4320 C CA . VAL B 1 235 ? 11.82 2.508 13.258 1 98.38 235 VAL B CA 1
ATOM 4321 C C . VAL B 1 235 ? 11.57 1.397 14.273 1 98.38 235 VAL B C 1
ATOM 4323 O O . VAL B 1 235 ? 10.672 0.573 14.094 1 98.38 235 VAL B O 1
ATOM 4326 N N . ASP B 1 236 ? 12.398 1.356 15.273 1 97 236 ASP B N 1
ATOM 4327 C CA . ASP B 1 236 ? 12.195 0.419 16.375 1 97 236 ASP B CA 1
ATOM 4328 C C . ASP B 1 236 ? 11.289 1.017 17.438 1 97 236 ASP B C 1
ATOM 4330 O O . ASP B 1 236 ? 11.742 1.37 18.531 1 97 236 ASP B O 1
ATOM 4334 N N . ALA B 1 237 ? 10.047 1.073 17.156 1 97.5 237 ALA B N 1
ATOM 4335 C CA . ALA B 1 237 ? 9.078 1.699 18.047 1 97.5 237 ALA B CA 1
ATOM 4336 C C . ALA B 1 237 ? 8.32 0.65 18.859 1 97.5 237 ALA B C 1
ATOM 4338 O O . ALA B 1 237 ? 7.855 -0.351 18.312 1 97.5 237 ALA B O 1
ATOM 4339 N N . LYS B 1 238 ? 8.188 0.895 20.125 1 97.81 238 LYS B N 1
ATOM 4340 C CA . LYS B 1 238 ? 7.375 0.057 21.016 1 97.81 238 LYS B CA 1
ATOM 4341 C C . LYS B 1 238 ? 6.031 0.716 21.312 1 97.81 238 LYS B C 1
ATOM 4343 O O . LYS B 1 238 ? 5.102 0.054 21.781 1 97.81 238 LYS B O 1
ATOM 4348 N N . LYS B 1 239 ? 5.992 1.991 21.094 1 98.69 239 LYS B N 1
ATOM 4349 C CA . LYS B 1 239 ? 4.824 2.793 21.453 1 98.69 239 LYS B CA 1
ATOM 4350 C C . LYS B 1 239 ? 4.074 3.244 20.203 1 98.69 239 LYS B C 1
ATOM 4352 O O . LYS B 1 239 ? 4.691 3.615 19.203 1 98.69 239 LYS B O 1
ATOM 4357 N N . VAL B 1 240 ? 2.73 3.16 20.297 1 98.94 240 VAL B N 1
ATOM 4358 C CA . VAL B 1 240 ? 1.858 3.658 19.234 1 98.94 240 VAL B CA 1
ATOM 4359 C C . VAL B 1 240 ? 0.866 4.664 19.812 1 98.94 240 VAL B C 1
ATOM 4361 O O . VAL B 1 240 ? 0.189 4.379 20.812 1 98.94 240 VAL B O 1
ATOM 4364 N N . TYR B 1 241 ? 0.85 5.836 19.281 1 98.88 241 TYR B N 1
ATOM 4365 C CA . TYR B 1 241 ? -0.195 6.805 19.594 1 98.88 241 TYR B CA 1
ATOM 4366 C C . TYR B 1 241 ? -1.335 6.719 18.578 1 98.88 241 TYR B C 1
ATOM 4368 O O . TYR B 1 241 ? -1.104 6.738 17.375 1 98.88 241 TYR B O 1
ATOM 4376 N N . LEU B 1 242 ? -2.518 6.562 19.062 1 98.56 242 LEU B N 1
ATOM 4377 C CA . LEU B 1 242 ? -3.705 6.465 18.234 1 98.56 242 LEU B CA 1
ATOM 4378 C C . LEU B 1 242 ? -4.516 7.758 18.281 1 98.56 242 LEU B C 1
ATOM 4380 O O . LEU B 1 242 ? -4.816 8.258 19.359 1 98.56 242 LEU B O 1
ATOM 4384 N N . SER B 1 243 ? -4.773 8.297 17.125 1 96.56 243 SER B N 1
ATOM 4385 C CA . SER B 1 243 ? -5.57 9.508 17 1 96.56 243 SER B CA 1
ATOM 4386 C C . SER B 1 243 ? -6.68 9.344 15.969 1 96.56 243 SER B C 1
ATOM 4388 O O . SER B 1 243 ? -6.641 8.422 15.148 1 96.56 243 SER B O 1
ATOM 4390 N N . GLY B 1 244 ? -7.699 10.211 16.094 1 92.81 244 GLY B N 1
ATOM 4391 C CA . GLY B 1 244 ? -8.789 10.195 15.133 1 92.81 244 GLY B CA 1
ATOM 4392 C C . GLY B 1 244 ? -10.023 9.484 15.648 1 92.81 244 GLY B C 1
ATOM 4393 O O . GLY B 1 244 ? -10.023 8.945 16.75 1 92.81 244 GLY B O 1
ATOM 4394 N N . ARG B 1 245 ? -11 9.391 14.82 1 89.31 245 ARG B N 1
ATOM 4395 C CA . ARG B 1 245 ? -12.344 8.93 15.164 1 89.31 245 ARG B CA 1
ATOM 4396 C C . ARG B 1 245 ? -12.328 7.461 15.562 1 89.31 245 ARG B C 1
ATOM 4398 O O . ARG B 1 245 ? -13.109 7.043 16.422 1 89.31 245 ARG B O 1
ATOM 4405 N N . PHE B 1 246 ? -11.398 6.629 15.023 1 94.81 246 PHE B N 1
ATOM 4406 C CA . PHE B 1 246 ? -11.461 5.18 15.203 1 94.81 246 PHE B CA 1
ATOM 4407 C C . PHE B 1 246 ? -10.367 4.703 16.141 1 94.81 246 PHE B C 1
ATOM 4409 O O . PHE B 1 246 ? -10.133 3.5 16.281 1 94.81 246 PHE B O 1
ATOM 4416 N N . ALA B 1 247 ? -9.711 5.664 16.781 1 96.12 247 ALA B N 1
ATOM 4417 C CA . ALA B 1 247 ? -8.625 5.32 17.703 1 96.12 247 ALA B CA 1
ATOM 4418 C C . ALA B 1 247 ? -9.086 4.332 18.766 1 96.12 247 ALA B C 1
ATOM 4420 O O . ALA B 1 247 ? -8.453 3.293 18.969 1 96.12 247 ALA B O 1
ATOM 4421 N N . GLY B 1 248 ? -10.18 4.625 19.406 1 95.25 248 GLY B N 1
ATOM 4422 C CA . GLY B 1 248 ? -10.68 3.773 20.469 1 95.25 248 GLY B CA 1
ATOM 4423 C C . GLY B 1 248 ? -11.062 2.383 20 1 95.25 248 GLY B C 1
ATOM 4424 O O . GLY B 1 248 ? -10.875 1.402 20.719 1 95.25 248 GLY B O 1
ATOM 4425 N N . ALA B 1 249 ? -11.555 2.301 18.797 1 95.44 249 ALA B N 1
ATOM 4426 C CA . ALA B 1 249 ? -12.07 1.047 18.25 1 95.44 249 ALA B CA 1
ATOM 4427 C C . ALA B 1 249 ? -10.953 0.039 18.031 1 95.44 249 ALA B C 1
ATOM 4429 O O . ALA B 1 249 ? -11.18 -1.172 18.047 1 95.44 249 ALA B O 1
ATOM 4430 N N . VAL B 1 250 ? -9.688 0.507 17.891 1 97.75 250 VAL B N 1
ATOM 4431 C CA . VAL B 1 250 ? -8.625 -0.415 17.516 1 97.75 250 VAL B CA 1
ATOM 4432 C C . VAL B 1 250 ? -7.617 -0.543 18.656 1 97.75 250 VAL B C 1
ATOM 4434 O O . VAL B 1 250 ? -6.672 -1.333 18.562 1 97.75 250 VAL B O 1
ATOM 4437 N N . ALA B 1 251 ? -7.785 0.193 19.719 1 98 251 ALA B N 1
ATOM 4438 C CA . ALA B 1 251 ? -6.801 0.316 20.797 1 98 251 ALA B CA 1
ATOM 4439 C C . ALA B 1 251 ? -6.477 -1.047 21.391 1 98 251 ALA B C 1
ATOM 4441 O O . ALA B 1 251 ? -5.312 -1.351 21.672 1 98 251 ALA B O 1
ATOM 4442 N N . GLU B 1 252 ? -7.434 -1.844 21.641 1 97.69 252 GLU B N 1
ATOM 4443 C CA . GLU B 1 252 ? -7.223 -3.148 22.266 1 97.69 252 GLU B CA 1
ATOM 4444 C C . GLU B 1 252 ? -6.371 -4.051 21.375 1 97.69 252 GLU B C 1
ATOM 4446 O O . GLU B 1 252 ? -5.398 -4.648 21.844 1 97.69 252 GLU B O 1
ATOM 4451 N N . ARG B 1 253 ? -6.742 -4.156 20.141 1 97.88 253 ARG B N 1
ATOM 4452 C CA . ARG B 1 253 ? -6.023 -5.016 19.203 1 97.88 253 ARG B CA 1
ATOM 4453 C C . ARG B 1 253 ? -4.578 -4.555 19.047 1 97.88 253 ARG B C 1
ATOM 4455 O O . ARG B 1 253 ? -3.658 -5.375 19.031 1 97.88 253 ARG B O 1
ATOM 4462 N N . VAL B 1 254 ? -4.375 -3.256 18.828 1 98.62 254 VAL B N 1
ATOM 4463 C CA . VAL B 1 254 ? -3.027 -2.717 18.688 1 98.62 254 VAL B CA 1
ATOM 4464 C C . VAL B 1 254 ? -2.246 -2.951 19.984 1 98.62 254 VAL B C 1
ATOM 4466 O O . VAL B 1 254 ? -1.058 -3.277 19.953 1 98.62 254 VAL B O 1
ATOM 4469 N N . GLY B 1 255 ? -2.936 -2.865 21.078 1 98.5 255 GLY B N 1
ATOM 4470 C CA . GLY B 1 255 ? -2.332 -3.006 22.391 1 98.5 255 GLY B CA 1
ATOM 4471 C C . GLY B 1 255 ? -1.822 -4.41 22.672 1 98.5 255 GLY B C 1
ATOM 4472 O O . GLY B 1 255 ? -1.028 -4.617 23.594 1 98.5 255 GLY B O 1
ATOM 4473 N N . GLU B 1 256 ? -2.23 -5.395 21.922 1 97.88 256 GLU B N 1
ATOM 4474 C CA . GLU B 1 256 ? -1.73 -6.762 22.062 1 97.88 256 GLU B CA 1
ATOM 4475 C C . GLU B 1 256 ? -0.253 -6.848 21.688 1 97.88 256 GLU B C 1
ATOM 4477 O O . GLU B 1 256 ? 0.443 -7.777 22.109 1 97.88 256 GLU B O 1
ATOM 4482 N N . HIS B 1 257 ? 0.241 -5.828 20.953 1 97.5 257 HIS B N 1
ATOM 4483 C CA . HIS B 1 257 ? 1.585 -5.949 20.406 1 97.5 257 HIS B CA 1
ATOM 4484 C C . HIS B 1 257 ? 2.424 -4.715 20.719 1 97.5 257 HIS B C 1
ATOM 4486 O O . HIS B 1 257 ? 3.654 -4.762 20.641 1 97.5 257 HIS B O 1
ATOM 4492 N N . PHE B 1 258 ? 1.704 -3.613 21.062 1 98.62 258 PHE B N 1
ATOM 4493 C CA . PHE B 1 258 ? 2.387 -2.348 21.297 1 98.62 258 PHE B CA 1
ATOM 4494 C C . PHE B 1 258 ? 1.878 -1.69 22.578 1 98.62 258 PHE B C 1
ATOM 4496 O O . PHE B 1 258 ? 0.787 -2.01 23.047 1 98.62 258 PHE B O 1
ATOM 4503 N N . GLU B 1 259 ? 2.748 -0.821 23.172 1 98.69 259 GLU B N 1
ATOM 4504 C CA . GLU B 1 259 ? 2.24 0.141 24.156 1 98.69 259 GLU B CA 1
ATOM 4505 C C . GLU B 1 259 ? 1.403 1.223 23.469 1 98.69 259 GLU B C 1
ATOM 4507 O O . GLU B 1 259 ? 1.904 1.959 22.625 1 98.69 259 GLU B O 1
ATOM 4512 N N . VAL B 1 260 ? 0.136 1.369 23.906 1 98.62 260 VAL B N 1
ATOM 4513 C CA . VAL B 1 260 ? -0.78 2.232 23.172 1 98.62 260 VAL B CA 1
ATOM 4514 C C . VAL B 1 260 ? -1.173 3.428 24.031 1 98.62 260 VAL B C 1
ATOM 4516 O O . VAL B 1 260 ? -1.417 3.283 25.234 1 98.62 260 VAL B O 1
ATOM 4519 N N . VAL B 1 261 ? -1.148 4.57 23.438 1 98 261 VAL B N 1
ATOM 4520 C CA . VAL B 1 261 ? -1.762 5.762 24.016 1 98 261 VAL B CA 1
ATOM 4521 C C . VAL B 1 261 ? -2.877 6.266 23.094 1 98 261 VAL B C 1
ATOM 4523 O O . VAL B 1 261 ? -2.627 6.625 21.938 1 98 261 VAL B O 1
ATOM 4526 N N . ASP B 1 262 ? -4.016 6.273 23.547 1 96.69 262 ASP B N 1
ATOM 4527 C CA . ASP B 1 262 ? -5.18 6.797 22.844 1 96.69 262 ASP B CA 1
ATOM 4528 C C . ASP B 1 262 ? -5.332 8.297 23.078 1 96.69 262 ASP B C 1
ATOM 4530 O O . ASP B 1 262 ? -5.566 8.742 24.203 1 96.69 262 ASP B O 1
ATOM 4534 N N . LEU B 1 263 ? -5.281 9.047 22 1 96.56 263 LEU B N 1
ATOM 4535 C CA . LEU B 1 263 ? -5.246 10.5 22.094 1 96.56 263 LEU B CA 1
ATOM 4536 C C . LEU B 1 263 ? -6.656 11.086 22.047 1 96.56 263 LEU B C 1
ATOM 4538 O O . LEU B 1 263 ? -6.828 12.297 21.906 1 96.56 263 LEU B 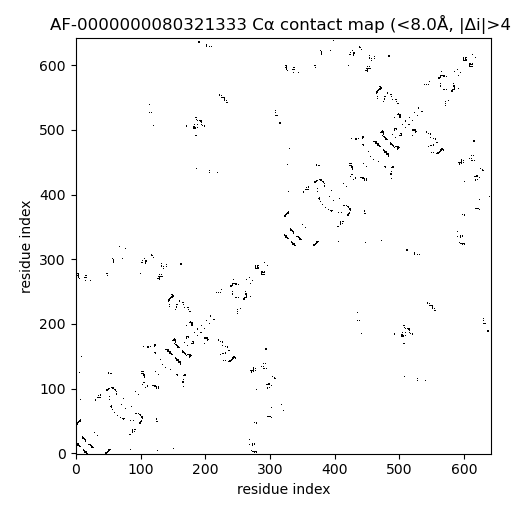O 1
ATOM 4542 N N . SER B 1 264 ? -7.668 10.266 22.094 1 85.94 264 SER B N 1
ATOM 4543 C CA . SER B 1 264 ? -9.055 10.695 21.969 1 85.94 264 SER B CA 1
ATOM 4544 C C . SER B 1 264 ? -9.453 11.609 23.141 1 85.94 264 SER B C 1
ATOM 4546 O O . SER B 1 264 ? -10.461 12.305 23.062 1 85.94 264 SER B O 1
ATOM 4548 N N . HIS B 1 265 ? -8.609 11.727 24.125 1 80.94 265 HIS B N 1
ATOM 4549 C CA . HIS B 1 265 ? -8.961 12.516 25.297 1 80.94 265 HIS B CA 1
ATOM 4550 C C . HIS B 1 265 ? -8.188 13.828 25.344 1 80.94 265 HIS B C 1
ATOM 4552 O O . HIS B 1 265 ? -8.102 14.469 26.391 1 80.94 265 HIS B O 1
ATOM 4558 N N . ALA B 1 266 ? -7.582 14.32 24.25 1 82.06 266 ALA B N 1
ATOM 4559 C CA . ALA B 1 266 ? -6.727 15.5 24.188 1 82.06 266 ALA B CA 1
ATOM 4560 C C . ALA B 1 266 ? -7.551 16.781 24.266 1 82.06 266 ALA B C 1
ATOM 4562 O O . ALA B 1 266 ? -6.996 17.875 24.344 1 82.06 266 ALA B O 1
ATOM 4563 N N . GLY B 1 267 ? -8.836 16.781 24.609 1 76.06 267 GLY B N 1
ATOM 4564 C CA . GLY B 1 267 ? -9.664 17.969 24.781 1 76.06 267 GLY B CA 1
ATOM 4565 C C . GLY B 1 267 ? -9.953 18.688 23.484 1 76.06 267 GLY B C 1
ATOM 4566 O O . GLY B 1 267 ? -10.281 19.875 23.484 1 76.06 267 GLY B O 1
ATOM 4567 N N . GLY B 1 268 ? -9.766 18.203 22.391 1 84.19 268 GLY B N 1
ATOM 4568 C CA . GLY B 1 268 ? -10.031 18.703 21.062 1 84.19 268 GLY B CA 1
ATOM 4569 C C . GLY B 1 268 ? -9.414 17.859 19.969 1 84.19 268 GLY B C 1
ATOM 4570 O O . GLY B 1 268 ? -8.914 16.766 20.234 1 84.19 268 GLY B O 1
ATOM 4571 N N . LYS B 1 269 ? -9.555 18.422 18.719 1 92.31 269 LYS B N 1
ATOM 4572 C CA . LYS B 1 269 ? -8.867 17.734 17.625 1 92.31 269 LYS B CA 1
ATOM 4573 C C . LYS B 1 269 ? -7.352 17.797 17.812 1 92.31 269 LYS B C 1
ATOM 4575 O O . LYS B 1 269 ? -6.77 18.875 17.875 1 92.31 269 LYS B O 1
ATOM 4580 N N . VAL B 1 270 ? -6.75 16.672 17.891 1 96.12 270 VAL B N 1
ATOM 4581 C CA . VAL B 1 270 ? -5.328 16.531 18.188 1 96.12 270 VAL B CA 1
ATOM 4582 C C . VAL B 1 270 ? -4.508 17.359 17.203 1 96.12 270 VAL B C 1
ATOM 4584 O O . VAL B 1 270 ? -3.564 18.047 17.594 1 96.12 270 VAL B O 1
ATOM 4587 N N . SER B 1 271 ? -4.895 17.297 15.961 1 96.75 271 SER B N 1
ATOM 4588 C CA . SER B 1 271 ? -4.172 18.016 14.922 1 96.75 271 SER B CA 1
ATOM 4589 C C . SER B 1 271 ? -4.281 19.531 15.117 1 96.75 271 SER B C 1
ATOM 4591 O O . SER B 1 271 ? -3.332 20.266 14.844 1 96.75 271 SER B O 1
ATOM 4593 N N . ALA B 1 272 ? -5.383 20.062 15.602 1 97.38 272 ALA B N 1
ATOM 4594 C CA . ALA B 1 272 ? -5.535 21.5 15.867 1 97.38 272 ALA B CA 1
ATOM 4595 C C . ALA B 1 272 ? -4.664 21.938 17.047 1 97.38 272 ALA B C 1
ATOM 4597 O O . ALA B 1 272 ? -4.059 23 17 1 97.38 272 ALA B O 1
ATOM 4598 N N . ILE B 1 273 ? -4.637 21.125 18.062 1 98 273 ILE B N 1
ATOM 4599 C CA . ILE B 1 273 ? -3.779 21.406 19.203 1 98 273 ILE B CA 1
ATOM 4600 C C . ILE B 1 273 ? -2.318 21.438 18.75 1 98 273 ILE B C 1
ATOM 4602 O O . ILE B 1 273 ? -1.572 22.359 19.094 1 98 273 ILE B O 1
ATOM 4606 N N . GLY B 1 274 ? -1.945 20.406 18 1 98.56 274 GLY B N 1
ATOM 4607 C CA . GLY B 1 274 ? -0.592 20.359 17.469 1 98.56 274 GLY B CA 1
ATOM 4608 C C . GLY B 1 274 ? -0.252 21.562 16.609 1 98.56 274 GLY B C 1
ATOM 4609 O O . GLY B 1 274 ? 0.863 22.078 16.672 1 98.56 274 GLY B O 1
ATOM 4610 N N . ALA B 1 275 ? -1.214 21.984 15.812 1 98.75 275 ALA B N 1
ATOM 4611 C CA . ALA B 1 275 ? -1.015 23.172 14.977 1 98.75 275 ALA B CA 1
ATOM 4612 C C . ALA B 1 275 ? -0.781 24.406 15.836 1 98.75 275 ALA B C 1
ATOM 4614 O O . ALA B 1 275 ? 0.026 25.266 15.484 1 98.75 275 ALA B O 1
ATOM 4615 N N . ALA B 1 276 ? -1.498 24.484 16.953 1 98.75 276 ALA B N 1
ATOM 4616 C CA . ALA B 1 276 ? -1.31 25.609 17.875 1 98.75 276 ALA B CA 1
ATOM 4617 C C . ALA B 1 276 ? 0.084 25.578 18.5 1 98.75 276 ALA B C 1
ATOM 4619 O O . ALA B 1 276 ? 0.713 26.625 18.672 1 98.75 276 ALA B O 1
ATOM 4620 N N . VAL B 1 277 ? 0.544 24.406 18.812 1 98.69 277 VAL B N 1
ATOM 4621 C CA . VAL B 1 277 ? 1.895 24.234 19.328 1 98.69 277 VAL B CA 1
ATOM 4622 C C . VAL B 1 277 ? 2.916 24.703 18.297 1 98.69 277 VAL B C 1
ATOM 4624 O O . VAL B 1 277 ? 3.875 25.406 18.641 1 98.69 277 VAL B O 1
ATOM 4627 N N . ILE B 1 278 ? 2.707 24.328 17.047 1 98.94 278 ILE B N 1
ATOM 4628 C CA . ILE B 1 278 ? 3.604 24.719 15.969 1 98.94 278 ILE B CA 1
ATOM 4629 C C . ILE B 1 278 ? 3.578 26.234 15.789 1 98.94 278 ILE B C 1
ATOM 4631 O O . ILE B 1 278 ? 4.629 26.875 15.688 1 98.94 278 ILE B O 1
ATOM 4635 N N . ALA B 1 279 ? 2.361 26.812 15.797 1 98.88 279 ALA B N 1
ATOM 4636 C CA . ALA B 1 279 ? 2.24 28.266 15.703 1 98.88 279 ALA B CA 1
ATOM 4637 C C . ALA B 1 279 ? 3.021 28.953 16.812 1 98.88 279 ALA B C 1
ATOM 4639 O O . ALA B 1 279 ? 3.754 29.906 16.562 1 98.88 279 ALA B O 1
ATOM 4640 N N . ASN B 1 280 ? 2.842 28.469 18.016 1 98.69 280 ASN B N 1
ATOM 4641 C CA . ASN B 1 280 ? 3.566 28.969 19.188 1 98.69 280 ASN B CA 1
ATOM 4642 C C . ASN B 1 280 ? 5.078 28.875 18.984 1 98.69 280 ASN B C 1
ATOM 4644 O O . ASN B 1 280 ? 5.812 29.797 19.344 1 98.69 280 ASN B O 1
ATOM 4648 N N . GLY B 1 281 ? 5.504 27.797 18.375 1 98.62 281 GLY B N 1
ATOM 4649 C CA . GLY B 1 281 ? 6.914 27.609 18.078 1 98.62 281 GLY B CA 1
ATOM 4650 C C . GLY B 1 281 ? 7.445 28.562 17.031 1 98.62 281 GLY B C 1
ATOM 4651 O O . GLY B 1 281 ? 8.578 29.031 17.125 1 98.62 281 GLY B O 1
ATOM 4652 N N . TYR B 1 282 ? 6.633 28.781 16.016 1 98.25 282 TYR B N 1
ATOM 4653 C CA . TYR B 1 282 ? 7.027 29.734 14.977 1 98.25 282 TYR B CA 1
ATOM 4654 C C . TYR B 1 282 ? 7.281 31.109 15.578 1 98.25 282 TYR B C 1
ATOM 4656 O O . TYR B 1 282 ? 8.102 31.875 15.062 1 98.25 282 TYR B O 1
ATOM 4664 N N . ALA B 1 283 ? 6.613 31.438 16.641 1 97.38 283 ALA B N 1
ATOM 4665 C CA . ALA B 1 283 ? 6.75 32.719 17.312 1 97.38 283 ALA B CA 1
ATOM 4666 C C . ALA B 1 283 ? 7.91 32.719 18.297 1 97.38 283 ALA B C 1
ATOM 4668 O O . ALA B 1 283 ? 8.148 33.688 19 1 97.38 283 ALA B O 1
ATOM 4669 N N . GLY B 1 284 ? 8.602 31.594 18.422 1 96.38 284 GLY B N 1
ATOM 4670 C CA . GLY B 1 284 ? 9.766 31.5 19.281 1 96.38 284 GLY B CA 1
ATOM 4671 C C . GLY B 1 284 ? 9.422 31.25 20.734 1 96.38 284 GLY B C 1
ATOM 4672 O O . GLY B 1 284 ? 10.227 31.516 21.641 1 96.38 284 GLY B O 1
ATOM 4673 N N . LYS B 1 285 ? 8.305 30.766 20.984 1 96.88 285 LYS B N 1
ATOM 4674 C CA . LYS B 1 285 ? 7.852 30.516 22.359 1 96.88 285 LYS B CA 1
ATOM 4675 C C . LYS B 1 285 ? 8.055 29.062 22.75 1 96.88 285 LYS B C 1
ATOM 4677 O O . LYS B 1 285 ? 9.039 28.438 22.359 1 96.88 285 LYS B O 1
ATOM 4682 N N . GLU B 1 286 ? 7.277 28.578 23.641 1 95.31 286 GLU B N 1
ATOM 4683 C CA . GLU B 1 286 ? 7.477 27.266 24.25 1 95.31 286 GLU B CA 1
ATOM 4684 C C . GLU B 1 286 ? 7.477 26.172 23.188 1 95.31 286 GLU B C 1
ATOM 4686 O O . GLU B 1 286 ? 8.188 25.172 23.328 1 95.31 286 GLU B O 1
ATOM 4691 N N . GLY B 1 287 ? 6.723 26.297 22.141 1 97.56 287 GLY B N 1
ATOM 4692 C CA . GLY B 1 287 ? 6.633 25.297 21.094 1 97.56 287 GLY B CA 1
ATOM 4693 C C . GLY B 1 287 ? 7.879 25.234 20.234 1 97.56 287 GLY B C 1
ATOM 4694 O O . GLY B 1 287 ? 7.98 24.375 19.344 1 97.56 287 GLY B O 1
ATOM 4695 N N . ARG B 1 288 ? 8.859 26.062 20.516 1 98.12 288 ARG B N 1
ATOM 4696 C CA . ARG B 1 288 ? 10.062 26.172 19.703 1 98.12 288 ARG B CA 1
ATOM 4697 C C . ARG B 1 288 ? 10.828 24.859 19.672 1 98.12 288 ARG B C 1
ATOM 4699 O O . ARG B 1 288 ? 11.375 24.469 18.625 1 98.12 288 ARG B O 1
ATOM 4706 N N . GLU B 1 289 ? 10.891 24.188 20.719 1 98.12 289 GLU B N 1
ATOM 4707 C CA . GLU B 1 289 ? 11.617 22.922 20.797 1 98.12 289 GLU B CA 1
ATOM 4708 C C . GLU B 1 289 ? 11.008 21.875 19.859 1 98.12 289 GLU B C 1
ATOM 4710 O O . GLU B 1 289 ? 11.727 21.109 19.234 1 98.12 289 GLU B O 1
ATOM 4715 N N . VAL B 1 290 ? 9.695 21.828 19.781 1 98.75 290 VAL B N 1
ATOM 4716 C CA . VAL B 1 290 ? 8.984 20.906 18.906 1 98.75 290 VAL B CA 1
ATOM 4717 C C . VAL B 1 290 ? 9.281 21.234 17.438 1 98.75 290 VAL B C 1
ATOM 4719 O O . VAL B 1 290 ? 9.602 20.344 16.656 1 98.75 290 VAL B O 1
ATOM 4722 N N . VAL B 1 291 ? 9.227 22.5 17.094 1 98.81 291 VAL B N 1
ATOM 4723 C CA . VAL B 1 291 ? 9.477 22.969 15.727 1 98.81 291 VAL B CA 1
ATOM 4724 C C . VAL B 1 291 ? 10.906 22.641 15.312 1 98.81 291 VAL B C 1
ATOM 4726 O O . VAL B 1 291 ? 11.148 22.219 14.18 1 98.81 291 VAL B O 1
ATOM 4729 N N . GLU B 1 292 ? 11.828 22.828 16.266 1 98.62 292 GLU B N 1
ATOM 4730 C CA . GLU B 1 292 ? 13.234 22.531 16 1 98.62 292 GLU B CA 1
ATOM 4731 C C . GLU B 1 292 ? 13.461 21.031 15.836 1 98.62 292 GLU B C 1
ATOM 4733 O O . GLU B 1 292 ? 14.172 20.609 14.922 1 98.62 292 GLU B O 1
ATOM 4738 N N . ARG B 1 293 ? 12.875 20.234 16.719 1 98.44 293 ARG B N 1
ATOM 4739 C CA . ARG B 1 293 ? 13.047 18.797 16.672 1 98.44 293 ARG B CA 1
ATOM 4740 C C . ARG B 1 293 ? 12.477 18.219 15.375 1 98.44 293 ARG B C 1
ATOM 4742 O O . ARG B 1 293 ? 13.062 17.312 14.781 1 98.44 293 ARG B O 1
ATOM 4749 N N . LEU B 1 294 ? 11.383 18.766 14.867 1 98.75 294 LEU B N 1
ATOM 4750 C CA . LEU B 1 294 ? 10.727 18.312 13.648 1 98.75 294 LEU B CA 1
ATOM 4751 C C . LEU B 1 294 ? 11.391 18.938 12.414 1 98.75 294 LEU B C 1
ATOM 4753 O O . LEU B 1 294 ? 11.086 18.547 11.289 1 98.75 294 LEU B O 1
ATOM 4757 N N . GLU B 1 295 ? 12.242 19.906 12.648 1 98.75 295 GLU B N 1
ATOM 4758 C CA . GLU B 1 295 ? 12.961 20.625 11.602 1 98.75 295 GLU B CA 1
ATOM 4759 C C . GLU B 1 295 ? 12 21.25 10.594 1 98.75 295 GLU B C 1
ATOM 4761 O O . GLU B 1 295 ? 12.219 21.156 9.383 1 98.75 295 GLU B O 1
ATOM 4766 N N . LEU B 1 296 ? 10.961 21.844 11.094 1 98.88 296 LEU B N 1
ATOM 4767 C CA . LEU B 1 296 ? 9.906 22.375 10.234 1 98.88 296 LEU B CA 1
ATOM 4768 C C . LEU B 1 296 ? 10.414 23.547 9.406 1 98.88 296 LEU B C 1
ATOM 4770 O O . LEU B 1 296 ? 10.008 23.734 8.258 1 98.88 296 LEU B O 1
ATOM 4774 N N . MET B 1 297 ? 11.312 24.344 9.953 1 98.62 297 MET B N 1
ATOM 4775 C CA . MET B 1 297 ? 11.797 25.531 9.266 1 98.62 297 MET B CA 1
ATOM 4776 C C . MET B 1 297 ? 12.719 25.156 8.109 1 98.62 297 MET B C 1
ATOM 4778 O O . MET B 1 297 ? 13.016 26 7.25 1 98.62 297 MET B O 1
ATOM 4782 N N . ARG B 1 298 ? 13.141 23.922 8.062 1 98.62 298 ARG B N 1
ATOM 4783 C CA . ARG B 1 298 ? 14.031 23.469 7.004 1 98.62 298 ARG B CA 1
ATOM 4784 C C . ARG B 1 298 ? 13.258 22.703 5.934 1 98.62 298 ARG B C 1
ATOM 4786 O O . ARG B 1 298 ? 13.844 22.203 4.973 1 98.62 298 ARG B O 1
ATOM 4793 N N . ALA B 1 299 ? 11.969 22.578 6.125 1 98.69 299 ALA B N 1
ATOM 4794 C CA . ALA B 1 299 ? 11.156 21.922 5.113 1 98.69 299 ALA B CA 1
ATOM 4795 C C . ALA B 1 299 ? 11.297 22.609 3.756 1 98.69 299 ALA B C 1
ATOM 4797 O O . ALA B 1 299 ? 11.43 23.828 3.686 1 98.69 299 ALA B O 1
ATOM 4798 N N . SER B 1 300 ? 11.273 21.859 2.641 1 98.25 300 SER B N 1
ATOM 4799 C CA . SER B 1 300 ? 11.469 22.406 1.303 1 98.25 300 SER B CA 1
ATOM 4800 C C . SER B 1 300 ? 10.828 21.516 0.241 1 98.25 300 SER B C 1
ATOM 4802 O O . SER B 1 300 ? 10.336 20.422 0.549 1 98.25 300 SER B O 1
ATOM 4804 N N . GLY B 1 301 ? 10.734 22.062 -0.951 1 96.81 301 GLY B N 1
ATOM 4805 C CA . GLY B 1 301 ? 10.266 21.297 -2.094 1 96.81 301 GLY B CA 1
ATOM 4806 C C . GLY B 1 301 ? 8.758 21.25 -2.199 1 96.81 301 GLY B C 1
ATOM 4807 O O . GLY B 1 301 ? 8.055 22.062 -1.591 1 96.81 301 GLY B O 1
ATOM 4808 N N . THR B 1 302 ? 8.281 20.406 -3.119 1 96.38 302 THR B N 1
ATOM 4809 C CA . THR B 1 302 ? 6.852 20.219 -3.367 1 96.38 302 THR B CA 1
ATOM 4810 C C . THR B 1 302 ? 6.484 18.75 -3.326 1 96.38 302 THR B C 1
ATOM 4812 O O . THR B 1 302 ? 7.363 17.891 -3.281 1 96.38 302 THR B O 1
ATOM 4815 N N . VAL B 1 303 ? 5.227 18.547 -3.361 1 96.38 303 VAL B N 1
ATOM 4816 C CA . VAL B 1 303 ? 4.715 17.172 -3.312 1 96.38 303 VAL B CA 1
ATOM 4817 C C . VAL B 1 303 ? 5.047 16.453 -4.617 1 96.38 303 VAL B C 1
ATOM 4819 O O . VAL B 1 303 ? 4.922 15.227 -4.703 1 96.38 303 VAL B O 1
ATOM 4822 N N . LEU B 1 304 ? 5.602 17.125 -5.633 1 95.5 304 LEU B N 1
ATOM 4823 C CA . LEU B 1 304 ? 5.84 16.531 -6.941 1 95.5 304 LEU B CA 1
ATOM 4824 C C . LEU B 1 304 ? 7.316 16.203 -7.133 1 95.5 304 LEU B C 1
ATOM 4826 O O . LEU B 1 304 ? 7.699 15.594 -8.125 1 95.5 304 LEU B O 1
ATOM 4830 N N . ASP B 1 305 ? 8.133 16.547 -6.215 1 96.19 305 ASP B N 1
ATOM 4831 C CA . ASP B 1 305 ? 9.578 16.562 -6.418 1 96.19 305 ASP B CA 1
ATOM 4832 C C . ASP B 1 305 ? 10.148 15.148 -6.492 1 96.19 305 ASP B C 1
ATOM 4834 O O . ASP B 1 305 ? 11.258 14.938 -6.988 1 96.19 305 ASP B O 1
ATOM 4838 N N . HIS B 1 306 ? 9.43 14.18 -6.02 1 97 306 HIS B N 1
ATOM 4839 C CA . HIS B 1 306 ? 10.047 12.875 -5.832 1 97 306 HIS B CA 1
ATOM 4840 C C . HIS B 1 306 ? 9.461 11.836 -6.789 1 97 306 HIS B C 1
ATOM 4842 O O . HIS B 1 306 ? 9.586 10.633 -6.562 1 97 306 HIS B O 1
ATOM 4848 N N . LEU B 1 307 ? 8.852 12.289 -7.855 1 97.12 307 LEU B N 1
ATOM 4849 C CA . LEU B 1 307 ? 8.359 11.422 -8.922 1 97.12 307 LEU B CA 1
ATOM 4850 C C . LEU B 1 307 ? 9.492 11.023 -9.867 1 97.12 307 LEU B C 1
ATOM 4852 O O . LEU B 1 307 ? 10.305 11.859 -10.258 1 97.12 307 LEU B O 1
ATOM 4856 N N . THR B 1 308 ? 9.555 9.766 -10.141 1 97.19 308 THR B N 1
ATOM 4857 C CA . THR B 1 308 ? 10.531 9.32 -11.141 1 97.19 308 THR B CA 1
ATOM 4858 C C . THR B 1 308 ? 10.172 9.859 -12.523 1 97.19 308 THR B C 1
ATOM 4860 O O . THR B 1 308 ? 9.008 10.164 -12.789 1 97.19 308 THR B O 1
ATOM 4863 N N . PRO B 1 309 ? 11.133 9.969 -13.391 1 95.5 309 PRO B N 1
ATOM 4864 C CA . PRO B 1 309 ? 10.883 10.602 -14.695 1 95.5 309 PRO B CA 1
ATOM 4865 C C . PRO B 1 309 ? 9.781 9.906 -15.484 1 95.5 309 PRO B C 1
ATOM 4867 O O . PRO B 1 309 ? 8.969 10.57 -16.141 1 95.5 309 PRO B O 1
ATOM 4870 N N . ASP B 1 310 ? 9.703 8.633 -15.453 1 94.12 310 ASP B N 1
ATOM 4871 C CA . ASP B 1 310 ? 8.719 7.875 -16.203 1 94.12 310 ASP B CA 1
ATOM 4872 C C . ASP B 1 310 ? 7.305 8.125 -15.672 1 94.12 310 ASP B C 1
ATOM 4874 O O . ASP B 1 310 ? 6.328 8.031 -16.422 1 94.12 310 ASP B O 1
ATOM 4878 N N . VAL B 1 311 ? 7.223 8.461 -14.367 1 94.94 311 VAL B N 1
ATOM 4879 C CA . VAL B 1 311 ? 5.938 8.766 -13.758 1 94.94 311 VAL B CA 1
ATOM 4880 C C . VAL B 1 311 ? 5.602 10.242 -13.961 1 94.94 311 VAL B C 1
ATOM 4882 O O . VAL B 1 311 ? 4.473 10.586 -14.32 1 94.94 311 VAL B O 1
ATOM 4885 N N . ARG B 1 312 ? 6.578 11.07 -13.828 1 93.94 312 ARG B N 1
ATOM 4886 C CA . ARG B 1 312 ? 6.398 12.516 -13.922 1 93.94 312 ARG B CA 1
ATOM 4887 C C . ARG B 1 312 ? 5.859 12.906 -15.297 1 93.94 312 ARG B C 1
ATOM 4889 O O . ARG B 1 312 ? 5.02 13.805 -15.406 1 93.94 312 ARG B O 1
ATOM 4896 N N . LYS B 1 313 ? 6.301 12.281 -16.328 1 92.88 313 LYS B N 1
ATOM 4897 C CA . LYS B 1 313 ? 5.91 12.625 -17.688 1 92.88 313 LYS B CA 1
ATOM 4898 C C . LYS B 1 313 ? 4.43 12.336 -17.938 1 92.88 313 LYS B C 1
ATOM 4900 O O . LYS B 1 313 ? 3.844 12.828 -18.906 1 92.88 313 LYS B O 1
ATOM 4905 N N . ARG B 1 314 ? 3.844 11.602 -17.047 1 91.31 314 ARG B N 1
ATOM 4906 C CA . ARG B 1 314 ? 2.449 11.211 -17.219 1 91.31 314 ARG B CA 1
ATOM 4907 C C . ARG B 1 314 ? 1.514 12.18 -16.5 1 91.31 314 ARG B C 1
ATOM 4909 O O . ARG B 1 314 ? 0.294 12.102 -16.672 1 91.31 314 ARG B O 1
ATOM 4916 N N . ILE B 1 315 ? 2.049 13.016 -15.688 1 89.56 315 ILE B N 1
ATOM 4917 C CA . ILE B 1 315 ? 1.224 13.953 -14.938 1 89.56 315 ILE B CA 1
ATOM 4918 C C . ILE B 1 315 ? 0.649 15.008 -15.883 1 89.56 315 ILE B C 1
ATOM 4920 O O . ILE B 1 315 ? 1.364 15.547 -16.734 1 89.56 315 ILE B O 1
ATOM 4924 N N . ARG B 1 316 ? -0.619 15.062 -16 1 73.25 316 ARG B N 1
ATOM 4925 C CA . ARG B 1 316 ? -1.335 16.031 -16.828 1 73.25 316 ARG B CA 1
ATOM 4926 C C . ARG B 1 316 ? -1.552 17.344 -16.062 1 73.25 316 ARG B C 1
ATOM 4928 O O . ARG B 1 316 ? -2.176 17.344 -15.008 1 73.25 316 ARG B O 1
ATOM 4935 N N . PHE B 1 317 ? -0.417 18.188 -16.062 1 61.75 317 PHE B N 1
ATOM 4936 C CA . PHE B 1 317 ? -0.775 19.484 -15.484 1 61.75 317 PHE B CA 1
ATOM 4937 C C . PHE B 1 317 ? -1.636 20.297 -16.453 1 61.75 317 PHE B C 1
ATOM 4939 O O . PHE B 1 317 ? -1.495 20.172 -17.672 1 61.75 317 PHE B O 1
ATOM 4946 N N . ASP B 1 318 ? -2.758 20.344 -16.297 1 50.19 318 ASP B N 1
ATOM 4947 C CA . ASP B 1 318 ? -3.266 21.391 -17.172 1 50.19 318 ASP B CA 1
ATOM 4948 C C . ASP B 1 318 ? -2.207 22.469 -17.406 1 50.19 318 ASP B C 1
ATOM 4950 O O . ASP B 1 318 ? -1.439 22.797 -16.484 1 50.19 318 ASP B O 1
ATOM 4954 N N . HIS B 1 319 ? -1.48 22.516 -18.594 1 43.19 319 HIS B N 1
ATOM 4955 C CA . HIS B 1 319 ? -0.491 23.422 -19.156 1 43.19 319 HIS B CA 1
ATOM 4956 C C . HIS B 1 319 ? -0.347 24.688 -18.312 1 43.19 319 HIS B C 1
ATOM 4958 O O . HIS B 1 319 ? 0.568 25.484 -18.531 1 43.19 319 HIS B O 1
ATOM 4964 N N . ASN B 1 320 ? -1.281 25.172 -17.625 1 39.31 320 ASN B N 1
ATOM 4965 C CA . ASN B 1 320 ? -1.004 26.484 -17.062 1 39.31 320 ASN B CA 1
ATOM 4966 C C . ASN B 1 320 ? -0.175 26.406 -15.789 1 39.31 320 ASN B C 1
ATOM 4968 O O . ASN B 1 320 ? -0.088 27.359 -15.023 1 39.31 320 ASN B O 1
ATOM 4972 N N . PHE B 1 321 ? 0.212 25.234 -15.406 1 37.62 321 PHE B N 1
ATOM 4973 C CA . PHE B 1 321 ? 1.086 25.281 -14.242 1 37.62 321 PHE B CA 1
ATOM 4974 C C . PHE B 1 321 ? 2.545 25.125 -14.648 1 37.62 321 PHE B C 1
ATOM 4976 O O . PHE B 1 321 ? 2.867 24.281 -15.5 1 37.62 321 PHE B O 1
#

Sequence (642 aa):
MSVGIDAGTKSYGVFVLEEGEHYEFSSSKVKESPEDFVEFLQSLDFDVAAGLSGYGLPVKRLYEISEKEFALMTLNFDREQSLGMRRVIELLREKRLNIHTIPAVIHLPTVPDCRKVNRIDMGTYDKVCSVAYVLHEFGVDETFILAELGYGFNAFIAVEEGRIVDGIGGTSGFPGYSSISAIDGELAYLMGRITKDVIFSGGLKSYFEARGKDFDADVFAEWVMKGIRALTAVVDAKKVYLSGRFAGAVAERVGEHFEVVDLSHAGGKVSAIGAAVIANGYAGKEGREVVERLELMRASGTVLDHLTPDVRKRIRFDHNFMSVGIDAGTKSYGVFVLEEGEHYEFSSSKVKESPEDFVEFLQSLDFDVAAGLSGYGLPVKRLYEISEKEFALMTLNFDREQSLGMRRVIELLREKRLNIHTIPAVIHLPTVPDCRKVNRIDMGTYDKVCSVAYVLHEFGVDETFILAELGYGFNAFIAVEEGRIVDGIGGTSGFPGYSSISAIDGELAYLMGRITKDVIFSGGLKSYFEARGKDFDADVFAEWVMKGIRALTAVVDAKKVYLSGRFAGAVAERVGEHFEVVDLSHAGGKVSAIGAAVIANGYAGKEGREVVERLELMRASGTVLDHLTPDVRKRIRFDHNF

Foldseek 3Di:
DFWFWEQDPQWIWIADQVVRDIDIGGLVVCLVPVVVVLVVVVVVVDPAFEYLQAQFDFKDFLLPADPVSVCQSNVDLPVPCCRSSNVNSVVCSVVSPRYIIFGFLLQFPLADLVQLAPFLFQGGRLRLLLLLLCCLPPHQQDFEKEWEAAQQFIKIFGDHGNETHTIQGRQRAPAHNAARRDDDPVRCVVVPDDDVVNGRHDGVVCVQVVVVHDDDLVVNLVRSVVNRVVSCVPGVHQEYEYFYDCRVSNQVVVVVRHHYDYCVPVSTHSSRNSRSLVRCLVVVHPSVSSCVSHVSNSGDDGSLVNYDPVRNVPDCNVVPD/DFWFWEQDPQWIWIADQVVRDIDIGGLVVCLVPVVVVLVVVVVVVDPAFEYLQAQFDFKDFLLPADPVSVCQSNVDLPVPPCRSSNVNSVVCSVVSPRYIIFGFLLQFPLADLVQLAPFLFQGGRLRLLLLLLCCLPPHQQDFEKEWEAEQQFIKIFGDHGNETHTIQGRQRAPAHNAARRDDDPVRCVVVPDDDVVNGRHDGVVCVQVVVVHDDDLVVNLVRSVVNRVVSCVPGVHQEYEYFYDCRVSNQVVVVVRHHYDYCPPVSIHSSRNSRSLCRCLVVVHPSVSSCVSHVSNSGDDGSLVNYDPVRNVPDCNVVPD